Protein 2CWD (pdb70)

Structure (mmCIF, N/CA/C/O backbone):
data_2CWD
#
_entry.id   2CWD
#
_cell.length_a   98.108
_cell.length_b   31.293
_cell.length_c   102.605
_cell.angle_alpha   90.00
_cell.angle_beta   98.70
_cell.angle_gamma   90.00
#
_symmetry.space_group_name_H-M   'P 1 21 1'
#
loop_
_entity.id
_entity.type
_entity.pdbx_description
1 polymer 'low molecular weight phosphotyrosine protein phosphatase'
2 non-polymer 'MAGNESIUM ION'
3 water water
#
loop_
_atom_site.group_PDB
_atom_site.id
_atom_site.type_symbol
_atom_site.label_atom_id
_atom_site.label_alt_id
_atom_site.label_comp_id
_atom_site.label_asym_id
_atom_site.label_entity_id
_atom_site.label_seq_id
_atom_site.pdbx_PDB_ins_code
_atom_site.Cartn_x
_atom_site.Cartn_y
_atom_site.Cartn_z
_atom_site.occupancy
_atom_site.B_iso_or_equiv
_atom_site.auth_seq_id
_atom_site.auth_comp_id
_atom_site.auth_asym_id
_atom_site.auth_atom_id
_atom_site.pdbx_PDB_model_num
ATOM 1 N N . ASP A 1 2 ? 92.873 10.319 -15.046 1.00 44.17 2 ASP A N 1
ATOM 2 C CA . ASP A 1 2 ? 93.109 9.981 -13.610 1.00 43.74 2 ASP A CA 1
ATOM 3 C C . ASP A 1 2 ? 91.874 9.332 -12.993 1.00 42.79 2 ASP A C 1
ATOM 4 O O . ASP A 1 2 ? 90.747 9.773 -13.225 1.00 43.91 2 ASP A O 1
ATOM 9 N N . ARG A 1 3 ? 92.095 8.279 -12.211 1.00 41.15 3 ARG A N 1
ATOM 10 C CA . ARG A 1 3 ? 91.008 7.545 -11.566 1.00 39.79 3 ARG A CA 1
ATOM 11 C C . ARG A 1 3 ? 90.289 8.376 -10.509 1.00 37.80 3 ARG A C 1
ATOM 12 O O . ARG A 1 3 ? 90.763 9.441 -10.117 1.00 37.64 3 ARG A O 1
ATOM 20 N N . PRO A 1 4 ? 89.130 7.890 -10.030 1.00 36.23 4 PRO A N 1
ATOM 21 C CA . PRO A 1 4 ? 88.363 8.606 -9.008 1.00 34.65 4 PRO A CA 1
ATOM 22 C C . PRO A 1 4 ? 89.155 8.714 -7.705 1.00 33.45 4 PRO A C 1
ATOM 23 O O . PRO A 1 4 ? 89.902 7.800 -7.336 1.00 33.24 4 PRO A O 1
ATOM 27 N N . VAL A 1 5 ? 88.985 9.840 -7.025 1.00 31.79 5 VAL A N 1
ATOM 28 C CA . VAL A 1 5 ? 89.651 10.115 -5.758 1.00 30.25 5 VAL A CA 1
ATOM 29 C C . VAL A 1 5 ? 89.046 9.253 -4.655 1.00 30.26 5 VAL A C 1
ATOM 30 O O . VAL A 1 5 ? 87.820 9.169 -4.524 1.00 28.73 5 VAL A O 1
ATOM 34 N N . ARG A 1 6 ? 89.910 8.628 -3.857 1.00 27.29 6 ARG A N 1
ATOM 35 C CA . ARG A 1 6 ? 89.464 7.746 -2.783 1.00 28.10 6 ARG A CA 1
ATOM 36 C C . ARG A 1 6 ? 89.589 8.389 -1.412 1.00 26.29 6 ARG A C 1
ATOM 37 O O . ARG A 1 6 ? 90.661 8.856 -1.018 1.00 25.37 6 ARG A O 1
ATOM 45 N N . VAL A 1 7 ? 88.479 8.388 -0.683 1.00 22.72 7 VAL A N 1
ATOM 46 C CA . VAL A 1 7 ? 88.426 8.995 0.636 1.00 21.95 7 VAL A CA 1
ATOM 47 C C . VAL A 1 7 ? 88.077 7.979 1.713 1.00 20.71 7 VAL A C 1
ATOM 48 O O . VAL A 1 7 ? 87.109 7.223 1.581 1.00 21.15 7 VAL A O 1
ATOM 52 N N . LEU A 1 8 ? 88.861 7.971 2.784 1.00 20.80 8 LEU A N 1
ATOM 53 C CA . LEU A 1 8 ? 88.628 7.051 3.892 1.00 21.93 8 LEU A CA 1
ATOM 54 C C . LEU A 1 8 ? 88.539 7.798 5.214 1.00 21.23 8 LEU A C 1
ATOM 55 O O . LEU A 1 8 ? 89.486 8.463 5.618 1.00 22.81 8 LEU A O 1
ATOM 60 N N . PHE A 1 9 ? 87.396 7.687 5.886 1.00 21.32 9 PHE A N 1
ATOM 61 C CA . PHE A 1 9 ? 87.207 8.329 7.181 1.00 20.65 9 PHE A CA 1
ATOM 62 C C . PHE A 1 9 ? 87.630 7.346 8.266 1.00 19.89 9 PHE A C 1
ATOM 63 O O . PHE A 1 9 ? 87.313 6.153 8.203 1.00 20.85 9 PHE A O 1
ATOM 71 N N . VAL A 1 10 ? 88.344 7.847 9.265 1.00 21.00 10 VAL A N 1
ATOM 72 C CA . VAL A 1 10 ? 88.853 6.987 10.319 1.00 20.50 10 VAL A CA 1
ATOM 73 C C . VAL A 1 10 ? 88.654 7.470 11.747 1.00 21.10 10 VAL A C 1
ATOM 74 O O . VAL A 1 10 ? 88.951 8.615 12.068 1.00 22.22 10 VAL A O 1
ATOM 78 N N . CYS A 1 11 ? 88.134 6.593 12.600 1.00 20.44 11 CYS A N 1
ATOM 79 C CA . CYS A 1 11 ? 87.997 6.920 14.015 1.00 21.54 11 CYS A CA 1
ATOM 80 C C . CYS A 1 11 ? 88.499 5.675 14.745 1.00 22.05 11 CYS A C 1
ATOM 81 O O . CYS A 1 11 ? 89.090 4.794 14.118 1.00 23.88 11 CYS A O 1
ATOM 84 N N . LEU A 1 12 ? 88.295 5.598 16.051 1.00 22.04 12 LEU A N 1
ATOM 85 C CA . LEU A 1 12 ? 88.776 4.452 16.802 1.00 23.04 12 LEU A CA 1
ATOM 86 C C . LEU A 1 12 ? 88.004 3.159 16.553 1.00 23.17 12 LEU A C 1
ATOM 87 O O . LEU A 1 12 ? 88.586 2.166 16.099 1.00 23.18 12 LEU A O 1
ATOM 92 N N . GLY A 1 13 ? 86.701 3.168 16.823 1.00 20.51 13 GLY A N 1
ATOM 93 C CA . GLY A 1 13 ? 85.913 1.957 16.666 1.00 21.34 13 GLY A CA 1
ATOM 94 C C . GLY A 1 13 ? 85.179 1.728 15.358 1.00 22.54 13 GLY A C 1
ATOM 95 O O . GLY A 1 13 ? 84.751 0.606 15.079 1.00 22.40 13 GLY A O 1
ATOM 96 N N . ASN A 1 14 ? 85.023 2.783 14.566 1.00 22.01 14 ASN A N 1
ATOM 97 C CA . ASN A 1 14 ? 84.338 2.707 13.273 1.00 21.03 14 ASN A CA 1
ATOM 98 C C . ASN A 1 14 ? 82.844 2.406 13.403 1.00 22.57 14 ASN A C 1
ATOM 99 O O . ASN A 1 14 ? 82.259 1.771 12.520 1.00 19.19 14 ASN A O 1
ATOM 104 N N . ILE A 1 15 ? 82.231 2.841 14.506 1.00 22.25 15 ILE A N 1
ATOM 105 C CA . ILE A 1 15 ? 80.797 2.639 14.685 1.00 23.90 15 ILE A CA 1
ATOM 106 C C . ILE A 1 15 ? 80.037 3.943 14.947 1.00 24.15 15 ILE A C 1
ATOM 107 O O . ILE A 1 15 ? 78.810 3.942 14.950 1.00 25.46 15 ILE A O 1
ATOM 112 N N . CYS A 1 16 ? 80.750 5.052 15.148 1.00 24.05 16 CYS A N 1
ATOM 113 C CA . CYS A 1 16 ? 80.088 6.334 15.397 1.00 24.59 16 CYS A CA 1
ATOM 114 C C . CYS A 1 16 ? 80.479 7.454 14.427 1.00 25.14 16 CYS A C 1
ATOM 115 O O . CYS A 1 16 ? 79.813 7.666 13.411 1.00 24.86 16 CYS A O 1
ATOM 118 N N . ARG A 1 17 ? 81.561 8.161 14.742 1.00 23.41 17 ARG A N 1
ATOM 119 C CA . ARG A 1 17 ? 82.016 9.276 13.914 1.00 22.89 17 ARG A CA 1
ATOM 120 C C . ARG A 1 17 ? 82.403 8.956 12.467 1.00 23.03 17 ARG A C 1
ATOM 121 O O . ARG A 1 17 ? 81.907 9.603 11.547 1.00 24.22 17 ARG A O 1
ATOM 129 N N . SER A 1 18 ? 83.274 7.972 12.245 1.00 21.45 18 SER A N 1
ATOM 130 C CA . SER A 1 18 ? 83.683 7.679 10.870 1.00 20.95 18 SER A CA 1
ATOM 131 C C . SER A 1 18 ? 82.553 7.157 9.983 1.00 20.13 18 SER A C 1
ATOM 132 O O . SER A 1 18 ? 82.445 7.555 8.827 1.00 21.88 18 SER A O 1
ATOM 135 N N . PRO A 1 19 ? 81.692 6.259 10.496 1.00 20.76 19 PRO A N 1
ATOM 136 C CA . PRO A 1 19 ? 80.628 5.817 9.590 1.00 21.35 19 PRO A CA 1
ATOM 137 C C . PRO A 1 19 ? 79.633 6.954 9.294 1.00 20.51 19 PRO A C 1
ATOM 138 O O . PRO A 1 19 ? 79.040 6.997 8.217 1.00 19.24 19 PRO A O 1
ATOM 142 N N . MET A 1 20 ? 79.460 7.882 10.235 1.00 20.66 20 MET A N 1
ATOM 143 C CA . MET A 1 20 ? 78.562 9.015 10.001 1.00 21.24 20 MET A CA 1
ATOM 144 C C . MET A 1 20 ? 79.206 9.924 8.952 1.00 21.61 20 MET A C 1
ATOM 145 O O . MET A 1 20 ? 78.528 10.480 8.090 1.00 17.51 20 MET A O 1
ATOM 150 N N . ALA A 1 21 ? 80.522 10.073 9.027 1.00 20.81 21 ALA A N 1
ATOM 151 C CA . ALA A 1 21 ? 81.207 10.898 8.046 1.00 20.42 21 ALA A CA 1
ATOM 152 C C . ALA A 1 21 ? 81.010 10.279 6.655 1.00 20.12 21 ALA A C 1
ATOM 153 O O . ALA A 1 21 ? 80.808 11.000 5.680 1.00 21.94 21 ALA A O 1
ATOM 155 N N . GLU A 1 22 ? 81.050 8.948 6.566 1.00 19.10 22 GLU A N 1
ATOM 156 C CA . GLU A 1 22 ? 80.871 8.26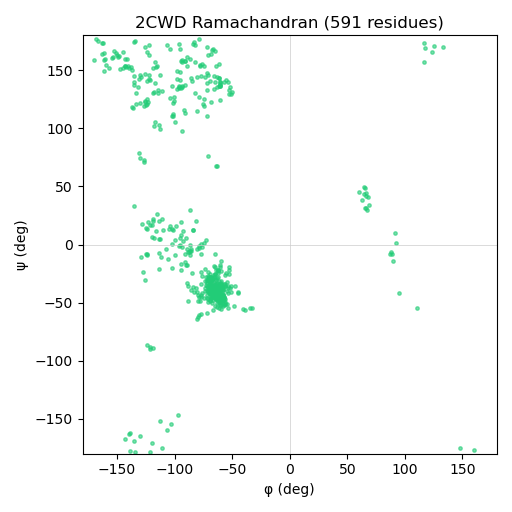9 5.281 1.00 19.87 22 GLU A CA 1
ATOM 157 C C . GLU A 1 22 ? 79.456 8.429 4.725 1.00 20.23 22 GLU A C 1
ATOM 158 O O . GLU A 1 22 ? 79.278 8.625 3.522 1.00 19.29 22 GLU A O 1
ATOM 164 N N . GLY A 1 23 ? 78.456 8.326 5.600 1.00 19.48 23 GLY A N 1
ATOM 165 C CA . GLY A 1 23 ? 77.073 8.471 5.173 1.00 18.67 23 GLY A CA 1
ATOM 166 C C . GLY A 1 23 ? 76.800 9.863 4.631 1.00 18.55 23 GLY A C 1
ATOM 167 O O . GLY A 1 23 ? 76.125 10.023 3.609 1.00 17.01 23 GLY A O 1
ATOM 168 N N . ILE A 1 24 ? 77.322 10.873 5.324 1.00 19.33 24 ILE A N 1
ATOM 169 C CA . ILE A 1 24 ? 77.157 12.268 4.914 1.00 19.33 24 ILE A CA 1
ATOM 170 C C . ILE A 1 24 ? 77.829 12.508 3.565 1.00 20.97 24 ILE A C 1
ATOM 171 O O . ILE A 1 24 ? 77.264 13.156 2.675 1.00 20.00 24 ILE A O 1
ATOM 176 N N . PHE A 1 25 ? 79.044 11.986 3.425 1.00 19.91 25 PHE A N 1
ATOM 177 C CA . PHE A 1 25 ? 79.807 12.133 2.187 1.00 21.55 25 PHE A CA 1
ATOM 178 C C . PHE A 1 25 ? 79.058 11.496 1.012 1.00 20.11 25 PHE A C 1
ATOM 179 O O . PHE A 1 25 ? 78.980 12.073 -0.076 1.00 22.89 25 PHE A O 1
ATOM 187 N N . ARG A 1 26 ? 78.505 10.307 1.232 1.00 21.19 26 ARG A N 1
ATOM 188 C CA . ARG A 1 26 ? 77.764 9.608 0.189 1.00 22.36 26 ARG A CA 1
ATOM 189 C C . ARG A 1 26 ? 76.542 10.421 -0.227 1.00 23.93 26 ARG A C 1
ATOM 190 O O . ARG A 1 26 ? 76.189 10.473 -1.410 1.00 23.59 26 ARG A O 1
ATOM 198 N N . LYS A 1 27 ? 75.909 11.069 0.745 1.00 23.00 27 LYS A N 1
ATOM 199 C CA . LYS A 1 27 ? 74.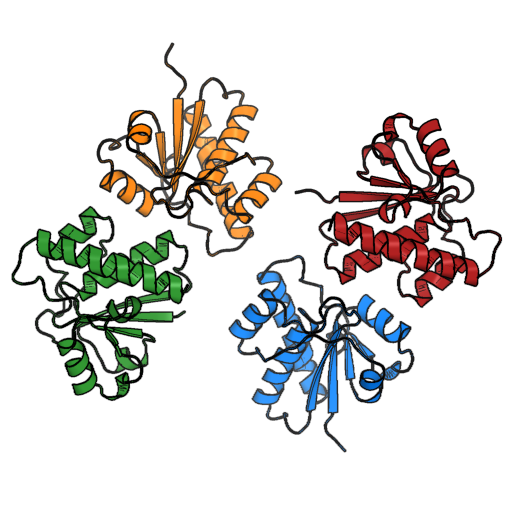732 11.887 0.468 1.00 22.84 27 LYS A CA 1
ATOM 200 C C . LYS A 1 27 ? 75.115 13.105 -0.378 1.00 23.78 27 LYS A C 1
ATOM 201 O O . LYS A 1 27 ? 74.428 13.447 -1.347 1.00 23.25 27 LYS A O 1
ATOM 207 N N . LEU A 1 28 ? 76.213 13.755 -0.010 1.00 21.40 28 LEU A N 1
ATOM 208 C CA . LEU A 1 28 ? 76.672 14.930 -0.737 1.00 22.94 28 LEU A CA 1
ATOM 209 C C . LEU A 1 28 ? 77.108 14.581 -2.159 1.00 23.99 28 LEU A C 1
ATOM 210 O O . LEU A 1 28 ? 76.859 15.351 -3.090 1.00 25.20 28 LEU A O 1
ATOM 215 N N . LEU A 1 29 ? 77.738 13.421 -2.337 1.00 24.05 29 LEU A N 1
ATOM 216 C CA . LEU A 1 29 ? 78.172 13.005 -3.664 1.00 23.67 29 LEU A CA 1
ATOM 217 C C . LEU A 1 29 ? 76.969 12.899 -4.592 1.00 24.42 29 LEU A C 1
ATOM 218 O O . LEU A 1 29 ? 77.054 13.252 -5.761 1.00 21.48 29 LEU A O 1
ATOM 223 N N . LYS A 1 30 ? 75.854 12.403 -4.061 1.00 26.97 30 LYS A N 1
ATOM 224 C CA . LYS A 1 30 ? 74.632 12.252 -4.838 1.00 29.53 30 LYS A CA 1
ATOM 225 C C . LYS A 1 30 ? 74.024 13.596 -5.196 1.00 30.82 30 LYS A C 1
ATOM 226 O O . LYS A 1 30 ? 73.664 13.832 -6.351 1.00 31.92 30 LYS A O 1
ATOM 232 N N . GLU A 1 31 ? 73.901 14.476 -4.207 1.00 29.86 31 GLU A N 1
ATOM 233 C CA . GLU A 1 31 ? 73.312 15.786 -4.446 1.00 31.39 31 GLU A CA 1
ATOM 234 C C . GLU A 1 31 ? 74.123 16.614 -5.441 1.00 31.72 31 GLU A C 1
ATOM 235 O O . GLU A 1 31 ? 73.562 17.342 -6.258 1.00 30.64 31 GLU A O 1
ATOM 241 N N . ARG A 1 32 ? 75.444 16.499 -5.376 1.00 31.60 32 ARG A N 1
ATOM 242 C CA . ARG A 1 32 ? 76.304 17.261 -6.270 1.00 30.59 32 ARG A CA 1
ATOM 243 C C . ARG A 1 32 ? 76.627 16.585 -7.594 1.00 30.45 32 ARG A C 1
ATOM 244 O O . ARG A 1 32 ? 77.293 17.178 -8.441 1.00 31.24 32 ARG A O 1
ATOM 252 N N . GLY A 1 33 ? 76.161 15.353 -7.775 1.00 30.33 33 GLY A N 1
ATOM 253 C CA . GLY A 1 33 ? 76.433 14.639 -9.011 1.00 29.01 33 GLY A CA 1
ATOM 254 C C . GLY A 1 33 ? 77.908 14.319 -9.184 1.00 30.85 33 GLY A C 1
ATOM 255 O O . GLY A 1 33 ? 78.458 14.484 -10.277 1.00 29.16 33 GLY A O 1
ATOM 256 N N . LEU A 1 34 ? 78.546 13.841 -8.115 1.00 29.95 34 LEU A N 1
ATOM 257 C CA . LEU A 1 34 ? 79.972 13.517 -8.150 1.00 31.18 34 LEU A CA 1
ATOM 258 C C . LEU A 1 34 ? 80.301 12.061 -7.851 1.00 31.72 34 LEU A C 1
ATOM 259 O O . LEU A 1 34 ? 81.455 11.724 -7.571 1.00 30.30 34 LEU A O 1
ATOM 264 N N . GLU A 1 35 ? 79.303 11.190 -7.930 1.00 32.06 35 GLU A N 1
ATOM 265 C CA . GLU A 1 35 ? 79.532 9.784 -7.635 1.00 34.41 35 GLU A CA 1
ATOM 266 C C . GLU A 1 35 ? 80.533 9.099 -8.570 1.00 34.68 35 GLU A C 1
ATOM 267 O O . GLU A 1 35 ? 81.128 8.087 -8.207 1.00 34.27 35 GLU A O 1
ATOM 273 N N . ASP A 1 36 ? 80.732 9.664 -9.758 1.00 35.82 36 ASP A N 1
ATOM 274 C CA . ASP A 1 36 ? 81.663 9.092 -10.732 1.00 36.57 36 ASP A CA 1
ATOM 275 C C . ASP A 1 36 ? 83.094 9.588 -10.520 1.00 36.26 36 ASP A C 1
ATOM 276 O O . ASP A 1 36 ? 84.024 9.130 -11.186 1.00 36.86 36 ASP A O 1
ATOM 281 N N . ARG A 1 37 ? 83.272 10.520 -9.590 1.00 35.57 37 ARG A N 1
ATOM 282 C CA . ARG A 1 37 ? 84.593 11.079 -9.331 1.00 35.36 37 ARG A CA 1
ATOM 283 C C . ARG A 1 37 ? 85.188 10.761 -7.959 1.00 32.72 37 ARG A C 1
ATOM 284 O O . ARG A 1 37 ? 86.352 11.071 -7.697 1.00 29.61 37 ARG A O 1
ATOM 292 N N . PHE A 1 38 ? 84.398 10.144 -7.087 1.00 30.19 38 PHE A N 1
ATOM 293 C CA . PHE A 1 38 ? 84.870 9.820 -5.744 1.00 30.08 38 PHE A CA 1
ATOM 294 C C . PHE A 1 38 ? 84.448 8.436 -5.270 1.00 29.79 38 PHE A C 1
ATOM 295 O O . PHE A 1 38 ? 83.424 7.906 -5.692 1.00 28.59 38 PHE A O 1
ATOM 303 N N . GLU A 1 39 ? 85.257 7.866 -4.382 1.00 28.90 39 GLU A N 1
ATOM 304 C CA . GLU A 1 39 ? 84.987 6.571 -3.775 1.00 30.25 39 GLU A CA 1
ATOM 305 C C . GLU A 1 39 ? 85.185 6.815 -2.284 1.00 28.68 39 GLU A C 1
ATOM 306 O O . GLU A 1 39 ? 86.067 7.576 -1.890 1.00 27.19 39 GLU A O 1
ATOM 312 N N . VAL A 1 40 ? 84.363 6.189 -1.451 1.00 26.85 40 VAL A N 1
ATOM 313 C CA . VAL A 1 40 ? 84.476 6.414 -0.020 1.00 24.66 40 VAL A CA 1
ATOM 314 C C . VAL A 1 40 ? 84.220 5.170 0.818 1.00 22.74 40 VAL A C 1
ATOM 315 O O . VAL A 1 40 ? 83.503 4.259 0.407 1.00 23.86 40 VAL A O 1
ATOM 319 N N . ASP A 1 41 ? 84.823 5.153 2.002 1.00 22.98 41 ASP A N 1
ATOM 320 C CA . ASP A 1 41 ? 84.681 4.058 2.952 1.00 22.60 41 ASP A CA 1
ATOM 321 C C . ASP A 1 41 ? 85.150 4.626 4.291 1.00 22.92 41 ASP A C 1
ATOM 322 O O . ASP A 1 41 ? 85.629 5.760 4.357 1.00 20.23 41 ASP A O 1
ATOM 327 N N . SER A 1 42 ? 84.996 3.856 5.359 1.00 20.85 42 SER A N 1
ATOM 328 C CA . SER A 1 42 ? 85.440 4.304 6.669 1.00 22.88 42 SER A CA 1
ATOM 329 C C . SER A 1 42 ? 85.982 3.082 7.381 1.00 22.36 42 SER A C 1
ATOM 330 O O . SER A 1 42 ? 85.582 1.952 7.081 1.00 23.53 42 SER A O 1
ATOM 333 N N . ALA A 1 43 ? 86.902 3.308 8.309 1.00 20.68 43 ALA A N 1
ATOM 334 C CA . ALA A 1 43 ? 87.502 2.215 9.057 1.00 21.97 43 ALA A CA 1
ATOM 335 C C . ALA A 1 43 ? 87.951 2.719 10.417 1.00 22.03 43 ALA A C 1
ATOM 336 O O . ALA A 1 43 ? 88.010 3.929 10.655 1.00 20.05 43 ALA A O 1
ATOM 338 N N . GLY A 1 44 ? 88.262 1.782 11.307 1.00 20.89 44 GLY A N 1
ATOM 339 C CA . GLY A 1 44 ? 88.713 2.149 12.633 1.00 21.06 44 GLY A CA 1
ATOM 340 C C . GLY A 1 44 ? 90.133 1.687 12.890 1.00 21.75 44 GLY A C 1
ATOM 341 O O . GLY A 1 44 ? 90.624 0.767 12.232 1.00 21.86 44 GLY A O 1
ATOM 342 N N . THR A 1 45 ? 90.806 2.340 13.833 1.00 23.90 45 THR A N 1
ATOM 343 C CA . THR A 1 45 ? 92.172 1.956 14.187 1.00 24.38 45 THR A CA 1
ATOM 344 C C . THR A 1 45 ? 92.142 0.706 15.067 1.00 25.16 45 THR A C 1
ATOM 345 O O . THR A 1 45 ? 93.109 -0.057 15.116 1.00 23.77 45 THR A O 1
ATOM 349 N N . GLY A 1 46 ? 91.015 0.486 15.738 1.00 25.78 46 GLY A N 1
ATOM 350 C CA . GLY A 1 46 ? 90.877 -0.672 16.610 1.00 25.71 46 GLY A CA 1
ATOM 351 C C . GLY A 1 46 ? 90.034 -1.775 16.005 1.00 25.47 46 GLY A C 1
ATOM 352 O O . GLY A 1 46 ? 89.359 -1.564 14.998 1.00 25.99 46 GLY A O 1
ATOM 353 N N . ALA A 1 47 ? 90.051 -2.954 16.624 1.00 26.63 47 ALA A N 1
ATOM 354 C CA . ALA A 1 47 ? 89.283 -4.081 16.105 1.00 27.06 47 ALA A CA 1
ATOM 355 C C . ALA A 1 47 ? 88.123 -4.533 16.990 1.00 26.70 47 ALA A C 1
ATOM 356 O O . ALA A 1 47 ? 87.461 -5.526 16.681 1.00 26.85 47 ALA A O 1
ATOM 358 N N . TRP A 1 48 ? 87.863 -3.810 18.072 1.00 27.39 48 TRP A N 1
ATOM 359 C CA . TRP A 1 48 ? 86.790 -4.187 18.998 1.00 28.25 48 TRP A CA 1
ATOM 360 C C . TRP A 1 48 ? 85.406 -4.376 18.368 1.00 27.32 48 TRP A C 1
ATOM 361 O O . TRP A 1 48 ? 84.627 -5.213 18.821 1.00 27.94 48 TRP A O 1
ATOM 372 N N . HIS A 1 49 ? 85.101 -3.627 17.316 1.00 26.13 49 HIS A N 1
ATOM 373 C CA . HIS A 1 49 ? 83.780 -3.730 16.693 1.00 26.45 49 HIS A CA 1
ATOM 374 C C . HIS A 1 49 ? 83.722 -4.357 15.315 1.00 25.48 49 HIS A C 1
ATOM 375 O O . HIS A 1 49 ? 82.694 -4.280 14.649 1.00 25.24 49 HIS A O 1
ATOM 382 N N . VAL A 1 50 ? 84.802 -4.994 14.882 1.00 26.52 50 VAL A N 1
ATOM 383 C CA . VAL A 1 50 ? 84.806 -5.572 13.549 1.00 26.18 50 VAL A CA 1
ATOM 384 C C . VAL A 1 50 ? 83.590 -6.436 13.242 1.00 25.86 50 VAL A C 1
ATOM 385 O O . VAL A 1 50 ? 83.199 -7.295 14.037 1.00 26.77 50 VAL A O 1
ATOM 389 N N . GLY A 1 51 ? 82.989 -6.181 12.082 1.00 25.52 51 GLY A N 1
ATOM 390 C CA . GLY A 1 51 ? 81.827 -6.933 11.646 1.00 27.36 51 GLY A CA 1
ATOM 391 C C . GLY A 1 51 ? 80.486 -6.372 12.087 1.00 27.63 51 GLY A C 1
ATOM 392 O O . GLY A 1 51 ? 79.441 -6.767 11.572 1.00 29.25 51 GLY A O 1
ATOM 393 N N . GLU A 1 52 ? 80.516 -5.446 13.036 1.00 28.21 52 GLU A N 1
ATOM 394 C CA . GLU A 1 52 ? 79.301 -4.834 13.569 1.00 27.41 52 GLU A CA 1
ATOM 395 C C . GLU A 1 52 ? 78.731 -3.687 12.741 1.00 27.73 52 GLU A C 1
ATOM 396 O O . GLU A 1 52 ? 79.434 -3.047 11.962 1.00 25.46 52 GLU A O 1
ATOM 402 N N . PRO A 1 53 ? 77.425 -3.424 12.894 1.00 27.31 53 PRO A N 1
ATOM 403 C CA . PRO A 1 53 ? 76.819 -2.322 12.150 1.00 27.69 53 PRO A CA 1
ATOM 404 C C . PRO A 1 53 ? 77.153 -1.075 12.966 1.00 26.64 53 PRO A C 1
ATOM 405 O O . PRO A 1 53 ? 77.687 -1.187 14.070 1.00 26.30 53 PRO A O 1
ATOM 409 N N . MET A 1 54 ? 76.864 0.107 12.439 1.00 25.95 54 MET A N 1
ATOM 410 C CA . MET A 1 54 ? 77.166 1.323 13.180 1.00 24.48 54 MET A CA 1
ATOM 411 C C . MET A 1 54 ? 76.316 1.376 14.439 1.00 25.73 54 MET A C 1
ATOM 412 O O . MET A 1 54 ? 75.351 0.613 14.585 1.00 25.78 54 MET A O 1
ATOM 417 N N . ASP A 1 55 ? 76.686 2.278 15.339 1.00 24.43 55 ASP A N 1
ATOM 418 C CA . ASP A 1 55 ? 75.982 2.476 16.602 1.00 26.36 55 ASP A CA 1
ATOM 419 C C . ASP A 1 55 ? 74.539 2.895 16.319 1.00 26.69 55 ASP A C 1
ATOM 420 O O . ASP A 1 55 ? 74.281 3.680 15.403 1.00 24.96 55 ASP A O 1
ATOM 425 N N . PRO A 1 56 ? 73.579 2.372 17.102 1.00 26.51 56 PRO A N 1
ATOM 426 C CA . PRO A 1 56 ? 72.158 2.699 16.924 1.00 27.46 56 PRO A CA 1
ATOM 427 C C . PRO A 1 56 ? 71.880 4.200 16.893 1.00 23.80 56 PRO A C 1
ATOM 428 O O . PRO A 1 56 ? 71.015 4.659 16.150 1.00 24.66 56 PRO A O 1
ATOM 432 N N . ARG A 1 57 ? 72.605 4.958 17.706 1.00 24.25 57 ARG A N 1
ATOM 433 C CA . ARG A 1 57 ? 72.427 6.404 17.751 1.00 24.20 57 ARG A CA 1
ATOM 434 C C . ARG A 1 57 ? 72.922 7.023 16.455 1.00 24.28 57 ARG A C 1
ATOM 435 O O . ARG A 1 57 ? 72.370 8.020 15.988 1.00 23.40 57 ARG A O 1
ATOM 443 N N . ALA A 1 58 ? 73.969 6.431 15.882 1.00 23.00 58 ALA A N 1
ATOM 444 C CA . ALA A 1 58 ? 74.514 6.927 14.623 1.00 22.68 58 ALA A CA 1
ATOM 445 C C . ALA A 1 58 ? 73.504 6.634 13.514 1.00 22.52 58 ALA A C 1
ATOM 446 O O . ALA A 1 58 ? 73.174 7.507 12.713 1.00 21.60 58 ALA A O 1
ATOM 448 N N . ARG A 1 59 ? 73.003 5.404 13.478 1.00 23.61 59 ARG A N 1
ATOM 449 C CA . ARG A 1 59 ? 72.022 5.028 12.472 1.00 24.41 59 ARG A CA 1
ATOM 450 C C . ARG A 1 59 ? 70.790 5.923 12.561 1.00 24.86 59 ARG A C 1
ATOM 451 O O . ARG A 1 59 ? 70.255 6.356 11.545 1.00 25.94 59 ARG A O 1
ATOM 459 N N . ARG A 1 60 ? 70.341 6.198 13.781 1.00 26.33 60 ARG A N 1
ATOM 460 C CA . ARG A 1 60 ? 69.156 7.027 13.972 1.00 28.06 60 ARG A CA 1
ATOM 461 C C . ARG A 1 60 ? 69.334 8.420 13.386 1.00 27.44 60 ARG A C 1
ATOM 462 O O . ARG A 1 60 ? 68.479 8.902 12.641 1.00 27.51 60 ARG A O 1
ATOM 470 N N . VAL A 1 61 ? 70.448 9.062 13.716 1.00 25.42 61 VAL A N 1
ATOM 471 C CA . VAL A 1 61 ? 70.711 10.405 13.216 1.00 23.58 61 VAL A CA 1
ATOM 472 C C . VAL A 1 61 ? 70.874 10.425 11.696 1.00 22.78 61 VAL A C 1
ATOM 473 O O . VAL A 1 61 ? 70.401 11.350 11.026 1.00 22.31 61 VAL A O 1
ATOM 477 N N . LEU A 1 62 ? 71.530 9.413 11.138 1.00 22.95 62 LEU A N 1
ATOM 478 C CA . LEU A 1 62 ? 71.706 9.376 9.687 1.00 22.59 62 LEU A CA 1
ATOM 479 C C . LEU A 1 62 ? 70.347 9.203 9.016 1.00 24.04 62 LEU A C 1
ATOM 480 O O . LEU A 1 62 ? 70.085 9.801 7.972 1.00 23.62 62 LEU A O 1
ATOM 485 N N . GLU A 1 63 ? 69.485 8.381 9.606 1.00 23.94 63 GLU A N 1
ATOM 486 C CA . GLU A 1 63 ? 68.160 8.179 9.038 1.00 27.57 63 GLU A CA 1
ATOM 487 C C . GLU A 1 63 ? 67.375 9.487 9.085 1.00 25.86 63 GLU A C 1
ATOM 488 O O . GLU A 1 63 ? 66.660 9.819 8.140 1.00 25.92 63 GLU A O 1
ATOM 494 N N . GLU A 1 64 ? 67.515 10.228 10.179 1.00 27.21 64 GLU A N 1
ATOM 495 C CA . GLU A 1 64 ? 66.811 11.502 10.321 1.00 28.40 64 GLU A CA 1
ATOM 496 C C . GLU A 1 64 ? 67.206 12.470 9.214 1.00 28.91 64 GLU A C 1
ATOM 497 O O . GLU A 1 64 ? 66.383 13.264 8.749 1.00 27.63 64 GLU A O 1
ATOM 503 N N . GLU A 1 65 ? 68.467 12.408 8.794 1.00 27.18 65 GLU A N 1
ATOM 504 C CA . GLU A 1 65 ? 68.959 13.313 7.756 1.00 28.46 65 GLU A CA 1
ATOM 505 C C . GLU A 1 65 ? 69.029 12.711 6.352 1.00 27.45 65 GLU A C 1
ATOM 506 O O . GLU A 1 65 ? 69.493 13.367 5.420 1.00 28.59 65 GLU A O 1
ATOM 512 N N . GLY A 1 66 ? 68.574 11.474 6.191 1.00 25.82 66 GLY A N 1
ATOM 513 C CA . GLY A 1 66 ? 68.627 10.853 4.880 1.00 25.74 66 GLY A CA 1
ATOM 514 C C . GLY A 1 66 ? 70.059 10.585 4.434 1.00 27.99 66 GLY A C 1
ATOM 515 O O . GLY A 1 66 ? 70.408 10.781 3.266 1.00 27.14 66 GLY A O 1
ATOM 516 N N . ALA A 1 67 ? 70.896 10.131 5.364 1.00 28.03 67 ALA A N 1
ATOM 517 C CA . ALA A 1 67 ? 72.291 9.844 5.053 1.00 28.34 67 ALA A CA 1
ATOM 518 C C . ALA A 1 67 ? 72.706 8.447 5.502 1.00 29.54 67 ALA A C 1
ATOM 519 O O . ALA A 1 67 ? 73.892 8.157 5.622 1.00 29.23 67 ALA A O 1
ATOM 521 N N . TYR A 1 68 ? 71.728 7.581 5.755 1.00 28.95 68 TYR A N 1
ATOM 522 C CA . TYR A 1 68 ? 72.028 6.225 6.190 1.00 29.90 68 TYR A CA 1
ATOM 523 C C . TYR A 1 68 ? 72.467 5.354 5.015 1.00 29.43 68 TYR A C 1
ATOM 524 O O . TYR A 1 68 ? 72.121 5.614 3.860 1.00 29.30 68 TYR A O 1
ATOM 533 N N . PHE A 1 69 ? 73.241 4.322 5.324 1.00 28.30 69 PHE A N 1
ATOM 534 C CA . PHE A 1 69 ? 73.738 3.401 4.314 1.00 28.66 69 PHE A CA 1
ATOM 535 C C . PHE A 1 69 ? 74.160 2.118 5.026 1.00 28.54 69 PHE A C 1
ATOM 536 O O . PHE A 1 69 ? 74.385 2.114 6.237 1.00 28.42 69 PHE A O 1
ATOM 544 N N . PRO A 1 70 ? 74.258 1.004 4.289 1.00 29.25 70 PRO A N 1
ATOM 545 C CA . PRO A 1 70 ? 74.665 -0.229 4.963 1.00 30.82 70 PRO A CA 1
ATOM 546 C C . PRO A 1 70 ? 76.152 -0.170 5.330 1.00 31.39 70 PRO A C 1
ATOM 547 O O . PRO A 1 70 ? 77.027 -0.171 4.460 1.00 34.87 70 PRO A O 1
ATOM 551 N N . HIS A 1 71 ? 76.431 -0.076 6.623 1.00 31.35 71 HIS A N 1
ATOM 552 C CA . HIS A 1 71 ? 77.807 -0.012 7.084 1.00 29.68 71 HIS A CA 1
ATOM 553 C C . HIS A 1 71 ? 78.199 -1.251 7.858 1.00 29.09 71 HIS A C 1
ATOM 554 O O . HIS A 1 71 ? 77.387 -1.842 8.567 1.00 28.70 71 HIS A O 1
ATOM 561 N N . VAL A 1 72 ? 79.462 -1.630 7.717 1.00 28.26 72 VAL A N 1
ATOM 562 C CA . VAL A 1 72 ? 80.016 -2.771 8.424 1.00 27.52 72 VAL A CA 1
ATOM 563 C C . VAL A 1 72 ? 81.339 -2.241 8.953 1.00 26.93 72 VAL A C 1
ATOM 564 O O . VAL A 1 72 ? 82.175 -1.786 8.174 1.00 25.91 72 VAL A O 1
ATOM 568 N N . ALA A 1 73 ? 81.517 -2.266 10.269 1.00 25.69 73 ALA A N 1
ATOM 569 C CA . ALA A 1 73 ? 82.748 -1.758 10.860 1.00 25.75 73 ALA A CA 1
ATOM 570 C C . ALA A 1 73 ? 83.904 -2.703 10.575 1.00 25.50 73 ALA A C 1
ATOM 571 O O . ALA A 1 73 ? 83.759 -3.935 10.625 1.00 24.58 73 ALA A O 1
ATOM 573 N N . ARG A 1 74 ? 85.053 -2.118 10.260 1.00 25.05 74 ARG A N 1
ATOM 574 C CA . ARG A 1 74 ? 86.244 -2.902 9.955 1.00 24.50 74 ARG A CA 1
ATOM 575 C C . ARG A 1 74 ? 87.454 -2.155 10.483 1.00 24.73 74 ARG A C 1
ATOM 576 O O . ARG A 1 74 ? 87.355 -0.977 10.821 1.00 24.09 74 ARG A O 1
ATOM 584 N N . ARG A 1 75 ? 88.592 -2.838 10.564 1.00 23.16 75 ARG A N 1
ATOM 585 C CA . ARG A 1 75 ? 89.800 -2.202 11.064 1.00 21.84 75 ARG A CA 1
ATOM 586 C C . ARG A 1 75 ? 90.738 -1.822 9.926 1.00 21.09 75 ARG A C 1
ATOM 587 O O . ARG A 1 75 ? 90.955 -2.596 8.997 1.00 20.11 75 ARG A O 1
ATOM 595 N N . LEU A 1 76 ? 91.286 -0.617 10.014 1.00 20.59 76 LEU A N 1
ATOM 596 C CA . LEU A 1 76 ? 92.208 -0.090 9.023 1.00 21.92 76 LEU A CA 1
ATOM 597 C C . LEU A 1 76 ? 93.373 -1.052 8.781 1.00 23.55 76 LEU A C 1
ATOM 598 O O . LEU A 1 76 ? 93.913 -1.635 9.723 1.00 21.98 76 LEU A O 1
ATOM 603 N N . THR A 1 77 ? 93.768 -1.194 7.520 1.00 24.18 77 THR A N 1
ATOM 604 C CA . THR A 1 77 ? 94.877 -2.077 7.160 1.00 25.97 77 THR A CA 1
ATOM 605 C C . THR A 1 77 ? 95.943 -1.343 6.350 1.00 27.07 77 THR A C 1
ATOM 606 O O . THR A 1 77 ? 95.733 -0.216 5.903 1.00 25.70 77 THR A O 1
ATOM 610 N N . ARG A 1 78 ? 97.087 -1.992 6.156 1.00 27.54 78 ARG A N 1
ATOM 611 C CA . ARG A 1 78 ? 98.166 -1.386 5.391 1.00 27.74 78 ARG A CA 1
ATOM 612 C C . ARG A 1 78 ? 97.696 -1.167 3.958 1.00 28.40 78 ARG A C 1
ATOM 613 O O . ARG A 1 78 ? 98.099 -0.203 3.315 1.00 27.74 78 ARG A O 1
ATOM 621 N N . GLU A 1 79 ? 96.835 -2.054 3.461 1.00 27.89 79 GLU A N 1
ATOM 622 C CA . GLU A 1 79 ? 96.328 -1.914 2.102 1.00 29.81 79 GLU A CA 1
ATOM 623 C C . GLU A 1 79 ? 95.542 -0.616 1.969 1.00 29.77 79 GLU A C 1
ATOM 624 O O . GLU A 1 79 ? 95.655 0.086 0.961 1.00 30.00 79 GLU A O 1
ATOM 630 N N . ASP A 1 80 ? 94.739 -0.303 2.983 1.00 29.08 80 ASP A N 1
ATOM 631 C CA . ASP A 1 80 ? 93.949 0.930 2.974 1.00 28.88 80 ASP A CA 1
ATOM 632 C C . ASP A 1 80 ? 94.849 2.151 2.810 1.00 28.52 80 ASP A C 1
ATOM 633 O O . ASP A 1 80 ? 94.570 3.036 2.004 1.00 28.07 80 ASP A O 1
ATOM 638 N N . VAL A 1 81 ? 95.925 2.201 3.590 1.00 29.53 81 VAL A N 1
ATOM 639 C CA . VAL A 1 81 ? 96.844 3.333 3.537 1.00 31.03 81 VAL A CA 1
ATOM 640 C C . VAL A 1 81 ? 97.456 3.517 2.152 1.00 32.28 81 VAL A C 1
ATOM 641 O O . VAL A 1 81 ? 97.718 4.643 1.731 1.00 32.47 81 VAL A O 1
ATOM 645 N N . LEU A 1 82 ? 97.684 2.410 1.451 1.00 33.70 82 LEU A N 1
ATOM 646 C CA . LEU A 1 82 ? 98.254 2.457 0.107 1.00 35.38 82 LEU A CA 1
ATOM 647 C C . LEU A 1 82 ? 97.213 2.869 -0.933 1.00 34.40 82 LEU A C 1
ATOM 648 O O . LEU A 1 82 ? 97.485 3.688 -1.812 1.00 34.02 82 LEU A O 1
ATOM 653 N N . ALA A 1 83 ? 96.019 2.296 -0.824 1.00 33.09 83 ALA A N 1
ATOM 654 C CA . ALA A 1 83 ? 94.941 2.557 -1.773 1.00 31.98 83 ALA A CA 1
ATOM 655 C C . ALA A 1 83 ? 94.242 3.919 -1.698 1.00 31.78 83 ALA A C 1
ATOM 656 O O . ALA A 1 83 ? 93.932 4.511 -2.735 1.00 31.06 83 ALA A O 1
ATOM 658 N N . TYR A 1 84 ? 93.987 4.422 -0.495 1.00 30.28 84 TYR A N 1
ATOM 659 C CA . TYR A 1 84 ? 93.289 5.703 -0.363 1.00 29.34 84 TYR A CA 1
ATOM 660 C C . TYR A 1 84 ? 94.131 6.956 -0.549 1.00 29.45 84 TYR A C 1
ATOM 661 O O . TYR A 1 84 ? 95.294 7.005 -0.159 1.00 30.92 84 TYR A O 1
ATOM 670 N N . ASP A 1 85 ? 93.518 7.973 -1.150 1.00 28.31 85 ASP A N 1
ATOM 671 C CA . ASP A 1 85 ? 94.182 9.244 -1.406 1.00 29.19 85 ASP A CA 1
ATOM 672 C C . ASP A 1 85 ? 94.036 10.193 -0.223 1.00 28.96 85 ASP A C 1
ATOM 673 O O . ASP A 1 85 ? 94.947 10.960 0.081 1.00 27.30 85 ASP A O 1
ATOM 678 N N . HIS A 1 86 ? 92.883 10.141 0.442 1.00 27.05 86 HIS A N 1
ATOM 679 C CA . HIS A 1 86 ? 92.638 10.995 1.600 1.00 26.72 86 HIS A CA 1
ATOM 680 C C . HIS A 1 86 ? 92.246 10.155 2.804 1.00 25.25 86 HIS A C 1
ATOM 681 O O . HIS A 1 86 ? 91.255 9.430 2.765 1.00 25.82 86 HIS A O 1
ATOM 688 N N . ILE A 1 87 ? 93.034 10.246 3.866 1.00 23.64 87 ILE A N 1
ATOM 689 C CA . ILE A 1 87 ? 92.737 9.511 5.085 1.00 24.03 87 ILE A CA 1
ATOM 690 C C . ILE A 1 87 ? 92.393 10.577 6.102 1.00 22.39 87 ILE A C 1
ATOM 691 O O . ILE A 1 87 ? 93.270 11.200 6.697 1.00 23.36 87 ILE A O 1
ATOM 696 N N . LEU A 1 88 ? 91.096 10.773 6.291 1.00 20.15 88 LEU A N 1
ATOM 697 C CA . LEU A 1 88 ? 90.590 11.796 7.189 1.00 18.24 88 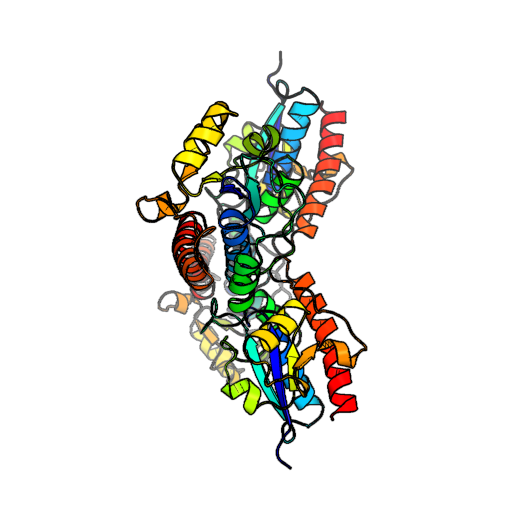LEU A CA 1
ATOM 698 C C . LEU A 1 88 ? 90.158 11.269 8.564 1.00 19.32 88 LEU A C 1
ATOM 699 O O . LEU A 1 88 ? 89.106 10.635 8.707 1.00 20.04 88 LEU A O 1
ATOM 704 N N . VAL A 1 89 ? 90.978 11.543 9.574 1.00 20.32 89 VAL A N 1
ATOM 705 C CA . VAL A 1 89 ? 90.699 11.102 10.939 1.00 20.44 89 VAL A CA 1
ATOM 706 C C . VAL A 1 89 ? 89.907 12.146 11.736 1.00 20.49 89 VAL A C 1
ATOM 707 O O . VAL A 1 89 ? 89.933 13.333 11.431 1.00 21.88 89 VAL A O 1
ATOM 711 N N . MET A 1 90 ? 89.229 11.693 12.780 1.00 21.09 90 MET A N 1
ATOM 712 C CA . MET A 1 90 ? 88.409 12.580 13.599 1.00 21.25 90 MET A CA 1
ATOM 713 C C . MET A 1 90 ? 89.159 13.463 14.594 1.00 23.25 90 MET A C 1
ATOM 714 O O . MET A 1 90 ? 88.855 14.647 14.712 1.00 22.13 90 MET A O 1
ATOM 719 N N . ASP A 1 91 ? 90.122 12.896 15.321 1.00 23.96 91 ASP A N 1
ATOM 720 C CA . ASP A 1 91 ? 90.880 13.682 16.290 1.00 24.93 91 ASP A CA 1
ATOM 721 C C . ASP A 1 91 ? 92.376 13.360 16.295 1.00 25.06 91 ASP A C 1
ATOM 722 O O . ASP A 1 91 ? 92.850 12.534 15.520 1.00 25.08 91 ASP A O 1
ATOM 727 N N . ARG A 1 92 ? 93.116 14.012 17.184 1.00 26.37 92 ARG A N 1
ATOM 728 C CA . ARG A 1 92 ? 94.558 13.808 17.252 1.00 29.33 92 ARG A CA 1
ATOM 729 C C . ARG A 1 92 ? 94.990 12.435 17.737 1.00 27.30 92 ARG A C 1
ATOM 730 O O . ARG A 1 92 ? 96.062 11.962 17.377 1.00 27.36 92 ARG A O 1
ATOM 738 N N . GLU A 1 93 ? 94.173 11.782 18.550 1.00 26.86 93 GLU A N 1
ATOM 739 C CA . GLU A 1 93 ? 94.544 10.452 18.996 1.00 28.30 93 GLU A CA 1
ATOM 740 C C . GLU A 1 93 ? 94.476 9.491 17.803 1.00 26.39 93 GLU A C 1
ATOM 741 O O . GLU A 1 93 ? 95.339 8.619 17.652 1.00 24.46 93 GLU A O 1
ATOM 747 N N . ASN A 1 94 ? 93.468 9.674 16.946 1.00 24.16 94 ASN A N 1
ATOM 748 C CA . ASN A 1 94 ? 93.309 8.841 15.744 1.00 24.65 94 ASN A CA 1
ATOM 749 C C . ASN A 1 94 ? 94.510 9.073 14.828 1.00 24.44 94 ASN A C 1
ATOM 750 O O . ASN A 1 94 ? 95.089 8.138 14.260 1.00 22.53 94 ASN A O 1
ATOM 755 N N . LEU A 1 95 ? 94.850 10.345 14.674 1.00 23.24 95 LEU A N 1
ATOM 756 C CA . LEU A 1 95 ? 95.952 10.758 13.823 1.00 25.82 95 LEU A CA 1
ATOM 757 C C . LEU A 1 95 ? 97.267 10.118 14.250 1.00 26.18 95 LEU A C 1
ATOM 758 O O . LEU A 1 95 ? 98.008 9.582 13.425 1.00 27.39 95 LEU A O 1
ATOM 763 N N . GLU A 1 96 ? 97.555 10.179 15.541 1.00 27.87 96 GLU A N 1
ATOM 764 C CA . GLU A 1 96 ? 98.783 9.602 16.066 1.00 30.61 96 GLU A CA 1
ATOM 765 C C . GLU A 1 96 ? 98.811 8.087 15.933 1.00 29.55 96 GLU A C 1
ATOM 766 O O . GLU A 1 96 ? 99.872 7.501 15.712 1.00 28.62 96 GLU A O 1
ATOM 772 N N . GLU A 1 97 ? 97.644 7.459 16.062 1.00 28.24 97 GLU A N 1
ATOM 773 C CA . GLU A 1 97 ? 97.532 6.006 15.963 1.00 28.37 97 GLU A CA 1
ATOM 774 C C . GLU A 1 97 ? 97.761 5.523 14.528 1.00 27.94 97 GLU A C 1
ATOM 775 O O . GLU A 1 97 ? 98.423 4.503 14.310 1.00 28.94 97 GLU A O 1
ATOM 781 N N . VAL A 1 98 ? 97.217 6.246 13.551 1.00 27.04 98 VAL A N 1
ATOM 782 C CA . VAL A 1 98 ? 97.407 5.876 12.150 1.00 25.42 98 VAL A CA 1
ATOM 783 C C . VAL A 1 98 ? 98.891 5.955 11.813 1.00 25.54 98 VAL A C 1
ATOM 784 O O . VAL A 1 98 ? 99.459 5.024 11.235 1.00 25.56 98 VAL A O 1
ATOM 788 N N . LEU A 1 99 ? 99.512 7.069 12.184 1.00 26.18 99 LEU A N 1
ATOM 789 C CA . LEU A 1 99 ? 100.935 7.288 11.926 1.00 30.47 99 LEU A CA 1
ATOM 790 C C . LEU A 1 99 ? 101.868 6.324 12.663 1.00 31.25 99 LEU A C 1
ATOM 791 O O . LEU A 1 99 ? 102.992 6.080 12.222 1.00 32.28 99 LEU A O 1
ATOM 796 N N . ARG A 1 100 ? 101.408 5.784 13.786 1.00 31.97 100 ARG A N 1
ATOM 797 C CA . ARG A 1 100 ? 102.218 4.846 14.555 1.00 33.05 100 ARG A CA 1
ATOM 798 C C . ARG A 1 100 ? 102.332 3.533 13.797 1.00 34.34 100 ARG A C 1
ATOM 799 O O . ARG A 1 100 ? 103.433 2.999 13.621 1.00 34.37 100 ARG A O 1
ATOM 807 N N . ARG A 1 101 ? 101.191 3.016 13.345 1.00 32.75 101 ARG A N 1
ATOM 808 C CA . ARG A 1 101 ? 101.159 1.759 12.611 1.00 33.66 101 ARG A CA 1
ATOM 809 C C . ARG A 1 101 ? 101.622 1.896 11.173 1.00 33.15 101 ARG A C 1
ATOM 810 O O . ARG A 1 101 ? 102.348 1.042 10.661 1.00 32.92 101 ARG A O 1
ATOM 818 N N . PHE A 1 102 ? 101.197 2.976 10.527 1.00 31.58 102 PHE A N 1
ATOM 819 C CA . PHE A 1 102 ? 101.519 3.196 9.130 1.00 30.58 102 PHE A CA 1
ATOM 820 C C . PHE A 1 102 ? 102.154 4.553 8.870 1.00 30.34 102 PHE A C 1
ATOM 821 O O . PHE A 1 102 ? 101.529 5.437 8.287 1.00 30.33 102 PHE A O 1
ATOM 829 N N . PRO A 1 103 ? 103.411 4.738 9.301 1.00 30.76 103 PRO A N 1
ATOM 830 C CA . PRO A 1 103 ? 104.108 5.997 9.058 1.00 31.09 103 PRO A CA 1
ATOM 831 C C . PRO A 1 103 ? 104.066 6.353 7.575 1.00 30.87 103 PRO A C 1
ATOM 832 O O . PRO A 1 103 ? 104.247 7.491 7.165 1.00 30.67 103 PRO A O 1
ATOM 836 N N . GLU A 1 104 ? 103.850 5.309 6.756 1.00 31.60 104 GLU A N 1
ATOM 837 C CA . GLU A 1 104 ? 103.874 5.488 5.308 1.00 34.44 104 GLU A CA 1
ATOM 838 C C . GLU A 1 104 ? 102.747 6.405 4.812 1.00 34.66 104 GLU A C 1
ATOM 839 O O . GLU A 1 104 ? 102.670 6.765 3.645 1.00 34.80 104 GLU A O 1
ATOM 845 N N . ALA A 1 105 ? 101.830 6.755 5.738 1.00 33.96 105 ALA A N 1
ATOM 846 C CA . ALA A 1 105 ? 100.693 7.591 5.352 1.00 35.91 105 ALA A CA 1
ATOM 847 C C . ALA A 1 105 ? 100.960 9.081 5.610 1.00 36.64 105 ALA A C 1
ATOM 848 O O . ALA A 1 105 ? 100.060 9.902 5.713 1.00 38.48 105 ALA A O 1
ATOM 850 N N . ARG A 1 106 ? 102.263 9.398 5.732 1.00 38.87 106 ARG A N 1
ATOM 851 C CA . ARG A 1 106 ? 102.678 10.732 6.159 1.00 41.69 106 ARG A CA 1
ATOM 852 C C . ARG A 1 106 ? 101.853 11.867 5.538 1.00 40.52 106 ARG A C 1
ATOM 853 O O . ARG A 1 106 ? 101.311 12.727 6.228 1.00 41.36 106 ARG A O 1
ATOM 861 N N . GLY A 1 107 ? 101.803 11.876 4.199 1.00 39.68 107 GLY A N 1
ATOM 862 C CA . GLY A 1 107 ? 101.266 13.048 3.515 1.00 38.76 107 GLY A CA 1
ATOM 863 C C . GLY A 1 107 ? 99.739 13.037 3.380 1.00 38.81 107 GLY A C 1
ATOM 864 O O . GLY A 1 107 ? 99.104 14.069 3.204 1.00 39.12 107 GLY A O 1
ATOM 865 N N . LYS A 1 108 ? 99.141 11.824 3.414 1.00 36.77 108 LYS A N 1
ATOM 866 C CA . LYS A 1 108 ? 97.708 11.756 3.114 1.00 34.43 108 LYS A CA 1
ATOM 867 C C . LYS A 1 108 ? 96.769 11.677 4.331 1.00 32.14 108 LYS A C 1
ATOM 868 O O . LYS A 1 108 ? 95.551 11.740 4.204 1.00 29.82 108 LYS A O 1
ATOM 874 N N . VAL A 1 109 ? 97.334 11.484 5.535 1.00 29.80 109 VAL A N 1
ATOM 875 C CA . VAL A 1 109 ? 96.450 11.481 6.703 1.00 28.57 109 VAL A CA 1
ATOM 876 C C . VAL A 1 109 ? 96.390 12.849 7.393 1.00 27.37 109 VAL A C 1
ATOM 877 O O . VAL A 1 109 ? 97.397 13.510 7.616 1.00 26.06 109 VAL A O 1
ATOM 881 N N . ARG A 1 110 ? 95.182 13.284 7.727 1.00 26.35 110 ARG A N 1
ATOM 882 C CA . ARG A 1 110 ? 95.001 14.567 8.395 1.00 26.52 110 ARG A CA 1
ATOM 883 C C . ARG A 1 110 ? 93.616 14.625 9.024 1.00 23.27 110 ARG A C 1
ATOM 884 O O . ARG A 1 110 ? 92.745 13.810 8.706 1.00 22.24 110 ARG A O 1
ATOM 892 N N . LEU A 1 111 ? 93.434 15.577 9.931 1.00 22.25 111 LEU A N 1
ATOM 893 C CA . LEU A 1 111 ? 92.164 15.770 10.620 1.00 23.93 111 LEU A CA 1
ATOM 894 C C . LEU A 1 111 ? 91.105 16.211 9.628 1.00 23.95 111 LEU A C 1
ATOM 895 O O . LEU A 1 111 ? 91.345 17.107 8.817 1.00 22.51 111 LEU A O 1
ATOM 900 N N . VAL A 1 112 ? 89.931 15.589 9.700 1.00 23.33 112 VAL A N 1
ATOM 901 C CA . VAL A 1 112 ? 88.848 15.937 8.795 1.00 23.76 112 VAL A CA 1
ATOM 902 C C . VAL A 1 112 ? 88.527 17.431 8.883 1.00 24.99 112 VAL A C 1
ATOM 903 O O . VAL A 1 112 ? 88.207 18.060 7.876 1.00 27.29 112 VAL A O 1
ATOM 907 N N . LEU A 1 113 ? 88.636 18.008 10.076 1.00 24.46 113 LEU A N 1
ATOM 908 C CA . LEU A 1 113 ? 88.340 19.431 10.238 1.00 23.54 113 LEU A CA 1
ATOM 909 C C . LEU A 1 113 ? 89.404 20.379 9.682 1.00 25.35 113 LEU A C 1
ATOM 910 O O . LEU A 1 113 ? 89.264 21.599 9.786 1.00 21.61 113 LEU A O 1
ATOM 915 N N . GLU A 1 114 ? 90.463 19.836 9.083 1.00 25.84 114 GLU A N 1
ATOM 916 C CA . GLU A 1 114 ? 91.482 20.699 8.489 1.00 25.74 114 GLU A CA 1
ATOM 917 C C . GLU A 1 114 ? 90.838 21.467 7.334 1.00 25.99 114 GLU A C 1
ATOM 918 O O . GLU A 1 114 ? 91.287 22.557 6.974 1.00 24.29 114 GLU A O 1
ATOM 924 N N . GLU A 1 115 ? 89.780 20.894 6.756 1.00 26.14 115 GLU A N 1
ATOM 925 C CA . GLU A 1 115 ? 89.070 21.534 5.648 1.00 26.84 115 GLU A CA 1
ATOM 926 C C . GLU A 1 115 ? 88.521 22.883 6.103 1.00 25.47 115 GLU A C 1
ATOM 927 O O . GLU A 1 115 ? 88.252 23.765 5.287 1.00 25.51 115 GLU A O 1
ATOM 933 N N . LEU A 1 116 ? 88.348 23.028 7.411 1.00 24.07 116 LEU A N 1
ATOM 934 C CA . LEU A 1 116 ? 87.840 24.266 7.988 1.00 23.39 116 LEU A CA 1
ATOM 935 C C . LEU A 1 116 ? 88.906 24.956 8.832 1.00 24.66 116 LEU A C 1
ATOM 936 O O . LEU A 1 116 ? 88.601 25.780 9.703 1.00 24.13 116 LEU A O 1
ATOM 941 N N . GLY A 1 117 ? 90.163 24.604 8.583 1.00 25.97 117 GLY A N 1
ATOM 942 C CA . GLY A 1 117 ? 91.254 25.229 9.312 1.00 27.02 117 GLY A CA 1
ATOM 943 C C . GLY A 1 117 ? 91.742 24.586 10.598 1.00 27.85 117 GLY A C 1
ATOM 944 O O . GLY A 1 117 ? 92.520 25.197 11.324 1.00 29.21 117 GLY A O 1
ATOM 945 N N . GLY A 1 118 ? 91.298 23.372 10.900 1.00 29.87 118 GLY A N 1
ATOM 946 C CA . GLY A 1 118 ? 91.767 22.715 12.112 1.00 28.84 118 GLY A CA 1
ATOM 947 C C . GLY A 1 118 ? 90.711 22.415 13.156 1.00 29.00 118 GLY A C 1
ATOM 948 O O . GLY A 1 118 ? 89.651 23.041 13.182 1.00 30.33 118 GLY A O 1
ATOM 949 N N . GLY A 1 119 ? 91.007 21.441 14.012 1.00 29.23 119 GLY A N 1
ATOM 950 C CA . GLY A 1 119 ? 90.084 21.053 15.063 1.00 27.63 119 GLY A CA 1
ATOM 951 C C . GLY A 1 119 ? 89.891 19.552 15.157 1.00 28.14 119 GLY A C 1
ATOM 952 O O . GLY A 1 119 ? 90.336 18.794 14.295 1.00 27.33 119 GLY A O 1
ATOM 953 N N . GLU A 1 120 ? 89.223 19.119 16.219 1.00 27.69 120 GLU A N 1
ATOM 954 C CA . GLU A 1 120 ? 88.951 17.708 16.428 1.00 27.03 120 GLU A CA 1
ATOM 955 C C . GLU A 1 120 ? 87.449 17.475 16.537 1.00 27.86 120 GLU A C 1
ATOM 956 O O . GLU A 1 120 ? 86.727 18.301 17.095 1.00 26.88 120 GLU A O 1
ATOM 962 N N . VAL A 1 121 ? 86.975 16.361 15.991 1.00 25.91 121 VAL A N 1
ATOM 963 C CA . VAL A 1 121 ? 85.562 16.038 16.109 1.00 26.54 121 VAL A CA 1
ATOM 964 C C . VAL A 1 121 ? 85.465 15.202 17.377 1.00 26.95 121 VAL A C 1
ATOM 965 O O . VAL A 1 121 ? 85.987 14.090 17.449 1.00 26.99 121 VAL A O 1
ATOM 969 N N . GLN A 1 122 ? 84.805 15.759 18.383 1.00 29.87 122 GLN A N 1
ATOM 970 C CA . GLN A 1 122 ? 84.644 15.099 19.672 1.00 31.11 122 GLN A CA 1
ATOM 971 C C . GLN A 1 122 ? 83.887 13.775 19.582 1.00 30.63 122 GLN A C 1
ATOM 972 O O . GLN A 1 122 ? 82.947 13.632 18.800 1.00 28.74 122 GLN A O 1
ATOM 978 N N . ASP A 1 123 ? 84.307 12.816 20.402 1.00 29.20 123 ASP A N 1
ATOM 979 C CA . ASP A 1 123 ? 83.706 11.483 20.460 1.00 30.27 123 ASP A CA 1
ATOM 980 C C . ASP A 1 123 ? 82.363 11.554 21.189 1.00 28.46 123 ASP A C 1
ATOM 981 O O . ASP A 1 123 ? 82.304 11.952 22.351 1.00 28.93 123 ASP A O 1
ATOM 986 N N . PRO A 1 124 ? 81.269 11.155 20.522 1.00 27.70 124 PRO A N 1
ATOM 987 C CA . PRO A 1 124 ? 79.947 11.200 21.153 1.00 27.08 124 PRO A CA 1
ATOM 988 C C . PRO A 1 124 ? 79.508 9.900 21.823 1.00 27.73 124 PRO A C 1
ATOM 989 O O . PRO A 1 124 ? 78.430 9.844 22.414 1.00 26.65 124 PRO A O 1
ATOM 993 N N . TYR A 1 125 ? 80.333 8.860 21.723 1.00 27.42 125 TYR A N 1
ATOM 994 C CA . TYR A 1 125 ? 79.987 7.554 22.272 1.00 28.69 125 TYR A CA 1
ATOM 995 C C . TYR A 1 125 ? 79.387 7.560 23.675 1.00 29.05 125 TYR A C 1
ATOM 996 O O . TYR A 1 125 ? 78.436 6.828 23.945 1.00 30.59 125 TYR A O 1
ATOM 1005 N N . TYR A 1 126 ? 79.929 8.387 24.561 1.00 29.40 126 TYR A N 1
ATOM 1006 C CA . TYR A 1 126 ? 79.435 8.446 25.935 1.00 30.34 126 TYR A CA 1
ATOM 1007 C C . TYR A 1 126 ? 78.312 9.461 26.135 1.00 31.63 126 TYR A C 1
ATOM 1008 O O . TYR A 1 126 ? 77.865 9.684 27.259 1.00 32.46 126 TYR A O 1
ATOM 1017 N N . GLY A 1 127 ? 77.852 10.067 25.044 1.00 32.16 127 GLY A N 1
ATOM 1018 C CA . GLY A 1 127 ? 76.786 11.048 25.142 1.00 32.02 127 GLY A CA 1
ATOM 1019 C C . GLY A 1 127 ? 75.444 10.501 24.701 1.00 33.48 127 GLY A C 1
ATOM 1020 O O . GLY A 1 127 ? 75.196 9.295 24.756 1.00 31.44 127 GLY A O 1
ATOM 1021 N N . ASP A 1 128 ? 74.563 11.391 24.261 1.00 35.27 128 ASP A N 1
ATOM 1022 C CA . ASP A 1 128 ? 73.248 10.973 23.806 1.00 36.56 128 ASP A CA 1
ATOM 1023 C C . ASP A 1 128 ? 73.019 11.357 22.356 1.00 36.56 128 ASP A C 1
ATOM 1024 O O . ASP A 1 128 ? 73.931 11.816 21.665 1.00 34.88 128 ASP A O 1
ATOM 1029 N N . LEU A 1 129 ? 71.778 11.183 21.916 1.00 35.61 129 LEU A N 1
ATOM 1030 C CA . LEU A 1 129 ? 71.383 11.482 20.551 1.00 34.84 129 LEU A CA 1
ATOM 1031 C C . LEU A 1 129 ? 71.750 12.901 20.114 1.00 34.54 129 LEU A C 1
ATOM 1032 O O . LEU A 1 129 ? 72.213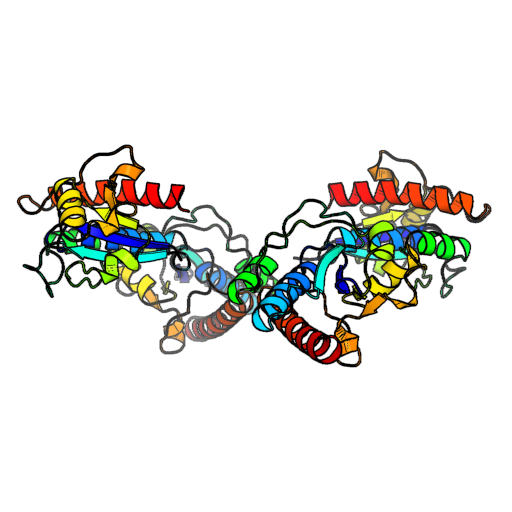 13.109 18.993 1.00 33.29 129 LEU A O 1
ATOM 1037 N N . GLU A 1 130 ? 71.559 13.879 20.995 1.00 34.60 130 GLU A N 1
ATOM 1038 C CA . GLU A 1 130 ? 71.870 15.261 20.643 1.00 34.65 130 GLU A CA 1
ATOM 1039 C C . GLU A 1 130 ? 73.366 15.482 20.386 1.00 34.06 130 GLU A C 1
ATOM 1040 O O . GLU A 1 130 ? 73.746 16.360 19.605 1.00 31.50 130 GLU A O 1
ATOM 1046 N N . ASP A 1 131 ? 74.212 14.697 21.049 1.00 30.30 131 ASP A N 1
ATOM 1047 C CA . ASP A 1 131 ? 75.653 14.813 20.844 1.00 29.53 131 ASP A CA 1
ATOM 1048 C C . ASP A 1 131 ? 75.964 14.234 19.463 1.00 26.35 131 ASP A C 1
ATOM 1049 O O . ASP A 1 131 ? 76.859 14.709 18.762 1.00 25.55 131 ASP A O 1
ATOM 1054 N N . PHE A 1 132 ? 75.218 13.201 19.084 1.00 25.21 132 PHE A N 1
ATOM 1055 C CA . PHE A 1 132 ? 75.392 12.577 17.776 1.00 23.75 132 PHE A CA 1
ATOM 1056 C C . PHE A 1 132 ? 74.927 13.539 16.684 1.00 23.99 132 PHE A C 1
ATOM 1057 O O . PHE A 1 132 ? 75.487 13.551 15.580 1.00 21.65 132 PHE A O 1
ATOM 1065 N N . ARG A 1 133 ? 73.909 14.349 16.987 1.00 23.14 133 ARG A N 1
ATOM 1066 C CA . ARG A 1 133 ? 73.409 15.325 16.014 1.00 24.72 133 ARG A CA 1
ATOM 1067 C C . ARG A 1 133 ? 74.414 16.465 15.845 1.00 24.22 133 ARG A C 1
ATOM 1068 O O . ARG A 1 133 ? 74.586 17.002 14.752 1.00 25.38 133 ARG A O 1
ATOM 1076 N N . GLU A 1 134 ? 75.082 16.837 16.928 1.00 25.19 134 GLU A N 1
ATOM 1077 C CA . GLU A 1 134 ? 76.080 17.873 16.873 1.00 26.08 134 GLU A CA 1
ATOM 1078 C C . GLU A 1 134 ? 77.274 17.426 16.028 1.00 25.27 134 GLU A C 1
ATOM 1079 O O . GLU A 1 134 ? 77.850 18.203 15.278 1.00 25.84 134 GLU A O 1
ATOM 1085 N N . VAL A 1 135 ? 77.630 16.155 16.188 1.00 25.09 135 VAL A N 1
ATOM 1086 C CA . VAL A 1 135 ? 78.731 15.581 15.427 1.00 24.15 135 VAL A CA 1
ATOM 1087 C C . VAL A 1 135 ? 78.337 15.583 13.950 1.00 23.91 135 VAL A C 1
ATOM 1088 O O . VAL A 1 135 ? 79.140 15.940 13.080 1.00 22.93 135 VAL A O 1
ATOM 1092 N N . TYR A 1 136 ? 77.091 15.203 13.671 1.00 22.46 136 TYR A N 1
ATOM 1093 C CA . TYR A 1 136 ? 76.600 15.173 12.300 1.00 22.51 136 TYR A CA 1
ATOM 1094 C C . TYR A 1 136 ? 76.783 16.508 11.593 1.00 22.69 136 TYR A C 1
ATOM 1095 O O . TYR A 1 136 ? 77.331 16.556 10.497 1.00 22.21 136 TYR A O 1
ATOM 1104 N N . TRP A 1 137 ? 76.326 17.596 12.212 1.00 22.60 137 TRP A N 1
ATOM 1105 C CA . TRP A 1 137 ? 76.431 18.898 11.565 1.00 23.06 137 TRP A CA 1
ATOM 1106 C C . TRP A 1 137 ? 77.853 19.423 11.461 1.00 22.36 137 TRP A C 1
ATOM 1107 O O . TRP A 1 137 ? 78.180 20.129 10.520 1.00 21.20 137 TRP A O 1
ATOM 1118 N N . THR A 1 138 ? 78.696 19.075 12.424 1.00 21.55 138 THR A N 1
ATOM 1119 C CA . THR A 1 138 ? 80.090 19.477 12.378 1.00 21.21 138 THR A CA 1
ATOM 1120 C C . THR A 1 138 ? 80.733 18.763 11.174 1.00 20.24 138 THR A C 1
ATOM 1121 O O . THR A 1 138 ? 81.500 19.357 10.420 1.00 19.55 138 THR A O 1
ATOM 1125 N N . LEU A 1 139 ? 80.418 17.483 11.002 1.00 20.70 139 LEU A N 1
ATOM 1126 C CA . LEU A 1 139 ? 80.958 16.718 9.882 1.00 20.07 139 LEU A CA 1
ATOM 1127 C C . LEU A 1 139 ? 80.380 17.214 8.556 1.00 22.05 139 LEU A C 1
ATOM 1128 O O . LEU A 1 139 ? 81.093 17.316 7.551 1.00 20.25 139 LEU A O 1
ATOM 1133 N N . GLU A 1 140 ? 79.087 17.539 8.567 1.00 21.18 140 GLU A N 1
ATOM 1134 C CA . GLU A 1 140 ? 78.400 18.031 7.376 1.00 23.86 140 GLU A CA 1
ATOM 1135 C C . GLU A 1 140 ? 79.111 19.285 6.864 1.00 23.46 140 GLU A C 1
ATOM 1136 O O . GLU A 1 140 ? 79.392 19.407 5.674 1.00 23.93 140 GLU A O 1
ATOM 1142 N N . ALA A 1 141 ? 79.420 20.202 7.776 1.00 24.26 141 ALA A N 1
ATOM 1143 C CA . ALA A 1 141 ? 80.102 21.444 7.416 1.00 23.55 141 ALA A CA 1
ATOM 1144 C C . ALA A 1 141 ? 81.505 21.187 6.847 1.00 23.52 141 ALA A C 1
ATOM 1145 O O . ALA A 1 141 ? 81.915 21.806 5.864 1.00 23.39 141 ALA A O 1
ATOM 1147 N N . ALA A 1 142 ? 82.241 20.272 7.462 1.00 22.76 142 ALA A N 1
ATOM 1148 C CA . ALA A 1 142 ? 83.590 19.963 6.995 1.00 23.74 142 ALA A CA 1
ATOM 1149 C C . ALA A 1 142 ? 83.601 19.323 5.612 1.00 21.95 142 ALA A C 1
ATOM 1150 O O . ALA A 1 142 ? 84.464 19.631 4.793 1.00 20.59 142 ALA A O 1
ATOM 1152 N N . LEU A 1 143 ? 82.640 18.439 5.358 1.00 21.98 143 LEU A N 1
ATOM 1153 C CA . LEU A 1 143 ? 82.555 17.742 4.082 1.00 22.15 143 LEU A CA 1
ATOM 1154 C C . LEU A 1 143 ? 82.061 18.615 2.929 1.00 23.99 143 LEU A C 1
ATOM 1155 O O . LEU A 1 143 ? 82.451 18.399 1.778 1.00 22.81 143 LEU A O 1
ATOM 1160 N N . GLN A 1 144 ? 81.205 19.591 3.226 1.00 22.07 144 GLN A N 1
ATOM 1161 C CA . GLN A 1 144 ? 80.731 20.498 2.179 1.00 24.96 144 GLN A CA 1
ATOM 1162 C C . GLN A 1 144 ? 81.961 21.294 1.717 1.00 24.21 144 GLN A C 1
ATOM 1163 O O . GLN A 1 144 ? 82.131 21.568 0.531 1.00 26.53 144 GLN A O 1
ATOM 1169 N N . ALA A 1 145 ? 82.819 21.650 2.666 1.00 23.93 145 ALA A N 1
ATOM 1170 C CA . ALA A 1 145 ? 84.035 22.397 2.361 1.00 22.82 145 ALA A CA 1
ATOM 1171 C C . ALA A 1 145 ? 85.018 21.509 1.605 1.00 24.38 145 ALA A C 1
ATOM 1172 O O . ALA A 1 145 ? 85.710 21.977 0.698 1.00 24.67 145 ALA A O 1
ATOM 1174 N N . PHE A 1 146 ? 85.088 20.231 1.981 1.00 23.92 146 PHE A N 1
ATOM 1175 C CA . PHE A 1 146 ? 85.986 19.299 1.300 1.00 23.62 146 PHE A CA 1
ATOM 1176 C C . PHE A 1 146 ? 85.599 19.194 -0.172 1.00 24.39 146 PHE A C 1
ATOM 1177 O O . PHE A 1 146 ? 86.457 19.200 -1.056 1.00 24.09 146 PHE A O 1
ATOM 1185 N N . LEU A 1 147 ? 84.306 19.082 -0.440 1.00 24.12 147 LEU A N 1
ATOM 1186 C CA . LEU A 1 147 ? 83.852 18.967 -1.817 1.00 25.29 147 LEU A CA 1
ATOM 1187 C C . LEU A 1 147 ? 83.981 20.271 -2.609 1.00 26.61 147 LEU A C 1
ATOM 1188 O O . LEU A 1 147 ? 84.191 20.236 -3.823 1.00 27.69 147 LEU A O 1
ATOM 1193 N N . ASP A 1 148 ? 83.861 21.418 -1.941 1.00 27.43 148 ASP A N 1
ATOM 1194 C CA . ASP A 1 148 ? 84.029 22.682 -2.649 1.00 29.31 148 ASP A CA 1
ATOM 1195 C C . ASP A 1 148 ? 85.457 22.807 -3.181 1.00 31.33 148 ASP A C 1
ATOM 1196 O O . ASP A 1 148 ? 85.731 23.379 -4.237 1.00 30.16 148 ASP A O 1
ATOM 1201 N N . ARG A 1 149 ? 86.394 22.278 -2.371 1.00 32.57 149 ARG A N 1
ATOM 1202 C CA . ARG A 1 149 ? 87.806 22.419 -2.709 1.00 36.43 149 ARG A CA 1
ATOM 1203 C C . ARG A 1 149 ? 88.309 21.264 -3.583 1.00 36.63 149 ARG A C 1
ATOM 1204 O O . ARG A 1 149 ? 89.195 21.419 -4.408 1.00 36.86 149 ARG A O 1
ATOM 1212 N N . HIS A 1 150 ? 87.736 20.067 -3.351 1.00 37.69 150 HIS A N 1
ATOM 1213 C CA . HIS A 1 150 ? 88.180 18.910 -4.119 1.00 39.87 150 HIS A CA 1
ATOM 1214 C C . HIS A 1 150 ? 87.194 18.563 -5.234 1.00 42.34 150 HIS A C 1
ATOM 1215 O O . HIS A 1 150 ? 87.522 17.867 -6.186 1.00 42.32 150 HIS A O 1
ATOM 1222 N N . GLY A 1 151 ? 85.947 19.044 -5.071 1.00 45.66 151 GLY A N 1
ATOM 1223 C CA . GLY A 1 151 ? 84.937 18.790 -6.093 1.00 49.45 151 GLY A CA 1
ATOM 1224 C C . GLY A 1 151 ? 84.893 19.916 -7.128 1.00 52.24 151 GLY A C 1
ATOM 1225 O O . GLY A 1 151 ? 85.268 21.052 -6.865 1.00 54.62 151 GLY A O 1
ATOM 1226 N N . MET B 1 1 ? 47.378 10.320 68.946 1.00 52.13 1 MET B N 1
ATOM 1227 C CA . MET B 1 1 ? 47.306 11.289 67.859 1.00 51.50 1 MET B CA 1
ATOM 1228 C C . MET B 1 1 ? 46.873 10.632 66.544 1.00 49.44 1 MET B C 1
ATOM 1229 O O . MET B 1 1 ? 46.798 9.417 66.421 1.00 49.24 1 MET B O 1
ATOM 1234 N N . ASP B 1 2 ? 46.576 11.501 65.548 1.00 46.59 2 ASP B N 1
ATOM 1235 C CA . ASP B 1 2 ? 46.250 10.957 64.236 1.00 43.91 2 ASP B CA 1
ATOM 1236 C C . ASP B 1 2 ? 47.463 10.230 63.655 1.00 40.84 2 ASP B C 1
ATOM 1237 O O . ASP B 1 2 ? 48.607 10.522 63.976 1.00 38.97 2 ASP B O 1
ATOM 1242 N N . ARG B 1 3 ? 47.229 9.261 62.775 1.00 39.08 3 ARG B N 1
ATOM 1243 C CA . ARG B 1 3 ? 48.310 8.508 62.146 1.00 38.26 3 ARG B CA 1
ATOM 1244 C C . ARG B 1 3 ? 49.027 9.407 61.142 1.00 35.52 3 ARG B C 1
ATOM 1245 O O . ARG B 1 3 ? 48.555 10.505 60.838 1.00 35.72 3 ARG B O 1
ATOM 1253 N N . PRO B 1 4 ? 50.179 8.954 60.613 1.00 34.05 4 PRO B N 1
ATOM 1254 C CA . PRO B 1 4 ? 50.934 9.749 59.636 1.00 33.38 4 PRO B CA 1
ATOM 1255 C C . PRO B 1 4 ? 50.112 9.999 58.369 1.00 30.25 4 PRO B C 1
ATOM 1256 O O . PRO B 1 4 ? 49.204 9.235 58.053 1.00 29.35 4 PRO B O 1
ATOM 1260 N N . VAL B 1 5 ? 50.426 11.066 57.646 1.00 30.03 5 VAL B N 1
ATOM 1261 C CA . VAL B 1 5 ? 49.705 11.369 56.412 1.00 27.66 5 VAL B CA 1
ATOM 1262 C C . VAL B 1 5 ? 50.313 10.527 55.286 1.00 27.84 5 VAL B C 1
ATOM 1263 O O . VAL B 1 5 ? 51.533 10.508 55.112 1.00 27.89 5 VAL B O 1
ATOM 1267 N N . ARG B 1 6 ? 49.457 9.840 54.529 1.00 26.49 6 ARG B N 1
ATOM 1268 C CA . ARG B 1 6 ? 49.888 8.962 53.439 1.00 25.42 6 ARG B CA 1
ATOM 1269 C C . ARG B 1 6 ? 49.731 9.589 52.062 1.00 23.97 6 ARG B C 1
ATOM 1270 O O . ARG B 1 6 ? 48.630 9.957 51.651 1.00 21.45 6 ARG B O 1
ATOM 1278 N N . VAL B 1 7 ? 50.844 9.677 51.342 1.00 22.07 7 VAL B N 1
ATOM 1279 C CA . VAL B 1 7 ? 50.861 10.273 50.018 1.00 18.59 7 VAL B CA 1
ATOM 1280 C C . VAL B 1 7 ? 51.194 9.230 48.949 1.00 20.39 7 VAL B C 1
ATOM 1281 O O . VAL B 1 7 ? 52.148 8.471 49.091 1.00 18.88 7 VAL B O 1
ATOM 1285 N N . LEU B 1 8 ? 50.415 9.217 47.874 1.00 19.95 8 LEU B N 1
ATOM 1286 C CA . LEU B 1 8 ? 50.636 8.289 46.772 1.00 21.14 8 LEU B CA 1
ATOM 1287 C C . LEU B 1 8 ? 50.754 9.045 45.440 1.00 20.71 8 LEU B C 1
ATOM 1288 O O . LEU B 1 8 ? 49.846 9.772 45.045 1.00 20.52 8 LEU B O 1
ATOM 1293 N N . PHE B 1 9 ? 51.876 8.866 44.752 1.00 21.65 9 PHE B N 1
ATOM 1294 C CA . PHE B 1 9 ? 52.099 9.507 43.460 1.00 18.23 9 PHE B CA 1
ATOM 1295 C C . PHE B 1 9 ? 51.691 8.531 42.362 1.00 18.88 9 PHE B C 1
ATOM 1296 O O . PHE B 1 9 ? 52.041 7.351 42.408 1.00 20.35 9 PHE B O 1
ATOM 1304 N N . VAL B 1 10 ? 50.961 9.030 41.373 1.00 18.20 10 VAL B N 1
ATOM 1305 C CA . VAL B 1 10 ? 50.457 8.187 40.298 1.00 20.17 10 VAL B CA 1
ATOM 1306 C C . VAL B 1 10 ? 50.661 8.689 38.872 1.00 20.70 10 VAL B C 1
ATOM 1307 O O . VAL B 1 10 ? 50.456 9.863 38.581 1.00 19.55 10 VAL B O 1
ATOM 1311 N N . CYS B 1 11 ? 51.087 7.786 37.992 1.00 20.58 11 CYS B N 1
ATOM 1312 C CA . CYS B 1 11 ? 51.220 8.102 36.578 1.00 19.73 11 CYS B CA 1
ATOM 1313 C C . CYS B 1 11 ? 50.709 6.855 35.850 1.00 21.60 11 CYS B C 1
ATOM 1314 O O . CYS B 1 11 ? 50.017 6.036 36.459 1.00 19.26 11 CYS B O 1
ATOM 1317 N N . LEU B 1 12 ? 51.009 6.698 34.570 1.00 20.49 12 LEU B N 1
ATOM 1318 C CA . LEU B 1 12 ? 50.516 5.524 33.851 1.00 22.67 12 LEU B CA 1
ATOM 1319 C C . LEU B 1 12 ? 51.303 4.240 34.119 1.00 20.71 12 LEU B C 1
ATOM 1320 O O . LEU B 1 12 ? 50.750 3.261 34.623 1.00 19.73 12 LEU B O 1
ATOM 1325 N N . GLY B 1 13 ? 52.593 4.249 33.791 1.00 21.79 13 GLY B N 1
ATOM 1326 C CA . GLY B 1 13 ? 53.418 3.066 33.969 1.00 19.73 13 GLY B CA 1
ATOM 1327 C C . GLY B 1 13 ? 54.134 2.864 35.293 1.00 21.34 13 GLY B C 1
ATOM 1328 O O . GLY B 1 13 ? 54.552 1.746 35.601 1.00 19.76 13 GLY B O 1
ATOM 1329 N N . ASN B 1 14 ? 54.263 3.929 36.080 1.00 19.12 14 ASN B N 1
ATOM 1330 C CA . ASN B 1 14 ? 54.944 3.887 37.369 1.00 18.47 14 ASN B CA 1
ATOM 1331 C C . ASN B 1 14 ? 56.445 3.601 37.236 1.00 19.61 14 ASN B C 1
ATOM 1332 O O . ASN B 1 14 ? 57.035 2.971 38.123 1.00 16.44 14 ASN B O 1
ATOM 1337 N N . ILE B 1 15 ? 57.057 4.053 36.137 1.00 18.90 15 ILE B N 1
ATOM 1338 C CA . ILE B 1 15 ? 58.500 3.882 35.958 1.00 19.96 15 ILE B CA 1
ATOM 1339 C C . ILE B 1 15 ? 59.222 5.206 35.689 1.00 20.66 15 ILE B C 1
ATOM 1340 O O . ILE B 1 15 ? 60.447 5.239 35.676 1.00 20.35 15 ILE B O 1
ATOM 1345 N N . CYS B 1 16 ? 58.477 6.295 35.484 1.00 20.81 16 CYS B N 1
ATOM 1346 C CA . CYS B 1 16 ? 59.108 7.597 35.248 1.00 21.83 16 CYS B CA 1
ATOM 1347 C C . CYS B 1 16 ? 58.737 8.712 36.233 1.00 21.27 16 CYS B C 1
ATOM 1348 O O . CYS B 1 16 ? 59.398 8.879 37.251 1.00 22.02 16 CYS B O 1
ATOM 1351 N N . ARG B 1 17 ? 57.685 9.469 35.932 1.00 20.32 17 ARG B N 1
ATOM 1352 C CA . ARG B 1 17 ? 57.294 10.598 36.763 1.00 20.34 17 ARG B CA 1
ATOM 1353 C C . ARG B 1 17 ? 56.941 10.179 38.199 1.00 20.45 17 ARG B C 1
ATOM 1354 O O . ARG B 1 17 ? 57.369 10.785 39.168 1.00 18.88 17 ARG B O 1
ATOM 1362 N N . SER B 1 18 ? 56.107 9.125 38.331 1.00 19.80 18 SER B N 1
ATOM 1363 C CA . SER B 1 18 ? 55.601 8.813 39.663 1.00 19.83 18 SER B CA 1
ATOM 1364 C C . SER B 1 18 ? 56.690 8.402 40.671 1.00 18.94 18 SER B C 1
ATOM 1365 O O . SER B 1 18 ? 56.690 8.851 41.806 1.00 16.43 18 SER B O 1
ATOM 1368 N N . PRO B 1 19 ? 57.615 7.491 40.264 1.00 19.80 19 PRO B N 1
ATOM 1369 C CA . PRO B 1 19 ? 58.747 7.106 41.121 1.00 17.58 19 PRO B CA 1
ATOM 1370 C C . PRO B 1 19 ? 59.679 8.297 41.386 1.00 17.02 19 PRO B C 1
ATOM 1371 O O . PRO B 1 19 ? 60.266 8.444 42.453 1.00 14.89 19 PRO B O 1
ATOM 1375 N N . MET B 1 20 ? 59.866 9.170 40.402 1.00 14.93 20 MET B N 1
ATOM 1376 C CA . MET B 1 20 ? 60.753 10.296 40.635 1.00 17.47 20 MET B CA 1
ATOM 1377 C C . MET B 1 20 ? 60.145 11.180 41.717 1.00 16.47 20 MET B C 1
ATOM 1378 O O . MET B 1 20 ? 60.852 11.654 42.595 1.00 16.76 20 MET B O 1
ATOM 1383 N N . ALA B 1 21 ? 58.831 11.391 41.659 1.00 17.45 21 ALA B N 1
ATOM 1384 C CA . ALA B 1 21 ? 58.176 12.221 42.663 1.00 17.77 21 ALA B CA 1
ATOM 1385 C C . ALA B 1 21 ? 58.359 11.578 44.032 1.00 18.16 21 ALA B C 1
ATOM 1386 O O . ALA B 1 21 ? 58.620 12.268 45.008 1.00 17.46 21 ALA B O 1
ATOM 1388 N N . GLU B 1 22 ? 58.228 10.254 44.106 1.00 18.76 22 GLU B N 1
ATOM 1389 C CA . GLU B 1 22 ? 58.401 9.576 45.383 1.00 18.94 22 GLU B CA 1
ATOM 1390 C C . GLU B 1 22 ? 59.826 9.756 45.899 1.00 17.65 22 GLU B C 1
ATOM 1391 O O . GLU B 1 22 ? 60.039 10.022 47.076 1.00 17.80 22 GLU B O 1
ATOM 1397 N N . GLY B 1 23 ? 60.802 9.593 45.010 1.00 18.89 23 GLY B N 1
ATOM 1398 C CA . GLY B 1 23 ? 62.190 9.723 45.419 1.00 16.95 23 GLY B CA 1
ATOM 1399 C C . GLY B 1 23 ? 62.481 11.089 45.996 1.00 17.97 23 GLY B C 1
ATOM 1400 O O . GLY B 1 23 ? 63.166 11.224 47.011 1.00 18.71 23 GLY B O 1
ATOM 1401 N N . ILE B 1 24 ? 61.959 12.111 45.337 1.00 17.38 24 ILE B N 1
ATOM 1402 C CA . ILE B 1 24 ? 62.149 13.479 45.783 1.00 18.85 24 ILE B CA 1
ATOM 1403 C C . ILE B 1 24 ? 61.480 13.646 47.141 1.00 18.34 24 ILE B C 1
ATOM 1404 O O . ILE B 1 24 ? 62.070 14.180 48.071 1.00 18.39 24 ILE B O 1
ATOM 1409 N N . PHE B 1 25 ? 60.249 13.162 47.253 1.00 17.67 25 PHE B N 1
ATOM 1410 C CA . PHE B 1 25 ? 59.503 13.297 48.498 1.00 17.71 25 PHE B CA 1
ATOM 1411 C C . PHE B 1 25 ? 60.262 12.667 49.673 1.00 18.60 25 PHE B C 1
ATOM 1412 O O . PHE B 1 25 ? 60.355 13.264 50.747 1.00 17.47 25 PHE B O 1
ATOM 1420 N N . ARG B 1 26 ? 60.807 11.470 49.465 1.00 18.54 26 ARG B N 1
ATOM 1421 C CA . ARG B 1 26 ? 61.559 10.784 50.512 1.00 19.09 26 ARG B CA 1
ATOM 1422 C C . ARG B 1 26 ? 62.776 11.603 50.930 1.00 18.65 26 ARG B C 1
ATOM 1423 O O . ARG B 1 26 ? 63.055 11.747 52.120 1.00 17.59 26 ARG B O 1
ATOM 1431 N N . LYS B 1 27 ? 63.494 12.136 49.948 1.00 18.59 27 LYS B N 1
ATOM 1432 C CA . LYS B 1 27 ? 64.676 12.945 50.223 1.00 19.22 27 LYS B CA 1
ATOM 1433 C C . LYS B 1 27 ? 64.275 14.163 51.063 1.00 18.90 27 LYS B C 1
ATOM 1434 O O . LYS B 1 27 ? 64.934 14.494 52.052 1.00 19.77 27 LYS B O 1
ATOM 1440 N N . LEU B 1 28 ? 63.185 14.815 50.674 1.00 19.88 28 LEU B N 1
ATOM 1441 C CA . LEU B 1 28 ? 62.699 15.998 51.390 1.00 20.18 28 LEU B CA 1
ATOM 1442 C C . LEU B 1 28 ? 62.216 15.698 52.806 1.00 22.43 28 LEU B C 1
ATOM 1443 O O . LEU B 1 28 ? 62.417 16.510 53.708 1.00 21.90 28 LEU B O 1
ATOM 1448 N N . LEU B 1 29 ? 61.582 14.541 53.011 1.00 23.18 29 LEU B N 1
ATOM 1449 C CA . LEU B 1 29 ? 61.134 14.154 54.345 1.00 24.30 29 LEU B CA 1
ATOM 1450 C C . LEU B 1 29 ? 62.313 14.048 55.315 1.00 24.61 29 LEU B C 1
ATOM 1451 O O . LEU B 1 29 ? 62.289 14.537 56.436 1.00 23.43 29 LEU B O 1
ATOM 1456 N N . LYS B 1 30 ? 63.356 13.337 54.849 1.00 25.92 30 LYS B N 1
ATOM 1457 C CA . LYS B 1 30 ? 64.553 13.178 55.666 1.00 27.37 30 LYS B CA 1
ATOM 1458 C C . LYS B 1 30 ? 65.138 14.528 56.078 1.00 28.80 30 LYS B C 1
ATOM 1459 O O . LYS B 1 30 ? 65.522 14.756 57.218 1.00 28.90 30 LYS B O 1
ATOM 1465 N N . GLU B 1 31 ? 65.243 15.428 55.080 1.00 29.36 31 GLU B N 1
ATOM 1466 C CA . GLU B 1 31 ? 65.928 16.695 55.306 1.00 30.49 31 GLU B CA 1
ATOM 1467 C C . GLU B 1 31 ? 65.139 17.623 56.232 1.00 30.07 31 GLU B C 1
ATOM 1468 O O . GLU B 1 31 ? 65.684 18.316 57.081 1.00 28.25 31 GLU B O 1
ATOM 1474 N N . ARG B 1 32 ? 63.812 17.658 56.016 1.00 29.56 32 ARG B N 1
ATOM 1475 C CA . ARG B 1 32 ? 62.981 18.514 56.852 1.00 29.85 32 ARG B CA 1
ATOM 1476 C C . ARG B 1 32 ? 62.680 17.857 58.197 1.00 28.99 32 ARG B C 1
ATOM 1477 O O . ARG B 1 32 ? 62.034 18.420 59.072 1.00 30.19 32 ARG B O 1
ATOM 1485 N N . GLY B 1 33 ? 63.146 16.601 58.331 1.00 27.94 33 GLY B N 1
ATOM 1486 C CA . GLY B 1 33 ? 62.896 15.869 59.564 1.00 28.58 33 GLY B CA 1
ATOM 1487 C C . GLY B 1 33 ? 61.402 15.618 59.766 1.00 29.02 33 GLY B C 1
ATOM 1488 O O . GLY B 1 33 ? 60.848 15.843 60.834 1.00 28.36 33 GLY B O 1
ATOM 1489 N N . LEU B 1 34 ? 60.760 15.114 58.715 1.00 27.67 34 LEU B N 1
ATOM 1490 C CA . LEU B 1 34 ? 59.326 14.831 58.747 1.00 28.00 34 LEU B CA 1
ATOM 1491 C C . LEU B 1 34 ? 58.989 13.367 58.463 1.00 27.73 34 LEU B C 1
ATOM 1492 O O . LEU B 1 34 ? 57.837 13.037 58.168 1.00 27.16 34 LEU B O 1
ATOM 1497 N N . GLU B 1 35 ? 59.977 12.487 58.572 1.00 27.57 35 GLU B N 1
ATOM 1498 C CA . GLU B 1 35 ? 59.784 11.094 58.182 1.00 30.25 35 GLU B CA 1
ATOM 1499 C C . GLU B 1 35 ? 58.749 10.371 59.055 1.00 30.79 35 GLU B C 1
ATOM 1500 O O . GLU B 1 35 ? 58.194 9.340 58.695 1.00 30.07 35 GLU B O 1
ATOM 1506 N N . ASP B 1 36 ? 58.525 10.916 60.270 1.00 31.52 36 ASP B N 1
ATOM 1507 C CA . ASP B 1 36 ? 57.573 10.269 61.167 1.00 33.14 36 ASP B CA 1
ATOM 1508 C C . ASP B 1 36 ? 56.157 10.841 61.037 1.00 32.78 36 ASP B C 1
ATOM 1509 O O . ASP B 1 36 ? 55.238 10.475 61.758 1.00 32.83 36 ASP B O 1
ATOM 1514 N N . ARG B 1 37 ? 56.003 11.790 60.095 1.00 32.15 37 ARG B N 1
ATOM 1515 C CA . ARG B 1 37 ? 54.696 12.415 59.932 1.00 31.37 37 ARG B CA 1
ATOM 1516 C C . ARG B 1 37 ? 54.049 12.041 58.600 1.00 29.99 37 ARG B C 1
ATOM 1517 O O . ARG B 1 37 ? 52.889 12.330 58.336 1.00 26.47 37 ARG B O 1
ATOM 1525 N N . PHE B 1 38 ? 54.857 11.415 57.728 1.00 28.14 38 PHE B N 1
ATOM 1526 C CA . PHE B 1 38 ? 54.410 11.164 56.363 1.00 28.47 38 PHE B CA 1
ATOM 1527 C C . PHE B 1 38 ? 54.745 9.740 55.915 1.00 28.78 38 PHE B C 1
ATOM 1528 O O . PHE B 1 38 ? 55.765 9.171 56.279 1.00 29.54 38 PHE B O 1
ATOM 1536 N N . GLU B 1 39 ? 53.845 9.175 55.104 1.00 27.42 39 GLU B N 1
ATOM 1537 C CA . GLU B 1 39 ? 54.161 7.908 54.475 1.00 28.34 39 GLU B CA 1
ATOM 1538 C C . GLU B 1 39 ? 54.041 8.022 52.959 1.00 26.49 39 GLU B C 1
ATOM 1539 O O . GLU B 1 39 ? 53.176 8.710 52.432 1.00 25.98 39 GLU B O 1
ATOM 1545 N N . VAL B 1 40 ? 54.897 7.438 52.134 1.00 23.91 40 VAL B N 1
ATOM 1546 C CA . VAL B 1 40 ? 54.773 7.677 50.708 1.00 21.04 40 VAL B CA 1
ATOM 1547 C C . VAL B 1 40 ? 55.022 6.437 49.857 1.00 21.53 40 VAL B C 1
ATOM 1548 O O . VAL B 1 40 ? 55.718 5.509 50.275 1.00 21.32 40 VAL B O 1
ATOM 1552 N N . ASP B 1 41 ? 54.424 6.427 48.670 1.00 19.53 41 ASP B N 1
ATOM 1553 C CA . ASP B 1 41 ? 54.585 5.329 47.719 1.00 19.81 41 ASP B CA 1
ATOM 1554 C C . ASP B 1 41 ? 54.155 5.840 46.339 1.00 18.53 41 ASP B C 1
ATOM 1555 O O . ASP B 1 41 ? 53.665 6.961 46.217 1.00 20.24 41 ASP B O 1
ATOM 1560 N N . SER B 1 42 ? 54.356 5.028 45.304 1.00 18.76 42 SER B N 1
ATOM 1561 C CA . SER B 1 42 ? 53.986 5.370 43.937 1.00 18.17 42 SER B CA 1
ATOM 1562 C C . SER B 1 42 ? 53.344 4.181 43.253 1.00 19.67 42 SER B C 1
ATOM 1563 O O . SER B 1 42 ? 53.645 3.029 43.551 1.00 20.88 42 SER B O 1
ATOM 1566 N N . ALA B 1 43 ? 52.445 4.440 42.311 1.00 18.30 43 ALA B N 1
ATOM 1567 C CA . ALA B 1 43 ? 51.760 3.372 41.595 1.00 19.60 43 ALA B CA 1
ATOM 1568 C C . ALA B 1 43 ? 51.323 3.873 40.228 1.00 20.15 43 ALA B C 1
ATOM 1569 O O . ALA B 1 43 ? 51.240 5.078 40.002 1.00 20.69 43 ALA B O 1
ATOM 1571 N N . GLY B 1 44 ? 51.054 2.955 39.306 1.00 19.75 44 GLY B N 1
ATOM 1572 C CA . GLY B 1 44 ? 50.622 3.367 37.985 1.00 19.77 44 GLY B CA 1
ATOM 1573 C C . GLY B 1 44 ? 49.203 2.918 37.696 1.00 21.88 44 GLY B C 1
ATOM 1574 O O . GLY B 1 44 ? 48.733 1.923 38.258 1.00 21.25 44 GLY B O 1
ATOM 1575 N N . THR B 1 45 ? 48.506 3.637 36.823 1.00 21.22 45 THR B N 1
ATOM 1576 C CA . THR B 1 45 ? 47.137 3.241 36.494 1.00 21.75 45 THR B CA 1
ATOM 1577 C C . THR B 1 45 ? 47.136 1.962 35.647 1.00 23.13 45 THR B C 1
ATOM 1578 O O . THR B 1 45 ? 46.150 1.228 35.626 1.00 21.60 45 THR B O 1
ATOM 1582 N N . GLY B 1 46 ? 48.246 1.696 34.962 1.00 23.20 46 GLY B N 1
ATOM 1583 C CA . GLY B 1 46 ? 48.338 0.507 34.128 1.00 25.80 46 GLY B CA 1
ATOM 1584 C C . GLY B 1 46 ? 49.222 -0.578 34.720 1.00 25.09 46 GLY B C 1
ATOM 1585 O O . GLY B 1 46 ? 49.904 -0.349 35.712 1.00 27.09 46 GLY B O 1
ATOM 1586 N N . ALA B 1 47 ? 49.230 -1.759 34.103 1.00 25.59 47 ALA B N 1
ATOM 1587 C CA . ALA B 1 47 ? 50.029 -2.872 34.615 1.00 26.20 47 ALA B CA 1
ATOM 1588 C C . ALA B 1 47 ? 51.148 -3.352 33.692 1.00 25.90 47 ALA B C 1
ATOM 1589 O O . ALA B 1 47 ? 51.742 -4.402 33.933 1.00 24.90 47 ALA B O 1
ATOM 1591 N N . TRP B 1 48 ? 51.455 -2.589 32.652 1.00 24.98 48 TRP B N 1
ATOM 1592 C CA . TRP B 1 48 ? 52.494 -3.012 31.720 1.00 27.26 48 TRP B CA 1
ATOM 1593 C C . TRP B 1 48 ? 53.871 -3.211 32.354 1.00 27.27 48 TRP B C 1
ATOM 1594 O O . TRP B 1 48 ? 54.593 -4.128 31.977 1.00 25.72 48 TRP B O 1
ATOM 1605 N N . HIS B 1 49 ? 54.226 -2.377 33.329 1.00 27.43 49 HIS B N 1
ATOM 1606 C CA . HIS B 1 49 ? 55.544 -2.461 33.961 1.00 26.28 49 HIS B CA 1
ATOM 1607 C C . HIS B 1 49 ? 55.601 -3.077 35.349 1.00 25.11 49 HIS B C 1
ATOM 1608 O O . HIS B 1 49 ? 56.600 -2.924 36.050 1.00 23.34 49 HIS B O 1
ATOM 1615 N N . VAL B 1 50 ? 54.549 -3.781 35.747 1.00 24.06 50 VAL B N 1
ATOM 1616 C CA . VAL B 1 50 ? 54.513 -4.379 37.076 1.00 24.50 50 VAL B CA 1
ATOM 1617 C C . VAL B 1 50 ? 55.729 -5.250 37.403 1.00 23.90 50 VAL B C 1
ATOM 1618 O O . VAL B 1 50 ? 56.110 -6.124 36.627 1.00 24.36 50 VAL B O 1
ATOM 1622 N N . GLY B 1 51 ? 56.335 -4.987 38.558 1.00 23.93 51 GLY B N 1
ATOM 1623 C CA . GLY B 1 51 ? 57.483 -5.754 39.004 1.00 23.78 51 GLY B CA 1
ATOM 1624 C C . GLY B 1 51 ? 58.838 -5.245 38.554 1.00 25.50 51 GLY B C 1
ATOM 1625 O O . GLY B 1 51 ? 59.871 -5.725 39.014 1.00 25.97 51 GLY B O 1
ATOM 1626 N N . GLU B 1 52 ? 58.838 -4.262 37.662 1.00 27.13 52 GLU B N 1
ATOM 1627 C CA . GLU B 1 52 ? 60.078 -3.707 37.138 1.00 27.05 52 GLU B CA 1
ATOM 1628 C C . GLU B 1 52 ? 60.641 -2.551 37.952 1.00 26.39 52 GLU B C 1
ATOM 1629 O O . GLU B 1 52 ? 59.946 -1.939 38.757 1.00 26.07 52 GLU B O 1
ATOM 1635 N N . PRO B 1 53 ? 61.933 -2.250 37.761 1.00 25.92 53 PRO B N 1
ATOM 1636 C CA . PRO B 1 53 ? 62.542 -1.139 38.486 1.00 25.77 53 PRO B CA 1
ATOM 1637 C C . PRO B 1 53 ? 62.177 0.099 37.672 1.00 24.46 53 PRO B C 1
ATOM 1638 O O . PRO B 1 53 ? 61.597 -0.023 36.591 1.00 23.50 53 PRO B O 1
ATOM 1642 N N . MET B 1 54 ? 62.505 1.283 38.171 1.00 24.08 54 MET B N 1
ATOM 1643 C CA . MET B 1 54 ? 62.182 2.498 37.435 1.00 23.64 54 MET B CA 1
ATOM 1644 C C . MET B 1 54 ? 63.024 2.594 36.160 1.00 24.46 54 MET B C 1
ATOM 1645 O O . MET B 1 54 ? 64.026 1.889 36.012 1.00 24.83 54 MET B O 1
ATOM 1650 N N . ASP B 1 55 ? 62.603 3.463 35.245 1.00 23.56 55 ASP B N 1
ATOM 1651 C CA . ASP B 1 55 ? 63.296 3.679 33.975 1.00 24.02 55 ASP B CA 1
ATOM 1652 C C . ASP B 1 55 ? 64.753 4.048 34.278 1.00 23.82 55 ASP B C 1
ATOM 1653 O O . ASP B 1 55 ? 65.031 4.767 35.238 1.00 21.35 55 ASP B O 1
ATOM 1658 N N . PRO B 1 56 ? 65.702 3.560 33.464 1.00 24.72 56 PRO B N 1
ATOM 1659 C CA . PRO B 1 56 ? 67.117 3.872 33.699 1.00 25.36 56 PRO B CA 1
ATOM 1660 C C . PRO B 1 56 ? 67.413 5.370 33.750 1.00 25.03 56 PRO B C 1
ATOM 1661 O O . PRO B 1 56 ? 68.289 5.808 34.494 1.00 26.03 56 PRO B O 1
ATOM 1665 N N . ARG B 1 57 ? 66.690 6.160 32.961 1.00 23.73 57 ARG B N 1
ATOM 1666 C CA . ARG B 1 57 ? 66.922 7.606 32.949 1.00 24.12 57 ARG B CA 1
ATOM 1667 C C . ARG B 1 57 ? 66.431 8.255 34.240 1.00 23.29 57 ARG B C 1
ATOM 1668 O O . ARG B 1 57 ? 67.046 9.192 34.739 1.00 23.74 57 ARG B O 1
ATOM 1676 N N . ALA B 1 58 ? 65.322 7.752 34.777 1.00 23.64 58 ALA B N 1
ATOM 1677 C CA . ALA B 1 58 ? 64.779 8.276 36.026 1.00 21.77 58 ALA B CA 1
ATOM 1678 C C . ALA B 1 58 ? 65.778 7.944 37.131 1.00 21.90 58 ALA B C 1
ATOM 1679 O O . ALA B 1 58 ? 66.054 8.754 38.009 1.00 20.63 58 ALA B O 1
ATOM 1681 N N . ARG B 1 59 ? 66.325 6.738 37.079 1.00 22.08 59 ARG B N 1
ATOM 1682 C CA . ARG B 1 59 ? 67.292 6.329 38.082 1.00 23.81 59 ARG B CA 1
ATOM 1683 C C . ARG B 1 59 ? 68.512 7.240 38.036 1.00 21.30 59 ARG B C 1
ATOM 1684 O O . ARG B 1 59 ? 69.017 7.654 39.069 1.00 22.28 59 ARG B O 1
ATOM 1692 N N . ARG B 1 60 ? 68.977 7.554 36.835 1.00 22.21 60 ARG B N 1
ATOM 1693 C CA . ARG B 1 60 ? 70.159 8.402 36.688 1.00 24.36 60 ARG B CA 1
ATOM 1694 C C . ARG B 1 60 ? 69.961 9.793 37.274 1.00 23.93 60 ARG B C 1
ATOM 1695 O O . ARG B 1 60 ? 70.831 10.315 37.978 1.00 21.73 60 ARG B O 1
ATOM 1703 N N . VAL B 1 61 ? 68.820 10.402 36.979 1.00 23.52 61 VAL B N 1
ATOM 1704 C CA . VAL B 1 61 ? 68.566 11.741 37.486 1.00 22.89 61 VAL B CA 1
ATOM 1705 C C . VAL B 1 61 ? 68.421 11.707 38.995 1.00 22.73 61 VAL B C 1
ATOM 1706 O O . VAL B 1 61 ? 68.972 12.557 39.687 1.00 21.21 61 VAL B O 1
ATOM 1710 N N . LEU B 1 62 ? 67.703 10.720 39.524 1.00 22.48 62 LEU B N 1
ATOM 1711 C CA . LEU B 1 62 ? 67.555 10.642 40.974 1.00 22.41 62 LEU B CA 1
ATOM 1712 C C . LEU B 1 62 ? 68.924 10.456 41.633 1.00 23.05 62 LEU B C 1
ATOM 1713 O O . LEU B 1 62 ? 69.198 11.043 42.680 1.00 24.60 62 LEU B O 1
ATOM 1718 N N . GLU B 1 63 ? 69.792 9.649 41.029 1.00 22.82 63 GLU B N 1
ATOM 1719 C CA . GLU B 1 63 ? 71.123 9.456 41.606 1.00 24.83 63 GLU B CA 1
ATOM 1720 C C . GLU B 1 63 ? 71.932 10.756 41.535 1.00 25.29 63 GLU B C 1
ATOM 1721 O O . GLU B 1 63 ? 72.640 11.097 42.479 1.00 26.28 63 GLU B O 1
ATOM 1727 N N . GLU B 1 64 ? 71.818 11.491 40.432 1.00 25.27 64 GLU B N 1
ATOM 1728 C CA . GLU B 1 64 ? 72.556 12.749 40.300 1.00 26.91 64 GLU B CA 1
ATOM 1729 C C . GLU B 1 64 ? 72.172 13.705 41.423 1.00 27.48 64 GLU B C 1
ATOM 1730 O O . GLU B 1 64 ? 73.019 14.430 41.949 1.00 24.27 64 GLU B O 1
ATOM 1736 N N . GLU B 1 65 ? 70.890 13.690 41.786 1.00 25.83 65 GLU B N 1
ATOM 1737 C CA . GLU B 1 65 ? 70.363 14.560 42.832 1.00 27.33 65 GLU B CA 1
ATOM 1738 C C . GLU B 1 65 ? 70.298 13.930 44.227 1.00 26.92 65 GLU B C 1
ATOM 1739 O O . GLU B 1 65 ? 69.872 14.582 45.184 1.00 27.50 65 GLU B O 1
ATOM 1745 N N . GLY B 1 66 ? 70.717 12.675 44.346 1.00 24.58 66 GLY B N 1
ATOM 1746 C CA . GLY B 1 66 ? 70.682 12.000 45.635 1.00 25.85 66 GLY B CA 1
ATOM 1747 C C . GLY B 1 66 ? 69.274 11.702 46.136 1.00 25.11 66 GLY B C 1
ATOM 1748 O O . GLY B 1 66 ? 69.019 11.719 47.341 1.00 23.93 66 GLY B O 1
ATOM 1749 N N . ALA B 1 67 ? 68.355 11.418 45.218 1.00 23.99 67 ALA B N 1
ATOM 1750 C CA . ALA B 1 67 ? 66.972 11.131 45.594 1.00 25.42 67 ALA B CA 1
ATOM 1751 C C . ALA B 1 67 ? 66.552 9.728 45.177 1.00 25.13 67 ALA B C 1
ATOM 1752 O O . ALA B 1 67 ? 65.363 9.436 45.072 1.00 25.09 67 ALA B O 1
ATOM 1754 N N . TYR B 1 68 ? 67.529 8.864 44.941 1.00 25.14 68 TYR B N 1
ATOM 1755 C CA . TYR B 1 68 ? 67.242 7.507 44.509 1.00 26.24 68 TYR B CA 1
ATOM 1756 C C . TYR B 1 68 ? 66.788 6.580 45.640 1.00 25.19 68 TYR B C 1
ATOM 1757 O O . TYR B 1 68 ? 67.114 6.797 46.805 1.00 24.99 68 TYR B O 1
ATOM 1766 N N . PHE B 1 69 ? 66.024 5.554 45.276 1.00 25.16 69 PHE B N 1
ATOM 1767 C CA . PHE B 1 69 ? 65.519 4.559 46.227 1.00 25.87 69 PHE B CA 1
ATOM 1768 C C . PHE B 1 69 ? 65.147 3.306 45.425 1.00 27.33 69 PHE B C 1
ATOM 1769 O O . PHE B 1 69 ? 64.863 3.393 44.231 1.00 27.13 69 PHE B O 1
ATOM 1777 N N . PRO B 1 70 ? 65.160 2.122 46.065 1.00 28.92 70 PRO B N 1
ATOM 1778 C CA . PRO B 1 70 ? 64.831 0.851 45.405 1.00 30.44 70 PRO B CA 1
ATOM 1779 C C . PRO B 1 70 ? 63.350 0.656 45.030 1.00 30.19 70 PRO B C 1
ATOM 1780 O O . PRO B 1 70 ? 62.625 -0.097 45.674 1.00 31.32 70 PRO B O 1
ATOM 1784 N N . HIS B 1 71 ? 62.923 1.322 43.967 1.00 27.98 71 HIS B N 1
ATOM 1785 C CA . HIS B 1 71 ? 61.539 1.247 43.505 1.00 26.05 71 HIS B CA 1
ATOM 1786 C C . HIS B 1 71 ? 61.142 -0.024 42.748 1.00 25.82 71 HIS B C 1
ATOM 1787 O O . HIS B 1 71 ? 61.930 -0.594 41.994 1.00 24.18 71 HIS B O 1
ATOM 1794 N N . VAL B 1 72 ? 59.897 -0.444 42.949 1.00 24.28 72 VAL B N 1
ATOM 1795 C CA . VAL B 1 72 ? 59.331 -1.590 42.247 1.00 23.87 72 VAL B CA 1
ATOM 1796 C C . VAL B 1 72 ? 57.997 -1.079 41.700 1.00 23.21 72 VAL B C 1
ATOM 1797 O O . VAL B 1 72 ? 57.150 -0.613 42.461 1.00 22.33 72 VAL B O 1
ATOM 1801 N N . ALA B 1 73 ? 57.821 -1.141 40.385 1.00 21.78 73 ALA B N 1
ATOM 1802 C CA . ALA B 1 73 ? 56.593 -0.659 39.761 1.00 21.63 73 ALA B CA 1
ATOM 1803 C C . ALA B 1 73 ? 55.387 -1.539 40.083 1.00 22.44 73 ALA B C 1
ATOM 1804 O O . ALA B 1 73 ? 55.496 -2.767 40.123 1.00 19.59 73 ALA B O 1
ATOM 1806 N N . ARG B 1 74 ? 54.240 -0.902 40.307 1.00 20.96 74 ARG B N 1
ATOM 1807 C CA . ARG B 1 74 ? 53.010 -1.632 40.611 1.00 20.15 74 ARG B CA 1
ATOM 1808 C C . ARG B 1 74 ? 51.784 -0.862 40.122 1.00 22.23 74 ARG B C 1
ATOM 1809 O O . ARG B 1 74 ? 51.860 0.345 39.847 1.00 21.03 74 ARG B O 1
ATOM 1817 N N . ARG B 1 75 ? 50.654 -1.557 40.015 1.00 20.28 75 ARG B N 1
ATOM 1818 C CA . ARG B 1 75 ? 49.422 -0.936 39.556 1.00 21.20 75 ARG B CA 1
ATOM 1819 C C . ARG B 1 75 ? 48.501 -0.526 40.705 1.00 20.82 75 ARG B C 1
ATOM 1820 O O . ARG B 1 75 ? 48.263 -1.296 41.638 1.00 22.82 75 ARG B O 1
ATOM 1828 N N . LEU B 1 76 ? 47.986 0.694 40.614 1.00 20.10 76 LEU B N 1
ATOM 1829 C CA . LEU B 1 76 ? 47.068 1.250 41.602 1.00 20.43 76 LEU B CA 1
ATOM 1830 C C . LEU B 1 76 ? 45.921 0.266 41.828 1.00 19.27 76 LEU B C 1
ATOM 1831 O O . LEU B 1 76 ? 45.362 -0.260 40.863 1.00 19.51 76 LEU B O 1
ATOM 1836 N N . THR B 1 77 ? 45.560 0.039 43.090 1.00 21.59 77 THR B N 1
ATOM 1837 C CA . THR B 1 77 ? 44.467 -0.881 43.438 1.00 22.83 77 THR B CA 1
ATOM 1838 C C . THR B 1 77 ? 43.368 -0.193 44.253 1.00 24.04 77 THR B C 1
ATOM 1839 O O . THR B 1 77 ? 43.528 0.940 44.712 1.00 20.52 77 THR B O 1
ATOM 1843 N N . ARG B 1 78 ? 42.257 -0.895 44.461 1.00 24.30 78 ARG B N 1
ATOM 1844 C CA . ARG B 1 78 ? 41.155 -0.321 45.226 1.00 26.42 78 ARG B CA 1
ATOM 1845 C C . ARG B 1 78 ? 41.597 0.005 46.652 1.00 26.13 78 ARG B C 1
ATOM 1846 O O . ARG B 1 78 ? 41.161 1.001 47.226 1.00 27.41 78 ARG B O 1
ATOM 1854 N N . GLU B 1 79 ? 42.475 -0.823 47.211 1.00 24.13 79 GLU B N 1
ATOM 1855 C CA . GLU B 1 79 ? 42.973 -0.617 48.561 1.00 25.69 79 GLU B CA 1
ATOM 1856 C C . GLU B 1 79 ? 43.778 0.683 48.687 1.00 25.65 79 GLU B C 1
ATOM 1857 O O . GLU B 1 79 ? 43.716 1.358 49.718 1.00 23.34 79 GLU B O 1
ATOM 1863 N N . ASP B 1 80 ? 44.542 1.018 47.648 1.00 24.37 80 ASP B N 1
ATOM 1864 C CA . ASP B 1 80 ? 45.341 2.246 47.648 1.00 23.27 80 ASP B CA 1
ATOM 1865 C C . ASP B 1 80 ? 44.422 3.457 47.812 1.00 24.03 80 ASP B C 1
ATOM 1866 O O . ASP B 1 80 ? 44.652 4.324 48.657 1.00 24.27 80 ASP B O 1
ATOM 1871 N N . VAL B 1 81 ? 43.380 3.507 46.990 1.00 24.87 81 VAL B N 1
ATOM 1872 C CA . VAL B 1 81 ? 42.424 4.605 47.026 1.00 27.14 81 VAL B CA 1
ATOM 1873 C C . VAL B 1 81 ? 41.810 4.774 48.411 1.00 27.56 81 VAL B C 1
ATOM 1874 O O . VAL B 1 81 ? 41.554 5.891 48.851 1.00 27.84 81 VAL B O 1
ATOM 1878 N N . LEU B 1 82 ? 41.589 3.661 49.100 1.00 29.20 82 LEU B N 1
ATOM 1879 C CA . LEU B 1 82 ? 41.006 3.681 50.439 1.00 30.89 82 LEU B CA 1
ATOM 1880 C C . LEU B 1 82 ? 41.978 4.148 51.522 1.00 30.53 82 LEU B C 1
ATOM 1881 O O . LEU B 1 82 ? 41.632 4.976 52.366 1.00 32.53 82 LEU B O 1
ATOM 1886 N N . ALA B 1 83 ? 43.193 3.616 51.478 1.00 28.04 83 ALA B N 1
ATOM 1887 C CA . ALA B 1 83 ? 44.218 3.902 52.474 1.00 28.56 83 ALA B CA 1
ATOM 1888 C C . ALA B 1 83 ? 44.963 5.239 52.418 1.00 29.10 83 ALA B C 1
ATOM 1889 O O . ALA B 1 83 ? 45.321 5.780 53.461 1.00 28.80 83 ALA B O 1
ATOM 1891 N N . TYR B 1 84 ? 45.198 5.772 51.223 1.00 26.18 84 TYR B N 1
ATOM 1892 C CA . TYR B 1 84 ? 45.940 7.024 51.099 1.00 26.70 84 TYR B CA 1
ATOM 1893 C C . TYR B 1 84 ? 45.108 8.295 51.220 1.00 25.60 84 TYR B C 1
ATOM 1894 O O . TYR B 1 84 ? 43.972 8.356 50.755 1.00 26.13 84 TYR B O 1
ATOM 1903 N N . ASP B 1 85 ? 45.699 9.314 51.840 1.00 26.22 85 ASP B N 1
ATOM 1904 C CA . ASP B 1 85 ? 45.041 10.606 52.033 1.00 26.87 85 ASP B CA 1
ATOM 1905 C C . ASP B 1 85 ? 45.184 11.495 50.801 1.00 27.30 85 ASP B C 1
ATOM 1906 O O . ASP B 1 85 ? 44.273 12.247 50.449 1.00 27.52 85 ASP B O 1
ATOM 1911 N N . HIS B 1 86 ? 46.342 11.420 50.156 1.00 26.19 86 HIS B N 1
ATOM 1912 C CA . HIS B 1 86 ? 46.602 12.230 48.974 1.00 25.46 86 HIS B CA 1
ATOM 1913 C C . HIS B 1 86 ? 46.998 11.353 47.793 1.00 23.71 86 HIS B C 1
ATOM 1914 O O . HIS B 1 86 ? 47.927 10.553 47.888 1.00 23.95 86 HIS B O 1
ATOM 1921 N N . ILE B 1 87 ? 46.282 11.495 46.688 1.00 20.65 87 ILE B N 1
ATOM 1922 C CA . ILE B 1 87 ? 46.608 10.748 45.483 1.00 21.15 87 ILE B CA 1
ATOM 1923 C C . ILE B 1 87 ? 46.949 11.848 44.482 1.00 20.34 87 ILE B C 1
ATOM 1924 O O . ILE B 1 87 ? 46.069 12.531 43.957 1.00 20.37 87 ILE B O 1
ATOM 1929 N N . LEU B 1 88 ? 48.245 12.040 44.259 1.00 17.53 88 LEU B N 1
ATOM 1930 C CA . LEU B 1 88 ? 48.716 13.091 43.373 1.00 18.02 88 LEU B CA 1
ATOM 1931 C C . LEU B 1 88 ? 49.126 12.539 42.018 1.00 18.65 88 LEU B C 1
ATOM 1932 O O . LEU B 1 88 ? 50.125 11.816 41.902 1.00 19.04 88 LEU B O 1
ATOM 1937 N N . VAL B 1 89 ? 48.336 12.873 41.002 1.00 17.41 89 VAL B N 1
ATOM 1938 C CA . VAL B 1 89 ? 48.590 12.405 39.648 1.00 19.01 89 VAL B CA 1
ATOM 1939 C C . VAL B 1 89 ? 49.417 13.413 38.863 1.00 19.92 89 VAL B C 1
ATOM 1940 O O . VAL B 1 89 ? 49.463 14.599 39.202 1.00 18.70 89 VAL B O 1
ATOM 1944 N N . MET B 1 90 ? 50.070 12.939 37.811 1.00 17.72 90 MET B N 1
ATOM 1945 C CA . MET B 1 90 ? 50.914 13.814 37.006 1.00 21.35 90 MET B CA 1
ATOM 1946 C C . MET B 1 90 ? 50.151 14.685 36.015 1.00 22.29 90 MET B C 1
ATOM 1947 O O . MET B 1 90 ? 50.386 15.898 35.937 1.00 20.47 90 MET B O 1
ATOM 1952 N N . ASP B 1 91 ? 49.241 14.076 35.259 1.00 23.48 91 ASP B N 1
ATOM 1953 C CA . ASP B 1 91 ? 48.469 14.821 34.267 1.00 25.74 91 ASP B CA 1
ATOM 1954 C C . ASP B 1 91 ? 46.974 14.486 34.278 1.00 25.71 91 ASP B C 1
ATOM 1955 O O . ASP B 1 91 ? 46.530 13.586 34.994 1.00 24.26 91 ASP B O 1
ATOM 1960 N N . ARG B 1 92 ? 46.202 15.214 33.478 1.00 26.09 92 ARG B N 1
ATOM 1961 C CA . ARG B 1 92 ? 44.757 15.003 33.422 1.00 28.64 92 ARG B CA 1
ATOM 1962 C C . ARG B 1 92 ? 44.325 13.622 32.930 1.00 26.27 92 ARG B C 1
ATOM 1963 O O . ARG B 1 92 ? 43.252 13.144 33.292 1.00 26.08 92 ARG B O 1
ATOM 1971 N N . GLU B 1 93 ? 45.140 12.975 32.103 1.00 25.80 93 GLU B N 1
ATOM 1972 C CA . GLU B 1 93 ? 44.780 11.637 31.656 1.00 25.74 93 GLU B CA 1
ATOM 1973 C C . GLU B 1 93 ? 44.807 10.713 32.872 1.00 25.17 93 GLU B C 1
ATOM 1974 O O . GLU B 1 93 ? 43.919 9.875 33.039 1.00 23.63 93 GLU B O 1
ATOM 1980 N N . ASN B 1 94 ? 45.826 10.871 33.718 1.00 22.83 94 ASN B N 1
ATOM 1981 C CA . ASN B 1 94 ? 45.945 10.058 34.932 1.00 22.35 94 ASN B CA 1
ATOM 1982 C C . ASN B 1 94 ? 44.747 10.326 35.840 1.00 22.03 94 ASN B C 1
ATOM 1983 O O . ASN B 1 94 ? 44.183 9.409 36.430 1.00 19.96 94 ASN B O 1
ATOM 1988 N N . LEU B 1 95 ? 44.374 11.596 35.967 1.00 21.22 95 LEU B N 1
ATOM 1989 C CA . LEU B 1 95 ? 43.255 11.969 36.832 1.00 21.56 95 LEU B CA 1
ATOM 1990 C C . LEU B 1 95 ? 41.963 11.280 36.389 1.00 22.91 95 LEU B C 1
ATOM 1991 O O . LEU B 1 95 ? 41.250 10.674 37.197 1.00 22.67 95 LEU B O 1
ATOM 1996 N N . GLU B 1 96 ? 41.680 11.363 35.099 1.00 23.80 96 GLU B N 1
ATOM 1997 C CA . GLU B 1 96 ? 40.479 10.762 34.529 1.00 26.46 96 GLU B CA 1
ATOM 1998 C C . GLU B 1 96 ? 40.459 9.242 34.691 1.00 25.96 96 GLU B C 1
ATOM 1999 O O . GLU B 1 96 ? 39.409 8.651 34.962 1.00 23.01 96 GLU B O 1
ATOM 2005 N N . GLU B 1 97 ? 41.620 8.612 34.528 1.00 25.26 97 GLU B N 1
ATOM 2006 C CA . GLU B 1 97 ? 41.720 7.163 34.649 1.00 25.76 97 GLU B CA 1
ATOM 2007 C C . GLU B 1 97 ? 41.489 6.715 36.087 1.00 25.52 97 GLU B C 1
ATOM 2008 O O . GLU B 1 97 ? 40.801 5.721 36.326 1.00 23.65 97 GLU B O 1
ATOM 2014 N N . VAL B 1 98 ? 42.048 7.449 37.049 1.00 23.10 98 VAL B N 1
ATOM 2015 C CA . VAL B 1 98 ? 41.850 7.097 38.449 1.00 23.76 98 VAL B CA 1
ATOM 2016 C C . VAL B 1 98 ? 40.366 7.236 38.792 1.00 23.85 98 VAL B C 1
ATOM 2017 O O . VAL B 1 98 ? 39.777 6.345 39.404 1.00 24.24 98 VAL B O 1
ATOM 2021 N N . LEU B 1 99 ? 39.759 8.346 38.381 1.00 25.67 99 LEU B N 1
ATOM 2022 C CA . LEU B 1 99 ? 38.342 8.579 38.662 1.00 26.85 99 LEU B CA 1
ATOM 2023 C C . LEU B 1 99 ? 37.403 7.630 37.910 1.00 28.27 99 LEU B C 1
ATOM 2024 O O . LEU B 1 99 ? 36.297 7.342 38.378 1.00 25.88 99 LEU B O 1
ATOM 2029 N N . ARG B 1 100 ? 37.832 7.157 36.742 1.00 28.09 100 ARG B N 1
ATOM 2030 C CA . ARG B 1 100 ? 37.009 6.239 35.959 1.00 30.87 100 ARG B CA 1
ATOM 2031 C C . ARG B 1 100 ? 36.876 4.921 36.708 1.00 31.27 100 ARG B C 1
ATOM 2032 O O . ARG B 1 100 ? 35.782 4.384 36.879 1.00 30.94 100 ARG B O 1
ATOM 2040 N N . ARG B 1 101 ? 38.011 4.417 37.170 1.00 31.15 101 ARG B N 1
ATOM 2041 C CA . ARG B 1 101 ? 38.056 3.147 37.869 1.00 31.06 101 ARG B CA 1
ATOM 2042 C C . ARG B 1 101 ? 37.683 3.217 39.348 1.00 31.03 101 ARG B C 1
ATOM 2043 O O . ARG B 1 101 ? 37.023 2.316 39.871 1.00 29.14 101 ARG B O 1
ATOM 2051 N N . PHE B 1 102 ? 38.099 4.290 40.013 1.00 28.26 102 PHE B N 1
ATOM 2052 C CA . PHE B 1 102 ? 37.836 4.463 41.435 1.00 28.46 102 PHE B CA 1
ATOM 2053 C C . PHE B 1 102 ? 37.153 5.799 41.738 1.00 29.17 102 PHE B C 1
ATOM 2054 O O . PHE B 1 102 ? 37.770 6.719 42.279 1.00 28.47 102 PHE B O 1
ATOM 2062 N N . PRO B 1 103 ? 35.866 5.925 41.387 1.00 30.34 103 PRO B N 1
ATOM 2063 C CA . PRO B 1 103 ? 35.116 7.130 41.740 1.00 30.32 103 PRO B CA 1
ATOM 2064 C C . PRO B 1 103 ? 35.217 7.446 43.242 1.00 29.55 103 PRO B C 1
ATOM 2065 O O . PRO B 1 103 ? 35.052 8.579 43.676 1.00 31.03 103 PRO B O 1
ATOM 2069 N N . GLU B 1 104 ? 35.459 6.394 44.050 1.00 28.59 104 GLU B N 1
ATOM 2070 C CA . GLU B 1 104 ? 35.534 6.598 45.500 1.00 30.74 104 GLU B CA 1
ATOM 2071 C C . GLU B 1 104 ? 36.666 7.529 45.951 1.00 31.67 104 GLU B C 1
ATOM 2072 O O . GLU B 1 104 ? 36.687 8.082 47.040 1.00 32.06 104 GLU B O 1
ATOM 2078 N N . ALA B 1 105 ? 37.664 7.659 45.081 1.00 31.91 105 ALA B N 1
ATOM 2079 C CA . ALA B 1 105 ? 38.765 8.579 45.390 1.00 34.26 105 ALA B CA 1
ATOM 2080 C C . ALA B 1 105 ? 38.400 10.030 45.048 1.00 35.82 105 ALA B C 1
ATOM 2081 O O . ALA B 1 105 ? 39.250 10.905 44.868 1.00 36.90 105 ALA B O 1
ATOM 2083 N N . ARG B 1 106 ? 37.071 10.248 44.950 1.00 38.50 106 ARG B N 1
ATOM 2084 C CA . ARG B 1 106 ? 36.528 11.500 44.404 1.00 41.64 106 ARG B CA 1
ATOM 2085 C C . ARG B 1 106 ? 37.307 12.752 44.825 1.00 39.63 106 ARG B C 1
ATOM 2086 O O . ARG B 1 106 ? 37.759 13.539 44.004 1.00 41.94 106 ARG B O 1
ATOM 2094 N N . GLY B 1 107 ? 37.463 12.977 46.148 1.00 38.08 107 GLY B N 1
ATOM 2095 C CA . GLY B 1 107 ? 38.043 14.248 46.596 1.00 36.61 107 GLY B CA 1
ATOM 2096 C C . GLY B 1 107 ? 39.446 14.097 47.201 1.00 35.32 107 GLY B C 1
ATOM 2097 O O . GLY B 1 107 ? 39.916 14.920 47.990 1.00 37.50 107 GLY B O 1
ATOM 2098 N N . LYS B 1 108 ? 40.111 12.986 46.832 1.00 32.09 108 LYS B N 1
ATOM 2099 C CA . LYS B 1 108 ? 41.459 12.753 47.339 1.00 30.51 108 LYS B CA 1
ATOM 2100 C C . LYS B 1 108 ? 42.502 12.818 46.221 1.00 28.18 108 LYS B C 1
ATOM 2101 O O . LYS B 1 108 ? 43.693 12.989 46.445 1.00 25.53 108 LYS B O 1
ATOM 2107 N N . VAL B 1 109 ? 42.018 12.633 44.979 1.00 26.33 109 VAL B N 1
ATOM 2108 C CA . VAL B 1 109 ? 42.927 12.671 43.840 1.00 25.29 109 VAL B CA 1
ATOM 2109 C C . VAL B 1 109 ? 42.940 14.049 43.174 1.00 25.53 109 VAL B C 1
ATOM 2110 O O . VAL B 1 109 ? 41.909 14.667 42.947 1.00 23.50 109 VAL B O 1
ATOM 2114 N N . ARG B 1 110 ? 44.154 14.500 42.870 1.00 24.10 110 ARG B N 1
ATOM 2115 C CA . ARG B 1 110 ? 44.328 15.775 42.191 1.00 23.25 110 ARG B CA 1
ATOM 2116 C C . ARG B 1 110 ? 45.701 15.867 41.546 1.00 21.07 110 ARG B C 1
ATOM 2117 O O . ARG B 1 110 ? 46.590 15.078 41.852 1.00 18.71 110 ARG B O 1
ATOM 2125 N N . LEU B 1 111 ? 45.864 16.830 40.644 1.00 20.79 111 LEU B N 1
ATOM 2126 C CA . LEU B 1 111 ? 47.142 17.035 39.971 1.00 20.99 111 LEU B CA 1
ATOM 2127 C C . LEU B 1 111 ? 48.170 17.453 41.004 1.00 20.23 111 LEU B C 1
ATOM 2128 O O . LEU B 1 111 ? 47.876 18.236 41.912 1.00 20.97 111 LEU B O 1
ATOM 2133 N N . VAL B 1 112 ? 49.381 16.932 40.872 1.00 19.46 112 VAL B N 1
ATOM 2134 C CA . VAL B 1 112 ? 50.433 17.264 41.812 1.00 19.32 112 VAL B CA 1
ATOM 2135 C C . VAL B 1 112 ? 50.763 18.758 41.734 1.00 18.52 112 VAL B C 1
ATOM 2136 O O . VAL B 1 112 ? 51.132 19.362 42.739 1.00 19.64 112 VAL B O 1
ATOM 2140 N N . LEU B 1 113 ? 50.595 19.357 40.560 1.00 16.97 113 LEU B N 1
ATOM 2141 C CA . LEU B 1 113 ? 50.904 20.777 40.403 1.00 20.29 113 LEU B CA 1
ATOM 2142 C C . LEU B 1 113 ? 49.867 21.721 41.002 1.00 22.03 113 LEU B C 1
ATOM 2143 O O . LEU B 1 113 ? 50.052 22.934 40.983 1.00 23.01 113 LEU B O 1
ATOM 2148 N N . GLU B 1 114 ? 48.785 21.174 41.548 1.00 22.48 114 GLU B N 1
ATOM 2149 C CA . GLU B 1 114 ? 47.782 22.022 42.179 1.00 23.08 114 GLU B CA 1
ATOM 2150 C C . GLU B 1 114 ? 48.459 22.721 43.348 1.00 23.98 114 GLU B C 1
ATOM 2151 O O . GLU B 1 114 ? 48.003 23.778 43.801 1.00 24.30 114 GLU B O 1
ATOM 2157 N N . GLU B 1 115 ? 49.549 22.131 43.836 1.00 24.06 115 GLU B N 1
ATOM 2158 C CA . GLU B 1 115 ? 50.301 22.724 44.938 1.00 23.95 115 GLU B CA 1
ATOM 2159 C C . GLU B 1 115 ? 50.857 24.080 44.500 1.00 23.56 115 GLU B C 1
ATOM 2160 O O . GLU B 1 115 ? 51.129 24.940 45.336 1.00 24.07 115 GLU B O 1
ATOM 2166 N N . LEU B 1 116 ? 51.032 24.255 43.191 1.00 21.57 116 LEU B N 1
ATOM 2167 C CA . LEU B 1 116 ? 51.532 25.513 42.642 1.00 21.81 116 LEU B CA 1
ATOM 2168 C C . LEU B 1 116 ? 50.470 26.194 41.773 1.00 21.97 116 LEU B C 1
ATOM 2169 O O . LEU B 1 116 ? 50.784 26.952 40.847 1.00 23.09 116 LEU B O 1
ATOM 2174 N N . GLY B 1 117 ? 49.204 25.909 42.067 1.00 20.80 117 GLY B N 1
ATOM 2175 C CA . GLY B 1 117 ? 48.125 26.547 41.336 1.00 21.31 117 GLY B CA 1
ATOM 2176 C C . GLY B 1 117 ? 47.565 25.862 40.108 1.00 23.87 117 GLY B C 1
ATOM 2177 O O . GLY B 1 117 ? 46.666 26.407 39.465 1.00 23.75 117 GLY B O 1
ATOM 2178 N N . GLY B 1 118 ? 48.082 24.683 39.770 1.00 24.64 118 GLY B N 1
ATOM 2179 C CA . GLY B 1 118 ? 47.564 23.969 38.615 1.00 24.88 118 GLY B CA 1
ATOM 2180 C C . GLY B 1 118 ? 48.601 23.615 37.568 1.00 24.93 118 GLY B C 1
ATOM 2181 O O . GLY B 1 118 ? 49.711 24.142 37.581 1.00 28.00 118 GLY B O 1
ATOM 2182 N N . GLY B 1 119 ? 48.236 22.721 36.659 1.00 24.23 119 GLY B N 1
ATOM 2183 C CA . GLY B 1 119 ? 49.152 22.320 35.604 1.00 23.44 119 GLY B CA 1
ATOM 2184 C C . GLY B 1 119 ? 49.367 20.818 35.531 1.00 23.06 119 GLY B C 1
ATOM 2185 O O . GLY B 1 119 ? 48.932 20.071 36.409 1.00 23.22 119 GLY B O 1
ATOM 2186 N N . GLU B 1 120 ? 50.033 20.372 34.471 1.00 23.04 120 GLU B N 1
ATOM 2187 C CA . GLU B 1 120 ? 50.313 18.952 34.287 1.00 23.55 120 GLU B CA 1
ATOM 2188 C C . GLU B 1 120 ? 51.816 18.741 34.171 1.00 24.32 120 GLU B C 1
ATOM 2189 O O . GLU B 1 120 ? 52.531 19.595 33.639 1.00 22.59 120 GLU B O 1
ATOM 2195 N N . VAL B 1 121 ? 52.297 17.614 34.682 1.00 22.13 121 VAL B N 1
ATOM 2196 C CA . VAL B 1 121 ? 53.712 17.287 34.568 1.00 23.61 121 VAL B CA 1
ATOM 2197 C C . VAL B 1 121 ? 53.812 16.465 33.293 1.00 24.69 121 VAL B C 1
ATOM 2198 O O . VAL B 1 121 ? 53.240 15.385 33.194 1.00 23.89 121 VAL B O 1
ATOM 2202 N N . GLN B 1 122 ? 54.525 17.005 32.313 1.00 26.72 122 GLN B N 1
ATOM 2203 C CA . GLN B 1 122 ? 54.698 16.359 31.022 1.00 28.40 122 GLN B CA 1
ATOM 2204 C C . GLN B 1 122 ? 55.444 15.025 31.090 1.00 26.54 122 GLN B C 1
ATOM 2205 O O . GLN B 1 122 ? 56.450 14.895 31.783 1.00 24.09 122 GLN B O 1
ATOM 2211 N N . ASP B 1 123 ? 54.922 14.037 30.368 1.00 26.06 123 ASP B N 1
ATOM 2212 C CA . ASP B 1 123 ? 55.512 12.703 30.301 1.00 25.71 123 ASP B CA 1
ATOM 2213 C C . ASP B 1 123 ? 56.851 12.793 29.556 1.00 24.54 123 ASP B C 1
ATOM 2214 O O . ASP B 1 123 ? 56.895 13.233 28.415 1.00 24.37 123 ASP B O 1
ATOM 2219 N N . PRO B 1 124 ? 57.954 12.362 30.190 1.00 23.11 124 PRO B N 1
ATOM 2220 C CA . PRO B 1 124 ? 59.271 12.428 29.547 1.00 23.58 124 PRO B CA 1
ATOM 2221 C C . PRO B 1 124 ? 59.747 11.145 28.865 1.00 25.02 124 PRO B C 1
ATOM 2222 O O . PRO B 1 124 ? 60.834 11.113 28.283 1.00 25.37 124 PRO B O 1
ATOM 2226 N N . TYR B 1 125 ? 58.941 10.094 28.949 1.00 24.67 125 TYR B N 1
ATOM 2227 C CA . TYR B 1 125 ? 59.293 8.797 28.385 1.00 27.52 125 TYR B CA 1
ATOM 2228 C C . TYR B 1 125 ? 59.891 8.773 26.975 1.00 27.71 125 TYR B C 1
ATOM 2229 O O . TYR B 1 125 ? 60.816 7.996 26.705 1.00 28.03 125 TYR B O 1
ATOM 2238 N N . TYR B 1 126 ? 59.362 9.590 26.072 1.00 26.99 126 TYR B N 1
ATOM 2239 C CA . TYR B 1 126 ? 59.880 9.606 24.708 1.00 28.60 126 TYR B CA 1
ATOM 2240 C C . TYR B 1 126 ? 60.966 10.655 24.510 1.00 29.27 126 TYR B C 1
ATOM 2241 O O . TYR B 1 126 ? 61.364 10.935 23.381 1.00 28.69 126 TYR B O 1
ATOM 2250 N N . GLY B 1 127 ? 61.452 11.220 25.610 1.00 28.94 127 GLY B N 1
ATOM 2251 C CA . GLY B 1 127 ? 62.485 12.236 25.519 1.00 30.98 127 GLY B CA 1
ATOM 2252 C C . GLY B 1 127 ? 63.861 11.770 25.951 1.00 31.13 127 GLY B C 1
ATOM 2253 O O . GLY B 1 127 ? 64.144 10.570 25.991 1.00 32.34 127 GLY B O 1
ATOM 2254 N N . ASP B 1 128 ? 64.723 12.727 26.280 1.00 31.98 128 ASP B N 1
ATOM 2255 C CA . ASP B 1 128 ? 66.085 12.418 26.700 1.00 32.05 128 ASP B CA 1
ATOM 2256 C C . ASP B 1 128 ? 66.323 12.716 28.176 1.00 31.24 128 ASP B C 1
ATOM 2257 O O . ASP B 1 128 ? 65.403 13.083 28.907 1.00 30.14 128 ASP B O 1
ATOM 2262 N N . LEU B 1 129 ? 67.572 12.557 28.603 1.00 29.98 129 LEU B N 1
ATOM 2263 C CA . LEU B 1 129 ? 67.948 12.782 29.988 1.00 29.98 129 LEU B CA 1
ATOM 2264 C C . LEU B 1 129 ? 67.551 14.171 30.479 1.00 30.58 129 LEU B C 1
ATOM 2265 O O . LEU B 1 129 ? 67.090 14.320 31.608 1.00 28.30 129 LEU B O 1
ATOM 2270 N N . GLU B 1 130 ? 67.721 15.187 29.633 1.00 31.75 130 GLU B N 1
ATOM 2271 C CA . GLU B 1 130 ? 67.359 16.554 30.012 1.00 32.12 130 GLU B CA 1
ATOM 2272 C C . GLU B 1 130 ? 65.879 16.693 30.338 1.00 30.69 130 GLU B C 1
ATOM 2273 O O . GLU B 1 130 ? 65.509 17.423 31.256 1.00 30.90 130 GLU B O 1
ATOM 2279 N N . ASP B 1 131 ? 65.029 16.005 29.580 1.00 28.69 131 ASP B N 1
ATOM 2280 C CA . ASP B 1 131 ? 63.593 16.066 29.830 1.00 28.33 131 ASP B CA 1
ATOM 2281 C C . ASP B 1 131 ? 63.309 15.520 31.226 1.00 27.07 131 ASP B C 1
ATOM 2282 O O . ASP B 1 131 ? 62.459 16.052 31.944 1.00 26.98 131 ASP B O 1
ATOM 2287 N N . PHE B 1 132 ? 64.021 14.463 31.608 1.00 25.03 132 PHE B N 1
ATOM 2288 C CA . PHE B 1 132 ? 63.852 13.881 32.937 1.00 25.33 132 PHE B CA 1
ATOM 2289 C C . PHE B 1 132 ? 64.314 14.857 34.019 1.00 23.99 132 PHE B C 1
ATOM 2290 O O . PHE B 1 132 ? 63.721 14.927 35.096 1.00 22.77 132 PHE B O 1
ATOM 2298 N N . ARG B 1 133 ? 65.367 15.618 33.738 1.00 23.89 133 ARG B N 1
ATOM 2299 C CA . ARG B 1 133 ? 65.851 16.583 34.716 1.00 23.61 133 ARG B CA 1
ATOM 2300 C C . ARG B 1 133 ? 64.857 17.738 34.888 1.00 24.31 133 ARG B C 1
ATOM 2301 O O . ARG B 1 133 ? 64.647 18.215 36.002 1.00 24.66 133 ARG B O 1
ATOM 2309 N N . GLU B 1 134 ? 64.233 18.115 33.891 1.00 24.31 134 GLU B N 1
ATOM 2310 C CA . GLU B 1 134 ? 63.235 19.165 33.916 1.00 25.80 134 GLU B CA 1
ATOM 2311 C C . GLU B 1 134 ? 62.003 18.699 34.677 1.00 24.37 134 GLU B C 1
ATOM 2312 O O . GLU B 1 134 ? 61.421 19.425 35.473 1.00 21.30 134 GLU B O 1
ATOM 2318 N N . VAL B 1 135 ? 61.710 17.518 34.520 1.00 22.76 135 VAL B N 1
ATOM 2319 C CA . VAL B 1 135 ? 60.604 16.926 35.259 1.00 21.05 135 VAL B CA 1
ATOM 2320 C C . VAL B 1 135 ? 60.972 16.869 36.741 1.00 21.01 135 VAL B C 1
ATOM 2321 O O . VAL B 1 135 ? 60.142 17.143 37.614 1.00 19.45 135 VAL B O 1
ATOM 2325 N N . TYR B 1 136 ? 62.224 16.514 37.018 1.00 18.65 136 TYR B N 1
ATOM 2326 C CA . TYR B 1 136 ? 62.708 16.428 38.383 1.00 19.10 136 TYR B CA 1
ATOM 2327 C C . TYR B 1 136 ? 62.517 17.760 39.098 1.00 20.78 136 TYR B C 1
ATOM 2328 O O . TYR B 1 136 ? 61.938 17.816 40.182 1.00 18.21 136 TYR B O 1
ATOM 2337 N N . TRP B 1 137 ? 62.993 18.837 38.478 1.00 20.21 137 TRP B N 1
ATOM 2338 C CA . TRP B 1 137 ? 62.898 20.149 39.100 1.00 20.38 137 TRP B CA 1
ATOM 2339 C C . TRP B 1 137 ? 61.490 20.725 39.197 1.00 20.17 137 TRP B C 1
ATOM 2340 O O . TRP B 1 137 ? 61.198 21.471 40.128 1.00 22.11 137 TRP B O 1
ATOM 2351 N N . THR B 1 138 ? 60.613 20.374 38.260 1.00 19.76 138 THR B N 1
ATOM 2352 C CA . THR B 1 138 ? 59.235 20.857 38.323 1.00 20.28 138 THR B CA 1
ATOM 2353 C C . THR B 1 138 ? 58.574 20.155 39.516 1.00 21.18 138 THR B C 1
ATOM 2354 O O . THR B 1 138 ? 57.847 20.777 40.300 1.00 18.96 138 THR B O 1
ATOM 2358 N N . LEU B 1 139 ? 58.837 18.856 39.653 1.00 17.73 139 LEU B N 1
ATOM 2359 C CA . LEU B 1 139 ? 58.289 18.069 40.761 1.00 20.22 139 LEU B CA 1
ATOM 2360 C C . LEU B 1 139 ? 58.871 18.508 42.107 1.00 19.78 139 LEU B C 1
ATOM 2361 O O . LEU B 1 139 ? 58.169 18.536 43.122 1.00 19.61 139 LEU B O 1
ATOM 2366 N N . GLU B 1 140 ? 60.156 18.847 42.115 1.00 19.38 140 GLU B N 1
ATOM 2367 C CA . GLU B 1 140 ? 60.806 19.289 43.344 1.00 20.17 140 GLU B CA 1
ATOM 2368 C C . GLU B 1 140 ? 60.152 20.583 43.827 1.00 20.72 140 GLU B C 1
ATOM 2369 O O . GLU B 1 140 ? 59.935 20.777 45.022 1.00 20.82 140 GLU B O 1
ATOM 2375 N N . ALA B 1 141 ? 59.828 21.465 42.891 1.00 19.33 141 ALA B N 1
ATOM 2376 C CA . ALA B 1 141 ? 59.199 22.733 43.248 1.00 21.36 141 ALA B CA 1
ATOM 2377 C C . ALA B 1 141 ? 57.820 22.486 43.867 1.00 20.28 141 ALA B C 1
ATOM 2378 O O . ALA B 1 141 ? 57.466 23.099 44.869 1.00 20.35 141 ALA B O 1
ATOM 2380 N N . ALA B 1 142 ? 57.059 21.571 43.276 1.00 20.47 142 ALA B N 1
ATOM 2381 C CA . ALA B 1 142 ? 55.718 21.256 43.766 1.00 21.65 142 ALA B CA 1
ATOM 2382 C C . ALA B 1 142 ? 55.731 20.539 45.107 1.00 21.92 142 ALA B C 1
ATOM 2383 O O . ALA B 1 142 ? 54.857 20.762 45.947 1.00 20.05 142 ALA B O 1
ATOM 2385 N N . LEU B 1 143 ? 56.715 19.670 45.312 1.00 21.63 143 LEU B N 1
ATOM 2386 C CA . LEU B 1 143 ? 56.792 18.937 46.566 1.00 21.80 143 LEU B CA 1
ATOM 2387 C C . LEU B 1 143 ? 57.324 19.790 47.715 1.00 20.20 143 LEU B C 1
ATOM 2388 O O . LEU B 1 143 ? 56.998 19.535 48.870 1.00 21.64 143 LEU B O 1
ATOM 2393 N N . GLN B 1 144 ? 58.127 20.805 47.406 1.00 21.49 144 GLN B N 1
ATOM 2394 C CA . GLN B 1 144 ? 58.621 21.704 48.456 1.00 20.67 144 GLN B CA 1
ATOM 2395 C C . GLN B 1 144 ? 57.398 22.497 48.937 1.00 21.43 144 GLN B C 1
ATOM 2396 O O . GLN B 1 144 ? 57.211 22.716 50.139 1.00 22.17 144 GLN B O 1
ATOM 2402 N N . ALA B 1 145 ? 56.561 22.915 47.991 1.00 19.70 145 ALA B N 1
ATOM 2403 C CA . ALA B 1 145 ? 55.357 23.676 48.337 1.00 21.46 145 ALA B CA 1
ATOM 2404 C C . ALA B 1 145 ? 54.401 22.802 49.136 1.00 21.81 145 ALA B C 1
ATOM 2405 O O . ALA B 1 145 ? 53.779 23.254 50.099 1.00 20.70 145 ALA B O 1
ATOM 2407 N N . PHE B 1 146 ? 54.280 21.542 48.731 1.00 22.04 146 PHE B N 1
ATOM 2408 C CA . PHE B 1 146 ? 53.401 20.615 49.434 1.00 22.89 146 PHE B CA 1
ATOM 2409 C C . PHE B 1 146 ? 53.792 20.536 50.906 1.00 23.93 146 PHE B C 1
ATOM 2410 O O . PHE B 1 146 ? 52.945 20.677 51.797 1.00 23.95 146 PHE B O 1
ATOM 2418 N N . LEU B 1 147 ? 55.075 20.305 51.169 1.00 23.17 147 LEU B N 1
ATOM 2419 C CA . LEU B 1 147 ? 55.536 20.201 52.544 1.00 23.34 147 LEU B CA 1
ATOM 2420 C C . LEU B 1 147 ? 55.452 21.525 53.308 1.00 24.52 147 LEU B C 1
ATOM 2421 O O . LEU B 1 147 ? 55.246 21.524 54.518 1.00 24.89 147 LEU B O 1
ATOM 2426 N N . ASP B 1 148 ? 55.606 22.652 52.617 1.00 26.06 148 ASP B N 1
ATOM 2427 C CA . ASP B 1 148 ? 55.494 23.945 53.291 1.00 27.96 148 ASP B CA 1
ATOM 2428 C C . ASP B 1 148 ? 54.065 24.042 53.833 1.00 30.11 148 ASP B C 1
ATOM 2429 O O . ASP B 1 148 ? 53.835 24.483 54.956 1.00 30.56 148 ASP B O 1
ATOM 2434 N N . ARG B 1 149 ? 53.108 23.614 53.018 1.00 31.08 149 ARG B N 1
ATOM 2435 C CA . ARG B 1 149 ? 51.701 23.675 53.394 1.00 34.58 149 ARG B CA 1
ATOM 2436 C C . ARG B 1 149 ? 51.230 22.550 54.321 1.00 34.95 149 ARG B C 1
ATOM 2437 O O . ARG B 1 149 ? 50.507 22.802 55.289 1.00 33.85 149 ARG B O 1
ATOM 2445 N N . HIS B 1 150 ? 51.642 21.317 54.027 1.00 35.44 150 HIS B N 1
ATOM 2446 C CA . HIS B 1 150 ? 51.231 20.152 54.815 1.00 36.61 150 HIS B CA 1
ATOM 2447 C C . HIS B 1 150 ? 52.199 19.752 55.921 1.00 37.85 150 HIS B C 1
ATOM 2448 O O . HIS B 1 150 ? 51.813 19.068 56.869 1.00 38.28 150 HIS B O 1
ATOM 2455 N N . GLY B 1 151 ? 53.455 20.165 55.788 1.00 39.64 151 GLY B N 1
ATOM 2456 C CA . GLY B 1 151 ? 54.455 19.839 56.785 1.00 42.71 151 GLY B CA 1
ATOM 2457 C C . GLY B 1 151 ? 54.463 20.823 57.939 1.00 45.46 151 GLY B C 1
ATOM 2458 O O . GLY B 1 151 ? 53.524 21.647 58.032 1.00 47.36 151 GLY B O 1
ATOM 2459 N N . PRO C 1 4 ? 57.338 5.808 11.442 1.00 38.43 4 PRO C N 1
ATOM 2460 C CA . PRO C 1 4 ? 56.240 5.211 12.242 1.00 37.22 4 PRO C CA 1
ATOM 2461 C C . PRO C 1 4 ? 55.271 4.417 11.373 1.00 35.28 4 PRO C C 1
ATOM 2462 O O . PRO C 1 4 ? 54.848 4.881 10.311 1.00 34.00 4 PRO C O 1
ATOM 2466 N N . VAL C 1 5 ? 54.925 3.220 11.836 1.00 33.74 5 VAL C N 1
ATOM 2467 C CA . VAL C 1 5 ? 54.003 2.344 11.124 1.00 31.50 5 VAL C CA 1
ATOM 2468 C C . VAL C 1 5 ? 52.577 2.875 11.282 1.00 31.67 5 VAL C C 1
ATOM 2469 O O . VAL C 1 5 ? 52.103 3.087 12.404 1.00 28.79 5 VAL C O 1
ATOM 2473 N N . ARG C 1 6 ? 51.899 3.091 10.158 1.00 29.79 6 ARG C N 1
ATOM 2474 C CA . ARG C 1 6 ? 50.539 3.615 10.186 1.00 28.69 6 ARG C CA 1
ATOM 2475 C C . ARG C 1 6 ? 49.519 2.502 9.981 1.00 27.35 6 ARG C C 1
ATOM 2476 O O . ARG C 1 6 ? 49.591 1.737 9.016 1.00 25.01 6 ARG C O 1
ATOM 2484 N N . VAL C 1 7 ? 48.565 2.427 10.906 1.00 25.72 7 VAL C N 1
ATOM 2485 C CA . VAL C 1 7 ? 47.530 1.406 10.891 1.00 22.95 7 VAL C CA 1
ATOM 2486 C C . VAL C 1 7 ? 46.128 1.992 10.743 1.00 22.47 7 VAL C C 1
ATOM 2487 O O . VAL C 1 7 ? 45.762 2.940 11.444 1.00 23.34 7 VAL C O 1
ATOM 2491 N N . LEU C 1 8 ? 45.350 1.433 9.821 1.00 20.50 8 LEU C N 1
ATOM 2492 C CA . LEU C 1 8 ? 43.984 1.891 9.588 1.00 21.07 8 LEU C CA 1
ATOM 2493 C C . LEU C 1 8 ? 43.006 0.727 9.734 1.00 20.08 8 LEU C C 1
ATOM 2494 O O . LEU C 1 8 ? 43.114 -0.275 9.026 1.00 23.19 8 LEU C O 1
ATOM 2499 N N . PHE C 1 9 ? 42.063 0.849 10.663 1.00 20.33 9 PHE C N 1
ATOM 2500 C CA . PHE C 1 9 ? 41.059 -0.187 10.873 1.00 19.94 9 PHE C CA 1
ATOM 2501 C C . PHE C 1 9 ? 39.843 0.188 10.036 1.00 20.36 9 PHE C C 1
ATOM 2502 O O . PHE C 1 9 ? 39.429 1.350 10.007 1.00 19.72 9 PHE C O 1
ATOM 2510 N N . VAL C 1 10 ? 39.277 -0.795 9.351 1.00 18.70 10 VAL C N 1
ATOM 2511 C CA . VAL C 1 10 ? 38.144 -0.538 8.473 1.00 20.15 10 VAL C CA 1
ATOM 2512 C C . VAL C 1 10 ? 36.991 -1.537 8.585 1.00 21.09 10 VAL C C 1
ATOM 2513 O O . VAL C 1 10 ? 37.196 -2.758 8.677 1.00 22.65 10 VAL C O 1
ATOM 2517 N N . CYS C 1 11 ? 35.777 -1.005 8.584 1.00 21.45 11 CYS C N 1
ATOM 2518 C CA . CYS C 1 11 ? 34.572 -1.825 8.592 1.00 23.55 11 CYS C CA 1
ATOM 2519 C C . CYS C 1 11 ? 33.623 -1.121 7.619 1.00 24.31 11 CYS C C 1
ATOM 2520 O O . CYS C 1 11 ? 34.071 -0.303 6.813 1.00 23.66 11 CYS C O 1
ATOM 2523 N N . LEU C 1 12 ? 32.330 -1.415 7.672 1.00 25.05 12 LEU C N 1
ATOM 2524 C CA . LEU C 1 12 ? 31.405 -0.773 6.744 1.00 25.33 12 LEU C CA 1
ATOM 2525 C C . LEU C 1 12 ? 31.006 0.652 7.137 1.00 25.08 12 LEU C C 1
ATOM 2526 O O . LEU C 1 12 ? 31.298 1.602 6.409 1.00 21.20 12 LEU C O 1
ATOM 2531 N N . GLY C 1 13 ? 30.354 0.804 8.288 1.00 23.83 13 GLY C N 1
ATOM 2532 C CA . GLY C 1 13 ? 29.899 2.125 8.701 1.00 24.79 13 GLY C CA 1
ATOM 2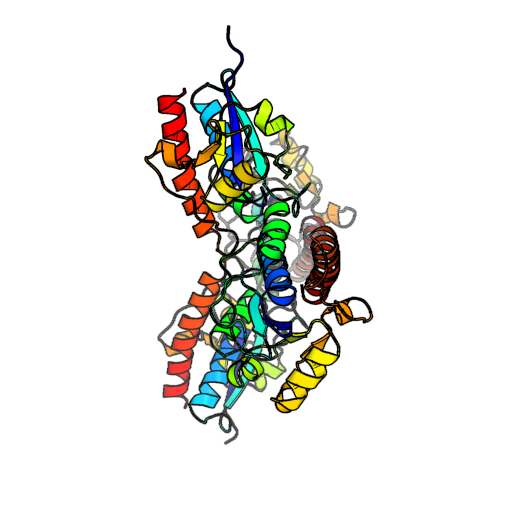533 C C . GLY C 1 13 ? 30.830 2.977 9.548 1.00 24.99 13 GLY C C 1
ATOM 2534 O O . GLY C 1 13 ? 30.602 4.178 9.699 1.00 25.70 13 GLY C O 1
ATOM 2535 N N . ASN C 1 14 ? 31.865 2.360 10.108 1.00 25.37 14 ASN C N 1
ATOM 2536 C CA . ASN C 1 14 ? 32.837 3.056 10.946 1.00 26.31 14 ASN C CA 1
ATOM 2537 C C . ASN C 1 14 ? 32.245 3.596 12.251 1.00 27.79 14 ASN C C 1
ATOM 2538 O O . ASN C 1 14 ? 32.677 4.643 12.741 1.00 28.39 14 ASN C O 1
ATOM 2543 N N . ILE C 1 15 ? 31.248 2.910 12.804 1.00 28.45 15 ILE C N 1
ATOM 2544 C CA . ILE C 1 15 ? 30.665 3.350 14.066 1.00 29.48 15 ILE C CA 1
ATOM 2545 C C . ILE C 1 15 ? 30.703 2.257 15.129 1.00 29.75 15 ILE C C 1
ATOM 2546 O O . ILE C 1 15 ? 30.408 2.515 16.297 1.00 29.93 15 ILE C O 1
ATOM 2551 N N . CYS C 1 16 ? 31.065 1.039 14.733 1.00 29.00 16 CYS C N 1
ATOM 2552 C CA . CYS C 1 16 ? 31.120 -0.065 15.689 1.00 28.96 16 CYS C CA 1
ATOM 2553 C C . CYS C 1 16 ? 32.479 -0.745 15.831 1.00 29.05 16 CYS C C 1
ATOM 2554 O O . CYS C 1 16 ? 33.283 -0.372 16.687 1.00 29.41 16 CYS C O 1
ATOM 2557 N N . ARG C 1 17 ? 32.730 -1.747 14.996 1.00 28.37 17 ARG C N 1
ATOM 2558 C CA . ARG C 1 17 ? 33.977 -2.501 15.060 1.00 26.64 17 ARG C CA 1
ATOM 2559 C C . ARG C 1 17 ? 35.280 -1.733 14.854 1.00 24.79 17 ARG C C 1
ATOM 2560 O O . ARG C 1 17 ? 36.173 -1.804 15.696 1.00 23.31 17 ARG C O 1
ATOM 2568 N N . SER C 1 18 ? 35.406 -1.018 13.741 1.00 22.98 18 SER C N 1
ATOM 2569 C CA . SER C 1 18 ? 36.653 -0.303 13.478 1.00 22.61 18 SER C CA 1
ATOM 2570 C C . SER C 1 18 ? 37.012 0.779 14.504 1.00 23.68 18 SER C C 1
ATOM 2571 O O . SER C 1 18 ? 38.177 0.890 14.907 1.00 20.88 18 SER C O 1
ATOM 2574 N N . PRO C 1 19 ? 36.030 1.581 14.950 1.00 22.76 19 PRO C N 1
ATOM 2575 C CA . PRO C 1 19 ? 36.388 2.606 15.938 1.00 25.98 19 PRO C CA 1
ATOM 2576 C C . PRO C 1 19 ? 36.779 1.966 17.267 1.00 26.36 19 PRO C C 1
ATOM 2577 O O . PRO C 1 19 ? 37.599 2.507 18.007 1.00 26.47 19 PRO C O 1
ATOM 2581 N N . MET C 1 20 ? 36.191 0.808 17.561 1.00 25.30 20 MET C N 1
ATOM 2582 C CA . MET C 1 20 ? 36.509 0.094 18.790 1.00 24.31 20 MET C CA 1
ATOM 2583 C C . MET C 1 20 ? 37.942 -0.413 18.695 1.00 22.62 20 MET C C 1
ATOM 2584 O O . MET C 1 20 ? 38.681 -0.395 19.677 1.00 21.35 20 MET C O 1
ATOM 2589 N N . ALA C 1 21 ? 38.334 -0.860 17.506 1.00 20.50 21 ALA C N 1
ATOM 2590 C CA . ALA C 1 21 ? 39.692 -1.345 17.299 1.00 20.25 21 ALA C CA 1
ATOM 2591 C C . ALA C 1 21 ? 40.675 -0.199 17.508 1.00 19.73 21 ALA C C 1
ATOM 2592 O O . ALA C 1 21 ? 41.699 -0.356 18.167 1.00 21.41 21 ALA C O 1
ATOM 2594 N N . GLU C 1 22 ? 40.367 0.957 16.939 1.00 21.14 22 GLU C N 1
ATOM 2595 C CA . GLU C 1 22 ? 41.254 2.101 17.096 1.00 21.94 22 GLU C CA 1
ATOM 2596 C C . GLU C 1 22 ? 41.403 2.454 18.577 1.00 22.36 22 GLU C C 1
ATOM 2597 O O . GLU C 1 22 ? 42.507 2.706 19.049 1.00 21.86 22 GLU C O 1
ATOM 2603 N N . GLY C 1 23 ? 40.285 2.466 19.299 1.00 22.21 23 GLY C N 1
ATOM 2604 C CA . GLY C 1 23 ? 40.318 2.783 20.719 1.00 21.34 23 GLY C CA 1
ATOM 2605 C C . GLY C 1 23 ? 41.244 1.873 21.503 1.00 23.05 23 GLY C C 1
ATOM 2606 O O . GLY C 1 23 ? 42.070 2.339 22.288 1.00 23.74 23 GLY C O 1
ATOM 2607 N N . ILE C 1 24 ? 41.103 0.567 21.295 1.00 22.30 24 ILE C N 1
ATOM 2608 C CA . ILE C 1 24 ? 41.939 -0.419 21.971 1.00 21.66 24 ILE C CA 1
ATOM 2609 C C . ILE C 1 24 ? 43.401 -0.196 21.589 1.00 22.36 24 ILE C C 1
ATOM 2610 O O . ILE C 1 24 ? 44.305 -0.248 22.434 1.00 21.84 24 ILE C O 1
ATOM 2615 N N . PHE C 1 25 ? 43.626 0.045 20.304 1.00 21.96 25 PHE C N 1
ATOM 2616 C CA . PHE C 1 25 ? 44.975 0.268 19.804 1.00 21.73 25 PHE C CA 1
ATOM 2617 C C . PHE C 1 25 ? 45.637 1.480 20.468 1.00 21.70 25 PHE C C 1
ATOM 2618 O O . PHE C 1 25 ? 46.778 1.394 20.916 1.00 23.87 25 PHE C O 1
ATOM 2626 N N . ARG C 1 26 ? 44.921 2.601 20.521 1.00 21.77 26 ARG C N 1
ATOM 2627 C CA . ARG C 1 26 ? 45.443 3.824 21.132 1.00 22.78 26 ARG C CA 1
ATOM 2628 C C . ARG C 1 26 ? 45.824 3.578 22.586 1.00 24.87 26 ARG C C 1
ATOM 2629 O O . ARG C 1 26 ? 46.878 4.016 23.055 1.00 23.44 26 ARG C O 1
ATOM 2637 N N . LYS C 1 27 ? 44.958 2.869 23.295 1.00 24.35 27 LYS C N 1
ATOM 2638 C CA . LYS C 1 27 ? 45.201 2.545 24.689 1.00 26.97 27 LYS C CA 1
ATOM 2639 C C . LYS C 1 27 ? 46.469 1.705 24.815 1.00 25.88 27 LYS C C 1
ATOM 2640 O O . LYS C 1 27 ? 47.331 1.985 25.654 1.00 23.15 27 LYS C O 1
ATOM 2646 N N . LEU C 1 28 ? 46.584 0.685 23.967 1.00 25.05 28 LEU C N 1
ATOM 2647 C CA . LEU C 1 28 ? 47.740 -0.205 24.005 1.00 23.78 28 LEU C CA 1
ATOM 2648 C C . LEU C 1 28 ? 49.051 0.492 23.681 1.00 24.97 28 LEU C C 1
ATOM 2649 O O . LEU C 1 28 ? 50.074 0.223 24.317 1.00 24.03 28 LEU C O 1
ATOM 2654 N N . LEU C 1 29 ? 49.030 1.380 22.692 1.00 23.86 29 LEU C N 1
ATOM 2655 C CA . LEU C 1 29 ? 50.244 2.101 22.320 1.00 26.38 29 LEU C CA 1
ATOM 2656 C C . LEU C 1 29 ? 50.742 2.906 23.520 1.00 27.11 29 LEU C C 1
ATOM 2657 O O . LEU C 1 29 ? 51.942 2.962 23.794 1.00 27.62 29 LEU C O 1
ATOM 2662 N N . LYS C 1 30 ? 49.811 3.534 24.229 1.00 26.41 30 LYS C N 1
ATOM 2663 C CA . LYS C 1 30 ? 50.152 4.327 25.403 1.00 27.48 30 LYS C CA 1
ATOM 2664 C C . LYS C 1 30 ? 50.774 3.465 26.498 1.00 27.20 30 LYS C C 1
ATOM 2665 O O . LYS C 1 30 ? 51.861 3.763 26.992 1.00 27.26 30 LYS C O 1
ATOM 2671 N N . GLU C 1 31 ? 50.083 2.398 26.877 1.00 26.84 31 GLU C N 1
ATOM 2672 C CA . GLU C 1 31 ? 50.585 1.511 27.919 1.00 28.48 31 GLU C CA 1
ATOM 2673 C C . GLU C 1 31 ? 51.907 0.835 27.583 1.00 27.75 31 GLU C C 1
ATOM 2674 O O . GLU C 1 31 ? 52.753 0.649 28.458 1.00 26.26 31 GLU C O 1
ATOM 2680 N N . ARG C 1 32 ? 52.086 0.463 26.320 1.00 27.38 32 ARG C N 1
ATOM 2681 C CA . ARG C 1 32 ? 53.312 -0.209 25.911 1.00 28.69 32 ARG C CA 1
ATOM 2682 C C . ARG C 1 32 ? 54.442 0.743 25.566 1.00 28.39 32 ARG C C 1
ATOM 2683 O O . ARG C 1 32 ? 55.550 0.302 25.281 1.00 29.62 32 ARG C O 1
ATOM 2691 N N . GLY C 1 33 ? 54.167 2.044 25.597 1.00 28.41 33 GLY C N 1
ATOM 2692 C CA . GLY C 1 33 ? 55.194 3.018 25.269 1.00 28.90 33 GLY C CA 1
ATOM 2693 C C . GLY C 1 33 ? 55.623 2.923 23.816 1.00 29.25 33 GLY C C 1
ATOM 2694 O O . GLY C 1 33 ? 56.818 2.889 23.514 1.00 28.58 33 GLY C O 1
ATOM 2695 N N . LEU C 1 34 ? 54.643 2.893 22.915 1.00 27.80 34 LEU C N 1
ATOM 2696 C CA . LEU C 1 34 ? 54.906 2.784 21.482 1.00 28.65 34 LEU C CA 1
ATOM 2697 C C . LEU C 1 34 ? 54.270 3.920 20.685 1.00 29.78 34 LEU C C 1
ATOM 2698 O O . LEU C 1 34 ? 54.186 3.859 19.455 1.00 30.16 34 LEU C O 1
ATOM 2703 N N . GLU C 1 35 ? 53.826 4.961 21.379 1.00 30.24 35 GLU C N 1
ATOM 2704 C CA . GLU C 1 35 ? 53.185 6.086 20.711 1.00 33.29 35 GLU C CA 1
ATOM 2705 C C . GLU C 1 35 ? 54.040 6.742 19.632 1.00 33.95 35 GLU C C 1
ATOM 2706 O O . GLU C 1 35 ? 53.512 7.336 18.695 1.00 34.65 35 GLU C O 1
ATOM 2712 N N . ASP C 1 36 ? 55.355 6.630 19.761 1.00 34.92 36 ASP C N 1
ATOM 2713 C CA . ASP C 1 36 ? 56.265 7.236 18.800 1.00 37.20 36 ASP C CA 1
ATOM 2714 C C . ASP C 1 36 ? 56.535 6.328 17.610 1.00 37.78 36 ASP C C 1
ATOM 2715 O O . ASP C 1 36 ? 57.133 6.754 16.622 1.00 39.09 36 ASP C O 1
ATOM 2720 N N . ARG C 1 37 ? 56.084 5.082 17.703 1.00 37.02 37 ARG C N 1
ATOM 2721 C CA . ARG C 1 37 ? 56.314 4.115 16.639 1.00 37.24 37 ARG C CA 1
ATOM 2722 C C . ARG C 1 37 ? 55.096 3.754 15.798 1.00 35.85 37 ARG C C 1
ATOM 2723 O O . ARG C 1 37 ? 55.216 3.002 14.828 1.00 33.92 37 ARG C O 1
ATOM 2731 N N . PHE C 1 38 ? 53.934 4.283 16.160 1.00 33.12 38 PHE C N 1
ATOM 2732 C CA . PHE C 1 38 ? 52.713 3.977 15.425 1.00 32.92 38 PHE C CA 1
ATOM 2733 C C . PHE C 1 38 ? 51.714 5.122 15.380 1.00 32.37 38 PHE C C 1
ATOM 2734 O O . PHE C 1 38 ? 51.648 5.951 16.288 1.00 31.83 38 PHE C O 1
ATOM 2742 N N . GLU C 1 39 ? 50.939 5.148 14.302 1.00 31.64 39 GLU C N 1
ATOM 2743 C CA . GLU C 1 39 ? 49.880 6.126 14.105 1.00 30.18 39 GLU C CA 1
ATOM 2744 C C . GLU C 1 39 ? 48.659 5.281 13.753 1.00 29.05 39 GLU C C 1
ATOM 2745 O O . GLU C 1 39 ? 48.789 4.251 13.089 1.00 27.31 39 GLU C O 1
ATOM 2751 N N . VAL C 1 40 ? 47.478 5.691 14.205 1.00 26.44 40 VAL C N 1
ATOM 2752 C CA . VAL C 1 40 ? 46.286 4.904 13.918 1.00 25.19 40 VAL C CA 1
ATOM 2753 C C . VAL C 1 40 ? 45.066 5.757 13.625 1.00 25.87 40 VAL C C 1
ATOM 2754 O O . VAL C 1 40 ? 45.019 6.946 13.964 1.00 23.99 40 VAL C O 1
ATOM 2758 N N . ASP C 1 41 ? 44.093 5.138 12.963 1.00 24.61 41 ASP C N 1
ATOM 2759 C CA . ASP C 1 41 ? 42.828 5.776 12.627 1.00 24.31 41 ASP C CA 1
ATOM 2760 C C . ASP C 1 41 ? 41.897 4.672 12.146 1.00 23.41 41 ASP C C 1
ATOM 2761 O O . ASP C 1 41 ? 42.291 3.502 12.068 1.00 23.43 41 ASP C O 1
ATOM 2766 N N . SER C 1 42 ? 40.656 5.033 11.853 1.00 22.62 42 SER C N 1
ATOM 2767 C CA . SER C 1 42 ? 39.687 4.074 11.350 1.00 22.19 42 SER C CA 1
ATOM 2768 C C . SER C 1 42 ? 38.788 4.794 10.357 1.00 23.63 42 SER C C 1
ATOM 2769 O O . SER C 1 42 ? 38.602 6.015 10.447 1.00 24.65 42 SER C O 1
ATOM 2772 N N . ALA C 1 43 ? 38.263 4.039 9.396 1.00 22.53 43 ALA C N 1
ATOM 2773 C CA . ALA C 1 43 ? 37.381 4.569 8.362 1.00 22.97 43 ALA C CA 1
ATOM 2774 C C . ALA C 1 43 ? 36.425 3.475 7.909 1.00 22.72 43 ALA C C 1
ATOM 2775 O O . ALA C 1 43 ? 36.645 2.294 8.185 1.00 22.37 43 ALA C O 1
ATOM 2777 N N . GLY C 1 44 ? 35.365 3.872 7.216 1.00 21.94 44 GLY C N 1
ATOM 2778 C CA . GLY C 1 44 ? 34.402 2.903 6.731 1.00 22.07 44 GLY C CA 1
ATOM 2779 C C . GLY C 1 44 ? 34.333 2.927 5.216 1.00 22.50 44 GLY C C 1
ATOM 2780 O O . GLY C 1 44 ? 34.604 3.955 4.596 1.00 22.05 44 GLY C O 1
ATOM 2781 N N . THR C 1 45 ? 33.988 1.793 4.613 1.00 22.91 45 THR C N 1
ATOM 2782 C CA . THR C 1 45 ? 33.876 1.719 3.159 1.00 23.60 45 THR C CA 1
ATOM 2783 C C . THR C 1 45 ? 32.642 2.488 2.692 1.00 23.15 45 THR C C 1
ATOM 2784 O O . THR C 1 45 ? 32.618 3.014 1.577 1.00 23.92 45 THR C O 1
ATOM 2788 N N . GLY C 1 46 ? 31.626 2.551 3.550 1.00 24.19 46 GLY C N 1
ATOM 2789 C CA . GLY C 1 46 ? 30.397 3.257 3.214 1.00 25.68 46 GLY C CA 1
ATOM 2790 C C . GLY C 1 46 ? 30.365 4.682 3.746 1.00 27.84 46 GLY C C 1
ATOM 2791 O O . GLY C 1 46 ? 31.241 5.080 4.515 1.00 29.43 46 GLY C O 1
ATOM 2792 N N . ALA C 1 47 ? 29.353 5.454 3.359 1.00 28.28 47 ALA C N 1
ATOM 2793 C CA . ALA C 1 47 ? 29.262 6.842 3.812 1.00 30.84 47 ALA C CA 1
ATOM 2794 C C . ALA C 1 47 ? 28.008 7.167 4.615 1.00 30.80 47 ALA C C 1
ATOM 2795 O O . ALA C 1 47 ? 27.780 8.320 4.963 1.00 30.59 47 ALA C O 1
ATOM 2797 N N . TRP C 1 48 ? 27.211 6.156 4.934 1.00 30.68 48 TRP C N 1
ATOM 2798 C CA . TRP C 1 48 ? 25.970 6.393 5.667 1.00 31.30 48 TRP C CA 1
ATOM 2799 C C . TRP C 1 48 ? 26.131 7.090 7.013 1.00 32.76 48 TRP C C 1
ATOM 2800 O O . TRP C 1 48 ? 25.322 7.945 7.368 1.00 33.53 48 TRP C O 1
ATOM 2811 N N . HIS C 1 49 ? 27.174 6.736 7.756 1.00 33.13 49 HIS C N 1
ATOM 2812 C CA . HIS C 1 49 ? 27.390 7.306 9.083 1.00 34.22 49 HIS C CA 1
ATOM 2813 C C . HIS C 1 49 ? 28.431 8.419 9.197 1.00 34.29 49 HIS C C 1
ATOM 2814 O O . HIS C 1 49 ? 28.809 8.792 10.310 1.00 33.90 49 HIS C O 1
ATOM 2821 N N . VAL C 1 50 ? 28.881 8.956 8.066 1.00 34.45 50 VAL C N 1
ATOM 2822 C CA . VAL C 1 50 ? 29.895 10.015 8.065 1.00 34.42 50 VAL C CA 1
ATOM 2823 C C . VAL C 1 50 ? 29.565 11.191 8.986 1.00 34.84 50 VAL C C 1
ATOM 2824 O O . VAL C 1 50 ? 28.467 11.742 8.938 1.00 34.84 50 VAL C O 1
ATOM 2828 N N . GLY C 1 51 ? 30.525 11.567 9.827 1.00 35.35 51 GLY C N 1
ATOM 2829 C CA . GLY C 1 51 ? 30.320 12.681 10.739 1.00 35.70 51 GLY C CA 1
ATOM 2830 C C . GLY C 1 51 ? 29.690 12.306 12.068 1.00 35.68 51 GLY C C 1
ATOM 2831 O O . GLY C 1 51 ? 29.587 13.138 12.970 1.00 35.16 51 GLY C O 1
ATOM 2832 N N . GLU C 1 52 ? 29.273 11.052 12.199 1.00 35.04 52 GLU C N 1
ATOM 2833 C CA . GLU C 1 52 ? 28.646 10.579 13.428 1.00 35.41 52 GLU C CA 1
ATOM 2834 C C . GLU C 1 52 ? 29.653 10.031 14.430 1.00 34.77 52 GLU C C 1
ATOM 2835 O O . GLU C 1 52 ? 30.739 9.582 14.056 1.00 33.96 52 GLU C O 1
ATOM 2841 N N . PRO C 1 53 ? 29.311 10.078 15.725 1.00 33.65 53 PRO C N 1
ATOM 2842 C CA . PRO C 1 53 ? 30.215 9.553 16.747 1.00 33.18 53 PRO C CA 1
ATOM 2843 C C . PRO C 1 53 ? 30.027 8.036 16.696 1.00 32.62 53 PRO C C 1
ATOM 2844 O O . PRO C 1 53 ? 29.198 7.551 15.925 1.00 32.22 53 PRO C O 1
ATOM 2848 N N . MET C 1 54 ? 30.777 7.281 17.489 1.00 31.58 54 MET C N 1
ATOM 2849 C CA . MET C 1 54 ? 30.620 5.830 17.457 1.00 31.73 54 MET C CA 1
ATOM 2850 C C . MET C 1 54 ? 29.292 5.435 18.084 1.00 33.00 54 MET C C 1
ATOM 2851 O O . MET C 1 54 ? 28.668 6.225 18.791 1.00 32.76 54 MET C O 1
ATOM 2856 N N . ASP C 1 55 ? 28.862 4.207 17.815 1.00 32.46 55 ASP C N 1
ATOM 2857 C CA . ASP C 1 55 ? 27.610 3.702 18.360 1.00 32.86 55 ASP C CA 1
ATOM 2858 C C . ASP C 1 55 ? 27.657 3.790 19.890 1.00 33.30 55 ASP C C 1
ATOM 2859 O O . ASP C 1 55 ? 28.691 3.525 20.507 1.00 32.00 55 ASP C O 1
ATOM 2864 N N . PRO C 1 56 ? 26.537 4.188 20.519 1.00 33.68 56 PRO C N 1
ATOM 2865 C CA . PRO C 1 56 ? 26.447 4.314 21.979 1.00 32.17 56 PRO C CA 1
ATOM 2866 C C . PRO C 1 56 ? 26.923 3.058 22.706 1.00 31.67 56 PRO C C 1
ATOM 2867 O O . PRO C 1 56 ? 27.519 3.138 23.781 1.00 31.33 56 PRO C O 1
ATOM 2871 N N . ARG C 1 57 ? 26.655 1.898 22.114 1.00 30.20 57 ARG C N 1
ATOM 2872 C CA . ARG C 1 57 ? 27.058 0.627 22.703 1.00 31.83 57 ARG C CA 1
ATOM 2873 C C . ARG C 1 57 ? 28.573 0.473 22.643 1.00 31.46 57 ARG C C 1
ATOM 2874 O O . ARG C 1 57 ? 29.186 -0.067 23.561 1.00 30.81 57 ARG C O 1
ATOM 2882 N N . ALA C 1 58 ? 29.168 0.945 21.553 1.00 30.95 58 ALA C N 1
ATOM 2883 C CA . ALA C 1 58 ? 30.615 0.872 21.391 1.00 31.20 58 ALA C CA 1
ATOM 2884 C C . ALA C 1 58 ? 31.261 1.821 22.395 1.00 31.07 58 ALA C C 1
ATOM 2885 O O . ALA C 1 58 ? 32.222 1.458 23.071 1.00 32.10 58 ALA C O 1
ATOM 2887 N N . ARG C 1 59 ? 30.730 3.034 22.492 1.00 32.86 59 ARG C N 1
ATOM 2888 C CA . ARG C 1 59 ? 31.262 4.011 23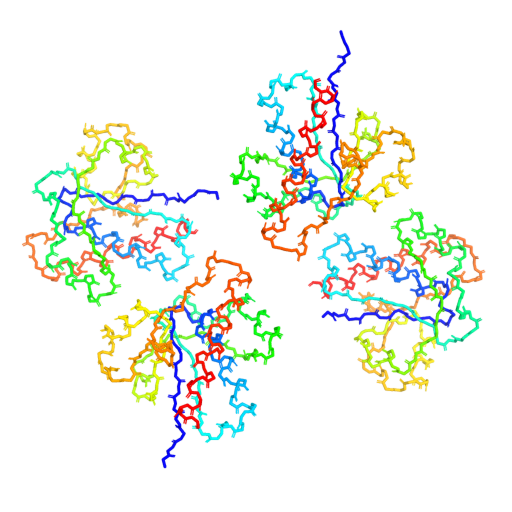.435 1.00 35.97 59 ARG C CA 1
ATOM 2889 C C . ARG C 1 59 ? 31.203 3.455 24.854 1.00 36.74 59 ARG C C 1
ATOM 2890 O O . ARG C 1 59 ? 32.152 3.591 25.632 1.00 35.70 59 ARG C O 1
ATOM 2898 N N . ARG C 1 60 ? 30.081 2.821 25.181 1.00 38.26 60 ARG C N 1
ATOM 2899 C CA . ARG C 1 60 ? 29.888 2.232 26.499 1.00 38.75 60 ARG C CA 1
ATOM 2900 C C . ARG C 1 60 ? 30.943 1.175 26.811 1.00 38.03 60 ARG C C 1
ATOM 2901 O O . ARG C 1 60 ? 31.590 1.224 27.857 1.00 37.51 60 ARG C O 1
ATOM 2909 N N . VAL C 1 61 ? 31.118 0.221 25.903 1.00 36.98 61 VAL C N 1
ATOM 2910 C CA . VAL C 1 61 ? 32.084 -0.852 26.106 1.00 35.87 61 VAL C CA 1
ATOM 2911 C C . VAL C 1 61 ? 33.528 -0.351 26.198 1.00 36.42 61 VAL C C 1
ATOM 2912 O O . VAL C 1 61 ? 34.325 -0.885 26.974 1.00 34.24 61 VAL C O 1
ATOM 2916 N N . LEU C 1 62 ? 33.867 0.669 25.414 1.00 34.93 62 LEU C N 1
ATOM 2917 C CA . LEU C 1 62 ? 35.219 1.217 25.457 1.00 35.55 62 LEU C CA 1
ATOM 2918 C C . LEU C 1 62 ? 35.474 1.881 26.806 1.00 36.04 62 LEU C C 1
ATOM 2919 O O . LEU C 1 62 ? 36.547 1.722 27.394 1.00 34.02 62 LEU C O 1
ATOM 2924 N N . GLU C 1 63 ? 34.485 2.622 27.294 1.00 37.33 63 GLU C N 1
ATOM 2925 C CA . GLU C 1 63 ? 34.620 3.304 28.574 1.00 39.62 63 GLU C CA 1
ATOM 2926 C C . GLU C 1 63 ? 34.777 2.307 29.716 1.00 40.13 63 GLU C C 1
ATOM 2927 O O . GLU C 1 63 ? 35.538 2.547 30.655 1.00 40.51 63 GLU C O 1
ATOM 2933 N N . GLU C 1 64 ? 34.073 1.182 29.635 1.00 39.89 64 GLU C N 1
ATOM 2934 C CA . GLU C 1 64 ? 34.176 0.174 30.683 1.00 40.32 64 GLU C CA 1
ATOM 2935 C C . GLU C 1 64 ? 35.621 -0.312 30.782 1.00 40.41 64 GLU C C 1
ATOM 2936 O O . GLU C 1 64 ? 36.026 -0.903 31.786 1.00 40.61 64 GLU C O 1
ATOM 2942 N N . GLU C 1 65 ? 36.397 -0.052 29.734 1.00 39.78 65 GLU C N 1
ATOM 2943 C CA . GLU C 1 65 ? 37.794 -0.466 29.699 1.00 39.04 65 GLU C CA 1
ATOM 2944 C C . GLU C 1 65 ? 38.748 0.715 29.596 1.00 36.35 65 GLU C C 1
ATOM 2945 O O . GLU C 1 65 ? 39.951 0.531 29.456 1.00 36.83 65 GLU C O 1
ATOM 2951 N N . GLY C 1 66 ? 38.206 1.925 29.666 1.00 34.95 66 GLY C N 1
ATOM 2952 C CA . GLY C 1 66 ? 39.039 3.111 29.576 1.00 33.74 66 GLY C CA 1
ATOM 2953 C C . GLY C 1 66 ? 39.790 3.177 28.261 1.00 32.44 66 GLY C C 1
ATOM 2954 O O . GLY C 1 66 ? 40.982 3.469 28.229 1.00 31.09 66 GLY C O 1
ATOM 2955 N N . ALA C 1 67 ? 39.087 2.906 27.168 1.00 33.08 67 ALA C N 1
ATOM 2956 C CA . ALA C 1 67 ? 39.699 2.929 25.845 1.00 33.39 67 ALA C CA 1
ATOM 2957 C C . ALA C 1 67 ? 38.940 3.855 24.914 1.00 33.59 67 ALA C C 1
ATOM 2958 O O . ALA C 1 67 ? 39.132 3.817 23.699 1.00 33.39 67 ALA C O 1
ATOM 2960 N N . TYR C 1 68 ? 38.075 4.688 25.483 1.00 32.52 68 TYR C N 1
ATOM 2961 C CA . TYR C 1 68 ? 37.302 5.610 24.671 1.00 33.81 68 TYR C CA 1
ATOM 2962 C C . TYR C 1 68 ? 38.163 6.762 24.173 1.00 33.36 68 TYR C C 1
ATOM 2963 O O . TYR C 1 68 ? 39.166 7.115 24.792 1.00 33.42 68 TYR C O 1
ATOM 2972 N N . PHE C 1 69 ? 37.760 7.331 23.040 1.00 32.58 69 PHE C N 1
ATOM 2973 C CA . PHE C 1 69 ? 38.440 8.466 22.430 1.00 32.49 69 PHE C CA 1
ATOM 2974 C C . PHE C 1 69 ? 37.384 9.139 21.556 1.00 32.98 69 PHE C C 1
ATOM 2975 O O . PHE C 1 69 ? 36.452 8.483 21.092 1.00 34.80 69 PHE C O 1
ATOM 2983 N N . PRO C 1 70 ? 37.503 10.459 21.338 1.00 34.20 70 PRO C N 1
ATOM 2984 C CA . PRO C 1 70 ? 36.572 11.261 20.532 1.00 34.16 70 PRO C CA 1
ATOM 2985 C C . PRO C 1 70 ? 36.495 10.918 19.044 1.00 33.15 70 PRO C C 1
ATOM 2986 O O . PRO C 1 70 ? 36.875 11.722 18.199 1.00 32.74 70 PRO C O 1
ATOM 2990 N N . HIS C 1 71 ? 35.971 9.737 18.731 1.00 32.66 71 HIS C N 1
ATOM 2991 C CA . HIS C 1 71 ? 35.855 9.287 17.347 1.00 31.46 71 HIS C CA 1
ATOM 2992 C C . HIS C 1 71 ? 34.795 10.002 16.519 1.00 31.58 71 HIS C C 1
ATOM 2993 O O . HIS C 1 71 ? 33.753 10.411 17.031 1.00 32.38 71 HIS C O 1
ATOM 3000 N N . VAL C 1 72 ? 35.081 10.140 15.226 1.00 31.34 72 VAL C N 1
ATOM 3001 C CA . VAL C 1 72 ? 34.166 10.745 14.266 1.00 29.97 72 VAL C CA 1
ATOM 3002 C C . VAL C 1 72 ? 34.205 9.857 13.024 1.00 29.09 72 VAL C C 1
ATOM 3003 O O . VAL C 1 72 ? 35.251 9.711 12.399 1.00 29.46 72 VAL C O 1
ATOM 3007 N N . ALA C 1 73 ? 33.069 9.263 12.676 1.00 29.45 73 ALA C N 1
ATOM 3008 C CA . ALA C 1 73 ? 32.988 8.375 11.516 1.00 28.55 73 ALA C CA 1
ATOM 3009 C C . ALA C 1 73 ? 33.346 9.082 10.215 1.00 29.00 73 ALA C C 1
ATOM 3010 O O . ALA C 1 73 ? 32.938 10.222 9.987 1.00 28.50 73 ALA C O 1
ATOM 3012 N N . ARG C 1 74 ? 34.107 8.398 9.362 1.00 27.88 74 ARG C N 1
ATOM 3013 C CA . ARG C 1 74 ? 34.506 8.953 8.071 1.00 27.37 74 ARG C CA 1
ATOM 3014 C C . ARG C 1 74 ? 34.678 7.840 7.037 1.00 27.78 74 ARG C C 1
ATOM 3015 O O . ARG C 1 74 ? 34.826 6.666 7.382 1.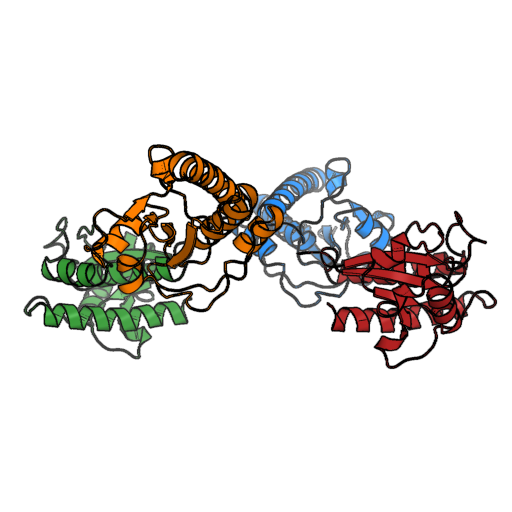00 26.28 74 ARG C O 1
ATOM 3023 N N . ARG C 1 75 ? 34.656 8.208 5.763 1.00 26.28 75 ARG C N 1
ATOM 3024 C CA . ARG C 1 75 ? 34.783 7.217 4.707 1.00 27.25 75 ARG C CA 1
ATOM 3025 C C . ARG C 1 75 ? 36.203 7.048 4.187 1.00 26.98 75 ARG C C 1
ATOM 3026 O O . ARG C 1 75 ? 36.956 8.009 4.049 1.00 26.80 75 ARG C O 1
ATOM 3034 N N . LEU C 1 76 ? 36.550 5.803 3.894 1.00 26.94 76 LEU C N 1
ATOM 3035 C CA . LEU C 1 76 ? 37.854 5.455 3.357 1.00 25.95 76 LEU C CA 1
ATOM 3036 C C . LEU C 1 76 ? 38.045 6.172 2.020 1.00 27.32 76 LEU C C 1
ATOM 3037 O O . LEU C 1 76 ? 37.127 6.206 1.204 1.00 27.12 76 LEU C O 1
ATOM 3042 N N . THR C 1 77 ? 39.235 6.728 1.796 1.00 28.12 77 THR C N 1
ATOM 3043 C CA . THR C 1 77 ? 39.536 7.433 0.547 1.00 29.39 77 THR C CA 1
ATOM 3044 C C . THR C 1 77 ? 40.764 6.815 -0.117 1.00 29.27 77 THR C C 1
ATOM 3045 O O . THR C 1 77 ? 41.510 6.073 0.517 1.00 26.86 77 THR C O 1
ATOM 3049 N N . ARG C 1 78 ? 40.985 7.136 -1.387 1.00 29.57 78 ARG C N 1
ATOM 3050 C CA . ARG C 1 78 ? 42.139 6.594 -2.087 1.00 30.97 78 ARG C CA 1
ATOM 3051 C C . ARG C 1 78 ? 43.426 7.046 -1.406 1.00 31.04 78 ARG C C 1
ATOM 3052 O O . ARG C 1 78 ? 44.408 6.311 -1.364 1.00 30.19 78 ARG C O 1
ATOM 3060 N N . GLU C 1 79 ? 43.414 8.257 -0.864 1.00 32.44 79 GLU C N 1
ATOM 3061 C CA . GLU C 1 79 ? 44.584 8.784 -0.178 1.00 34.36 79 GLU C CA 1
ATOM 3062 C C . GLU C 1 79 ? 44.920 7.915 1.041 1.00 32.40 79 GLU C C 1
ATOM 3063 O O . GLU C 1 79 ? 46.092 7.689 1.347 1.00 30.22 79 GLU C O 1
ATOM 3069 N N . ASP C 1 80 ? 43.887 7.431 1.730 1.00 30.71 80 ASP C N 1
ATOM 3070 C CA . ASP C 1 80 ? 44.086 6.579 2.900 1.00 28.70 80 ASP C CA 1
ATOM 3071 C C . ASP C 1 80 ? 44.850 5.322 2.520 1.00 27.02 80 ASP C C 1
ATOM 3072 O O . ASP C 1 80 ? 45.788 4.924 3.212 1.00 26.63 80 ASP C O 1
ATOM 3077 N N . VAL C 1 81 ? 44.429 4.695 1.426 1.00 25.75 81 VAL C N 1
ATOM 3078 C CA . VAL C 1 81 ? 45.050 3.465 0.947 1.00 26.98 81 VAL C CA 1
ATOM 3079 C C . VAL C 1 81 ? 46.541 3.636 0.684 1.00 28.66 81 VAL C C 1
ATOM 3080 O O . VAL C 1 81 ? 47.324 2.720 0.907 1.00 28.52 81 VAL C O 1
ATOM 3084 N N . LEU C 1 82 ? 46.935 4.819 0.230 1.00 30.33 82 LEU C N 1
ATOM 3085 C CA . LEU C 1 82 ? 48.339 5.069 -0.057 1.00 32.01 82 LEU C CA 1
ATOM 3086 C C . LEU C 1 82 ? 49.105 5.456 1.209 1.00 31.30 82 LEU C C 1
ATOM 3087 O O . LEU C 1 82 ? 50.227 4.994 1.433 1.00 32.09 82 LEU C O 1
ATOM 3092 N N . ALA C 1 83 ? 48.481 6.284 2.041 1.00 30.72 83 ALA C N 1
ATOM 3093 C CA . ALA C 1 83 ? 49.096 6.769 3.277 1.00 29.43 83 ALA C CA 1
ATOM 3094 C C . ALA C 1 83 ? 49.319 5.751 4.403 1.00 29.76 83 ALA C C 1
ATOM 3095 O O . ALA C 1 83 ? 50.267 5.886 5.178 1.00 30.51 83 ALA C O 1
ATOM 3097 N N . TYR C 1 84 ? 48.462 4.742 4.511 1.00 28.36 84 TYR C N 1
ATOM 3098 C CA . TYR C 1 84 ? 48.617 3.758 5.582 1.00 28.21 84 TYR C CA 1
ATOM 3099 C C . TYR C 1 84 ? 49.388 2.509 5.183 1.00 28.83 84 TYR C C 1
ATOM 3100 O O . TYR C 1 84 ? 49.346 2.081 4.032 1.00 27.74 84 TYR C O 1
ATOM 3109 N N . ASP C 1 85 ? 50.099 1.939 6.151 1.00 27.73 85 ASP C N 1
ATOM 3110 C CA . ASP C 1 85 ? 50.907 0.744 5.933 1.00 29.10 85 ASP C CA 1
ATOM 3111 C C . ASP C 1 85 ? 50.102 -0.531 6.090 1.00 28.38 85 ASP C C 1
ATOM 3112 O O . ASP C 1 85 ? 50.294 -1.492 5.345 1.00 28.25 85 ASP C O 1
ATOM 3117 N N . HIS C 1 86 ? 49.203 -0.542 7.069 1.00 28.80 86 HIS C N 1
ATOM 3118 C CA . HIS C 1 86 ? 48.360 -1.707 7.312 1.00 27.84 86 HIS C CA 1
ATOM 3119 C C . HIS C 1 86 ? 46.899 -1.293 7.312 1.00 27.10 86 HIS C C 1
ATOM 3120 O O . HIS C 1 86 ? 46.499 -0.407 8.065 1.00 27.15 86 HIS C O 1
ATOM 3127 N N . ILE C 1 87 ? 46.109 -1.928 6.456 1.00 24.69 87 ILE C N 1
ATOM 3128 C CA . ILE C 1 87 ? 44.683 -1.641 6.384 1.00 23.93 87 ILE C CA 1
ATOM 3129 C C . ILE C 1 87 ? 44.023 -2.920 6.874 1.00 24.79 87 ILE C C 1
ATOM 3130 O O . ILE C 1 87 ? 43.962 -3.921 6.155 1.00 24.25 87 ILE C O 1
ATOM 3135 N N . LEU C 1 88 ? 43.557 -2.881 8.120 1.00 23.37 88 LEU C N 1
ATOM 3136 C CA . LEU C 1 88 ? 42.955 -4.040 8.753 1.00 22.89 88 LEU C CA 1
ATOM 3137 C C . LEU C 1 88 ? 41.438 -3.980 8.765 1.00 22.62 88 LEU C C 1
ATOM 3138 O O . LEU C 1 88 ? 40.836 -3.141 9.443 1.00 21.81 88 LEU C O 1
ATOM 3143 N N . VAL C 1 89 ? 40.827 -4.878 7.999 1.00 22.78 89 VAL C N 1
ATOM 3144 C CA . VAL C 1 89 ? 39.379 -4.942 7.893 1.00 23.38 89 VAL C CA 1
ATOM 3145 C C . VAL C 1 89 ? 38.822 -5.964 8.873 1.00 24.63 89 VAL C C 1
ATOM 3146 O O . VAL C 1 89 ? 39.534 -6.872 9.311 1.00 24.53 89 VAL C O 1
ATOM 3150 N N . MET C 1 90 ? 37.550 -5.813 9.221 1.00 25.02 90 MET C N 1
ATOM 3151 C CA . MET C 1 90 ? 36.925 -6.722 10.175 1.00 27.40 90 MET C CA 1
ATOM 3152 C C . MET C 1 90 ? 36.505 -8.078 9.595 1.00 29.01 90 MET C C 1
ATOM 3153 O O . MET C 1 90 ? 36.748 -9.117 10.212 1.00 30.46 90 MET C O 1
ATOM 3158 N N . ASP C 1 91 ? 35.871 -8.069 8.425 1.00 29.68 91 ASP C N 1
ATOM 3159 C CA . ASP C 1 91 ? 35.427 -9.311 7.793 1.00 31.31 91 ASP C CA 1
ATOM 3160 C C . ASP C 1 91 ? 35.763 -9.374 6.307 1.00 31.66 91 ASP C C 1
ATOM 3161 O O . ASP C 1 91 ? 36.255 -8.403 5.726 1.00 29.98 91 ASP C O 1
ATOM 3166 N N . ARG C 1 92 ? 35.486 -10.520 5.691 1.00 32.52 92 ARG C N 1
ATOM 3167 C CA . ARG C 1 92 ? 35.774 -10.707 4.273 1.00 33.58 92 ARG C CA 1
ATOM 3168 C C . ARG C 1 92 ? 34.953 -9.817 3.352 1.00 31.00 92 ARG C C 1
ATOM 3169 O O . ARG C 1 92 ? 35.382 -9.497 2.250 1.00 31.27 92 ARG C O 1
ATOM 3177 N N . GLU C 1 93 ? 33.772 -9.413 3.798 1.00 30.38 93 GLU C N 1
ATOM 3178 C CA . GLU C 1 93 ? 32.954 -8.528 2.988 1.00 29.56 93 GLU C CA 1
ATOM 3179 C C . GLU C 1 93 ? 33.666 -7.172 2.892 1.00 28.03 93 GLU C C 1
ATOM 3180 O O . GLU C 1 93 ? 33.680 -6.544 1.835 1.00 26.27 93 GLU C O 1
ATOM 3186 N N . ASN C 1 94 ? 34.247 -6.730 4.008 1.00 27.38 94 ASN C N 1
ATOM 3187 C CA . ASN C 1 94 ? 34.979 -5.462 4.066 1.00 25.48 94 ASN C CA 1
ATOM 3188 C C . ASN C 1 94 ? 36.191 -5.542 3.131 1.00 25.75 94 ASN C C 1
ATOM 3189 O O . ASN C 1 94 ? 36.518 -4.586 2.424 1.00 24.08 94 ASN C O 1
ATOM 3194 N N . LEU C 1 95 ? 36.866 -6.689 3.162 1.00 26.86 95 LEU C N 1
ATOM 3195 C CA . LEU C 1 95 ? 38.056 -6.930 2.345 1.00 27.33 95 LEU C CA 1
ATOM 3196 C C . LEU C 1 95 ? 37.743 -6.786 0.865 1.00 27.18 95 LEU C C 1
ATOM 3197 O O . LEU C 1 95 ? 38.474 -6.129 0.125 1.00 25.21 95 LEU C O 1
ATOM 3202 N N . GLU C 1 96 ? 36.655 -7.418 0.439 1.00 27.91 96 GLU C N 1
ATOM 3203 C CA . GLU C 1 96 ? 36.241 -7.356 -0.953 1.00 27.90 96 GLU C CA 1
ATOM 3204 C C . GLU C 1 96 ? 35.828 -5.942 -1.355 1.00 27.72 96 GLU C C 1
ATOM 3205 O O . GLU C 1 96 ? 36.169 -5.474 -2.445 1.00 24.83 96 GLU C O 1
ATOM 3211 N N . GLU C 1 97 ? 35.099 -5.258 -0.477 1.00 25.80 97 GLU C N 1
ATOM 3212 C CA . GLU C 1 97 ? 34.661 -3.900 -0.783 1.00 26.98 97 GLU C CA 1
ATOM 3213 C C . GLU C 1 97 ? 35.868 -2.968 -0.924 1.00 24.70 97 GLU C C 1
ATOM 3214 O O . GLU C 1 97 ? 35.911 -2.132 -1.822 1.00 26.36 97 GLU C O 1
ATOM 3220 N N . VAL C 1 98 ? 36.856 -3.120 -0.046 1.00 24.24 98 VAL C N 1
ATOM 3221 C CA . VAL C 1 98 ? 38.052 -2.289 -0.119 1.00 22.08 98 VAL C CA 1
ATOM 3222 C C . VAL C 1 98 ? 38.800 -2.551 -1.427 1.00 22.61 98 VAL C C 1
ATOM 3223 O O . VAL C 1 98 ? 39.239 -1.617 -2.093 1.00 21.20 98 VAL C O 1
ATOM 3227 N N . LEU C 1 99 ? 38.941 -3.824 -1.793 1.00 22.61 99 LEU C N 1
ATOM 3228 C CA . LEU C 1 99 ? 39.646 -4.184 -3.024 1.00 24.12 99 LEU C CA 1
ATOM 3229 C C . LEU C 1 99 ? 38.844 -3.798 -4.265 1.00 23.97 99 LEU C C 1
ATOM 3230 O O . LEU C 1 99 ? 39.406 -3.548 -5.331 1.00 25.68 99 LEU C O 1
ATOM 3235 N N . ARG C 1 100 ? 37.529 -3.748 -4.111 1.00 23.00 100 ARG C N 1
ATOM 3236 C CA . ARG C 1 100 ? 36.622 -3.382 -5.190 1.00 24.35 100 ARG C CA 1
ATOM 3237 C C . ARG C 1 100 ? 36.853 -1.901 -5.540 1.00 25.93 100 ARG C C 1
ATOM 3238 O O . ARG C 1 100 ? 37.152 -1.551 -6.685 1.00 25.79 100 ARG C O 1
ATOM 3246 N N . ARG C 1 101 ? 36.727 -1.040 -4.538 1.00 25.41 101 ARG C N 1
ATOM 3247 C CA . ARG C 1 101 ? 36.909 0.394 -4.738 1.00 27.60 101 ARG C CA 1
ATOM 3248 C C . ARG C 1 101 ? 38.362 0.795 -4.989 1.00 27.64 101 ARG C C 1
ATOM 3249 O O . ARG C 1 101 ? 38.637 1.644 -5.830 1.00 28.29 101 ARG C O 1
ATOM 3257 N N . PHE C 1 102 ? 39.292 0.179 -4.266 1.00 26.89 102 PHE C N 1
ATOM 3258 C CA . PHE C 1 102 ? 40.707 0.514 -4.404 1.00 27.89 102 PHE C CA 1
ATOM 3259 C C . PHE C 1 102 ? 41.572 -0.731 -4.605 1.00 29.15 102 PHE C C 1
ATOM 3260 O O . PHE C 1 102 ? 42.280 -1.149 -3.693 1.00 28.91 102 PHE C O 1
ATOM 3268 N N . PRO C 1 103 ? 41.537 -1.331 -5.807 1.00 32.05 103 PRO C N 1
ATOM 3269 C CA . PRO C 1 103 ? 42.335 -2.535 -6.083 1.00 34.24 103 PRO C CA 1
ATOM 3270 C C . PRO C 1 103 ? 43.813 -2.352 -5.741 1.00 35.61 103 PRO C C 1
ATOM 3271 O O . PRO C 1 103 ? 44.556 -3.319 -5.552 1.00 35.40 103 PRO C O 1
ATOM 3275 N N . GLU C 1 104 ? 44.210 -1.090 -5.649 1.00 36.12 104 GLU C N 1
ATOM 3276 C CA . GLU C 1 104 ? 45.572 -0.686 -5.326 1.00 38.18 104 GLU C CA 1
ATOM 3277 C C . GLU C 1 104 ? 45.964 -1.081 -3.897 1.00 37.87 104 GLU C C 1
ATOM 3278 O O . GLU C 1 104 ? 47.147 -1.116 -3.556 1.00 37.62 104 GLU C O 1
ATOM 3284 N N . ALA C 1 105 ? 44.967 -1.365 -3.063 1.00 34.66 105 ALA C N 1
ATOM 3285 C CA . ALA C 1 105 ? 45.201 -1.736 -1.666 1.00 33.20 105 ALA C CA 1
ATOM 3286 C C . ALA C 1 105 ? 45.672 -3.181 -1.498 1.00 33.21 105 ALA C C 1
ATOM 3287 O O . ALA C 1 105 ? 46.049 -3.594 -0.401 1.00 30.38 105 ALA C O 1
ATOM 3289 N N . ARG C 1 106 ? 45.641 -3.936 -2.592 1.00 33.67 106 ARG C N 1
ATOM 3290 C CA . ARG C 1 106 ? 46.003 -5.372 -2.627 1.00 36.58 106 ARG C CA 1
ATOM 3291 C C . ARG C 1 106 ? 47.120 -5.792 -1.631 1.00 35.91 106 ARG C C 1
ATOM 3292 O O . ARG C 1 106 ? 46.965 -6.707 -0.833 1.00 37.57 106 ARG C O 1
ATOM 3300 N N . GLY C 1 107 ? 48.280 -5.148 -1.662 1.00 34.29 107 GLY C N 1
ATOM 3301 C CA . GLY C 1 107 ? 49.344 -5.556 -0.759 1.00 33.87 107 GLY C CA 1
ATOM 3302 C C . GLY C 1 107 ? 49.320 -4.981 0.649 1.00 33.00 107 GLY C C 1
ATOM 3303 O O . GLY C 1 107 ? 50.301 -5.117 1.384 1.00 32.70 107 GLY C O 1
ATOM 3304 N N . LYS C 1 108 ? 48.213 -4.357 1.046 1.00 30.92 108 LYS C N 1
ATOM 3305 C CA . LYS C 1 108 ? 48.130 -3.757 2.378 1.00 30.37 108 LYS C CA 1
ATOM 3306 C C . LYS C 1 108 ? 46.944 -4.202 3.225 1.00 28.70 108 LYS C C 1
ATOM 3307 O O . LYS C 1 108 ? 47.027 -4.229 4.452 1.00 28.59 108 LYS C O 1
ATOM 3313 N N . VAL C 1 109 ? 45.839 -4.532 2.572 1.00 29.01 109 VAL C N 1
ATOM 3314 C CA . VAL C 1 109 ? 44.629 -4.927 3.277 1.00 29.92 109 VAL C CA 1
ATOM 3315 C C . VAL C 1 109 ? 44.587 -6.399 3.660 1.00 32.32 109 VAL C C 1
ATOM 3316 O O . VAL C 1 109 ? 45.028 -7.266 2.909 1.00 32.20 109 VAL C O 1
ATOM 3320 N N . ARG C 1 110 ? 44.064 -6.671 4.850 1.00 33.30 110 ARG C N 1
ATOM 3321 C CA . ARG C 1 110 ? 43.929 -8.038 5.325 1.00 34.60 110 ARG C CA 1
ATOM 3322 C C . ARG C 1 110 ? 43.091 -8.055 6.592 1.00 33.36 110 ARG C C 1
ATOM 3323 O O . ARG C 1 110 ? 42.943 -7.032 7.262 1.00 32.85 110 ARG C O 1
ATOM 3331 N N . LEU C 1 111 ? 42.520 -9.213 6.897 1.00 32.71 111 LEU C N 1
ATOM 3332 C CA . LEU C 1 111 ? 41.681 -9.376 8.078 1.00 32.32 111 LEU C CA 1
ATOM 3333 C C . LEU C 1 111 ? 42.484 -9.091 9.340 1.00 33.26 111 LEU C C 1
ATOM 3334 O O . LEU C 1 111 ? 43.626 -9.530 9.470 1.00 32.47 111 LEU C O 1
ATOM 3339 N N . VAL C 1 112 ? 41.881 -8.355 10.269 1.00 34.33 112 VAL C N 1
ATOM 3340 C CA . VAL C 1 112 ? 42.550 -8.010 11.514 1.00 36.39 112 VAL C CA 1
ATOM 3341 C C . VAL C 1 112 ? 42.870 -9.252 12.340 1.00 38.84 112 VAL C C 1
ATOM 3342 O O . VAL C 1 112 ? 43.841 -9.267 13.097 1.00 38.74 112 VAL C O 1
ATOM 3346 N N . LEU C 1 113 ? 42.066 -10.298 12.184 1.00 40.64 113 LEU C N 1
ATOM 3347 C CA . LEU C 1 113 ? 42.285 -11.531 12.927 1.00 44.66 113 LEU C CA 1
ATOM 3348 C C . LEU C 1 113 ? 43.399 -12.403 12.351 1.00 47.97 113 LEU C C 1
ATOM 3349 O O . LEU C 1 113 ? 43.733 -13.443 12.920 1.00 49.29 113 LEU C O 1
ATOM 3354 N N . GLU C 1 114 ? 43.977 -11.978 11.231 1.00 51.48 114 GLU C N 1
ATOM 3355 C CA . GLU C 1 114 ? 45.054 -12.723 10.600 1.00 55.04 114 GLU C CA 1
ATOM 3356 C C . GLU C 1 114 ? 46.254 -12.842 11.535 1.00 57.12 114 GLU C C 1
ATOM 3357 O O . GLU C 1 114 ? 47.123 -13.688 11.369 1.00 57.27 114 GLU C O 1
ATOM 3363 N N . GLU C 1 115 ? 46.304 -11.967 12.534 1.00 58.81 115 GLU C N 1
ATOM 3364 C CA . GLU C 1 115 ? 47.393 -11.982 13.500 1.00 60.79 115 GLU C CA 1
ATOM 3365 C C . GLU C 1 115 ? 47.149 -13.133 14.473 1.00 61.39 115 GLU C C 1
ATOM 3366 O O . GLU C 1 115 ? 47.933 -13.361 15.394 1.00 61.59 115 GLU C O 1
ATOM 3372 N N . LEU C 1 116 ? 46.052 -13.855 14.251 1.00 62.32 116 LEU C N 1
ATOM 3373 C CA . LEU C 1 116 ? 45.670 -14.991 15.088 1.00 62.46 116 LEU C CA 1
ATOM 3374 C C . LEU C 1 116 ? 45.237 -16.180 14.234 1.00 62.10 116 LEU C C 1
ATOM 3375 O O . LEU C 1 116 ? 44.356 -16.948 14.625 1.00 62.82 116 LEU C O 1
ATOM 3380 N N . GLY C 1 117 ? 45.854 -16.325 13.066 1.00 61.72 117 GLY C N 1
ATOM 3381 C CA . GLY C 1 117 ? 45.515 -17.428 12.184 1.00 60.75 117 GLY C CA 1
ATOM 3382 C C . GLY C 1 117 ? 44.486 -17.080 11.123 1.00 59.80 117 GLY C C 1
ATOM 3383 O O . GLY C 1 117 ? 44.612 -17.496 9.970 1.00 60.66 117 GLY C O 1
ATOM 3384 N N . GLY C 1 118 ? 43.462 -16.323 11.508 1.00 57.73 118 GLY C N 1
ATOM 3385 C CA . GLY C 1 118 ? 42.433 -15.942 10.558 1.00 54.68 118 GLY C CA 1
ATOM 3386 C C . GLY C 1 118 ? 41.064 -15.803 11.193 1.00 52.69 118 GLY C C 1
ATOM 3387 O O . GLY C 1 118 ? 40.918 -15.924 12.409 1.00 52.96 118 GLY C O 1
ATOM 3388 N N . GLY C 1 119 ? 40.056 -15.548 10.365 1.00 50.64 119 GLY C N 1
ATOM 3389 C CA . GLY C 1 119 ? 38.704 -15.393 10.870 1.00 48.30 119 GLY C CA 1
ATOM 3390 C C . GLY C 1 119 ? 38.143 -14.000 10.645 1.00 46.66 119 GLY C C 1
ATOM 3391 O O . GLY C 1 119 ? 38.850 -13.096 10.200 1.00 45.83 119 GLY C O 1
ATOM 3392 N N . GLU C 1 120 ? 36.864 -13.829 10.958 1.00 45.47 120 GLU C N 1
ATOM 3393 C CA . GLU C 1 120 ? 36.194 -12.548 10.785 1.00 45.25 120 GLU C CA 1
ATOM 3394 C C . GLU C 1 120 ? 35.619 -12.025 12.092 1.00 45.56 120 GLU C C 1
ATOM 3395 O O . GLU C 1 120 ? 35.095 -12.790 12.903 1.00 44.27 120 GLU C O 1
ATOM 3401 N N . VAL C 1 121 ? 35.710 -10.715 12.290 1.00 44.77 121 VAL C N 1
ATOM 3402 C CA . VAL C 1 121 ? 35.113 -10.037 13.424 1.00 45.20 121 VAL C CA 1
ATOM 3403 C C . VAL C 1 121 ? 33.737 -9.534 13.016 1.00 45.97 121 VAL C C 1
ATOM 3404 O O . VAL C 1 121 ? 33.598 -8.527 12.342 1.00 47.04 121 VAL C O 1
ATOM 3408 N N . GLN C 1 122 ? 32.697 -10.301 13.370 1.00 47.23 122 GLN C N 1
ATOM 3409 C CA . GLN C 1 122 ? 31.428 -9.978 12.739 1.00 47.81 122 GLN C CA 1
ATOM 3410 C C . GLN C 1 122 ? 30.585 -8.978 13.525 1.00 45.98 122 GLN C C 1
ATOM 3411 O O . GLN C 1 122 ? 30.874 -8.602 14.653 1.00 44.06 122 GLN C O 1
ATOM 3417 N N . ASP C 1 123 ? 29.713 -8.386 12.687 1.00 44.71 123 ASP C N 1
ATOM 3418 C CA . ASP C 1 123 ? 28.996 -7.205 13.143 1.00 43.29 123 ASP C CA 1
ATOM 3419 C C . ASP C 1 123 ? 28.139 -7.526 14.359 1.00 42.33 123 ASP C C 1
ATOM 3420 O O . ASP C 1 123 ? 27.127 -8.209 14.272 1.00 42.28 123 ASP C O 1
ATOM 3425 N N . PRO C 1 124 ? 28.346 -6.770 15.448 1.00 40.51 124 PRO C N 1
ATOM 3426 C CA . PRO C 1 124 ? 27.435 -6.724 16.597 1.00 39.19 124 PRO C CA 1
ATOM 3427 C C . PRO C 1 124 ? 26.291 -5.721 16.493 1.00 36.91 124 PRO C C 1
ATOM 3428 O O . PRO C 1 124 ? 25.470 -5.621 17.403 1.00 37.78 124 PRO C O 1
ATOM 3432 N N . TYR C 1 125 ? 26.231 -4.989 15.386 1.00 35.66 125 TYR C N 1
ATOM 3433 C CA . TYR C 1 125 ? 25.206 -3.967 15.202 1.00 34.10 125 TYR C CA 1
ATOM 3434 C C . TYR C 1 125 ? 23.770 -4.374 15.529 1.00 34.07 125 TYR C C 1
ATOM 3435 O O . TYR C 1 125 ? 22.996 -3.562 16.029 1.00 32.26 125 TYR C O 1
ATOM 3444 N N . TYR C 1 126 ? 23.407 -5.619 15.244 1.00 36.33 126 TYR C N 1
ATOM 3445 C CA . TYR C 1 126 ? 22.045 -6.073 15.509 1.00 38.92 126 TYR C CA 1
ATOM 3446 C C . TYR C 1 126 ? 21.927 -6.855 16.814 1.00 41.04 126 TYR C C 1
ATOM 3447 O O . TYR C 1 126 ? 20.931 -7.547 17.047 1.00 42.24 126 TYR C O 1
ATOM 3456 N N . GLY C 1 127 ? 22.944 -6.732 17.662 1.00 41.05 127 GLY C N 1
ATOM 3457 C CA . GLY C 1 127 ? 22.940 -7.434 18.932 1.00 42.06 127 GLY C CA 1
ATOM 3458 C C . GLY C 1 127 ? 22.843 -6.517 20.137 1.00 42.62 127 GLY C C 1
ATOM 3459 O O . GLY C 1 127 ? 22.281 -5.422 20.051 1.00 42.42 127 GLY C O 1
ATOM 3460 N N . ASP C 1 128 ? 23.387 -6.968 21.266 1.00 42.75 128 ASP C N 1
ATOM 3461 C CA . ASP C 1 128 ? 23.360 -6.187 22.501 1.00 44.72 128 ASP C CA 1
ATOM 3462 C C . ASP C 1 128 ? 24.764 -5.904 23.022 1.00 44.82 128 ASP C C 1
ATOM 3463 O O . ASP C 1 128 ? 25.756 -6.300 22.409 1.00 44.05 128 ASP C O 1
ATOM 3468 N N . LEU C 1 129 ? 24.837 -5.223 24.162 1.00 45.80 129 LEU C N 1
ATOM 3469 C CA . LEU C 1 129 ? 26.117 -4.876 24.771 1.00 46.18 129 LEU C CA 1
ATOM 3470 C C . LEU C 1 129 ? 27.047 -6.067 24.923 1.00 46.45 129 LEU C C 1
ATOM 3471 O O . LEU C 1 129 ? 28.250 -5.954 24.687 1.00 46.28 129 LEU C O 1
ATOM 3476 N N . GLU C 1 130 ? 26.501 -7.213 25.315 1.00 47.09 130 GLU C N 1
ATOM 3477 C CA . GLU C 1 130 ? 27.334 -8.393 25.485 1.00 47.12 130 GLU C CA 1
ATOM 3478 C C . GLU C 1 130 ? 28.020 -8.739 24.169 1.00 45.38 130 GLU C C 1
ATOM 3479 O O . GLU C 1 130 ? 29.150 -9.227 24.161 1.00 45.54 130 GLU C O 1
ATOM 3485 N N . ASP C 1 131 ? 27.336 -8.481 23.057 1.00 43.42 131 ASP C N 1
ATOM 3486 C CA . ASP C 1 131 ? 27.905 -8.748 21.741 1.00 41.91 131 ASP C CA 1
ATOM 3487 C C . ASP C 1 131 ? 29.079 -7.802 21.531 1.00 40.01 131 ASP C C 1
ATOM 3488 O O . ASP C 1 131 ? 30.144 -8.207 21.069 1.00 40.96 131 ASP C O 1
ATOM 3493 N N . PHE C 1 132 ? 28.870 -6.536 21.877 1.00 39.27 132 PHE C N 1
ATOM 3494 C CA . PHE C 1 132 ? 29.908 -5.524 21.748 1.00 38.84 132 PHE C CA 1
ATOM 3495 C C . PHE C 1 132 ? 31.083 -5.845 22.661 1.00 39.53 132 PHE C C 1
ATOM 3496 O O . PHE C 1 132 ? 32.237 -5.573 22.320 1.00 38.08 132 PHE C O 1
ATOM 3504 N N . ARG C 1 133 ? 30.792 -6.434 23.820 1.00 40.26 133 ARG C N 1
ATOM 3505 C CA . ARG C 1 133 ? 31.845 -6.802 24.757 1.00 40.01 133 ARG C CA 1
ATOM 3506 C C . ARG C 1 133 ? 32.662 -7.952 24.180 1.00 40.06 133 ARG C C 1
ATOM 3507 O O . ARG C 1 133 ? 33.886 -7.981 24.311 1.00 37.73 133 ARG C O 1
ATOM 3515 N N . GLU C 1 134 ? 31.985 -8.899 23.539 1.00 40.61 134 GLU C N 1
ATOM 3516 C CA . GLU C 1 134 ? 32.677 -10.039 22.942 1.00 41.36 134 GLU C CA 1
ATOM 3517 C C . GLU C 1 134 ? 33.610 -9.540 21.843 1.00 39.78 134 GLU C C 1
ATOM 3518 O O . GLU C 1 134 ? 34.736 -10.022 21.696 1.00 40.52 134 GLU C O 1
ATOM 3524 N N . VAL C 1 135 ? 33.130 -8.564 21.080 1.00 37.46 135 VAL C N 1
ATOM 3525 C CA . VAL C 1 135 ? 33.911 -7.976 20.001 1.00 36.27 135 VAL C CA 1
ATOM 3526 C C . VAL C 1 135 ? 35.167 -7.336 20.572 1.00 35.52 135 VAL C C 1
ATOM 3527 O O . VAL C 1 135 ? 36.278 -7.582 20.100 1.00 33.35 135 VAL C O 1
ATOM 3531 N N . TYR C 1 136 ? 34.970 -6.512 21.595 1.00 35.67 136 TYR C N 1
ATOM 3532 C CA . TYR C 1 136 ? 36.070 -5.821 22.249 1.00 36.33 136 TYR C CA 1
ATOM 3533 C C . TYR C 1 136 ? 37.206 -6.779 22.588 1.00 36.05 136 TYR C C 1
ATOM 3534 O O . TYR C 1 136 ? 38.359 -6.544 22.230 1.00 35.64 136 TYR C O 1
ATOM 3543 N N . TRP C 1 137 ? 36.875 -7.862 23.281 1.00 36.56 137 TRP C N 1
ATOM 3544 C CA . TRP C 1 137 ? 37.885 -8.828 23.685 1.00 37.44 137 TRP C CA 1
ATOM 3545 C C . TRP C 1 137 ? 38.488 -9.616 22.537 1.00 35.54 137 TRP C C 1
ATOM 3546 O O . TRP C 1 137 ? 39.618 -10.088 22.635 1.00 37.24 137 TRP C O 1
ATOM 3557 N N . THR C 1 138 ? 37.745 -9.759 21.448 1.00 34.79 138 THR C N 1
ATOM 3558 C CA . THR C 1 138 ? 38.270 -10.462 20.283 1.00 33.40 138 THR C CA 1
ATOM 3559 C C . THR C 1 138 ? 39.312 -9.540 19.649 1.00 31.42 138 THR C C 1
ATOM 3560 O O . THR C 1 138 ? 40.396 -9.975 19.257 1.00 30.43 138 THR C O 1
ATOM 3564 N N . LEU C 1 139 ? 38.972 -8.257 19.558 1.00 29.38 139 LEU C N 1
ATOM 3565 C CA . LEU C 1 139 ? 39.883 -7.266 18.992 1.00 29.61 139 LEU C CA 1
ATOM 3566 C C . LEU C 1 139 ? 41.082 -7.069 19.920 1.00 29.82 139 LEU C C 1
ATOM 3567 O O . LEU C 1 139 ? 42.213 -6.918 19.463 1.00 30.67 139 LEU C O 1
ATOM 3572 N N . GLU C 1 140 ? 40.822 -7.082 21.225 1.00 30.92 140 GLU C N 1
ATOM 3573 C CA . GLU C 1 140 ? 41.866 -6.904 22.232 1.00 32.36 140 GLU C CA 1
ATOM 3574 C C . GLU C 1 140 ? 42.955 -7.949 22.031 1.00 32.66 140 GLU C C 1
ATOM 3575 O O . GLU C 1 140 ? 44.140 -7.624 21.945 1.00 33.01 140 GLU C O 1
ATOM 3581 N N . ALA C 1 141 ? 42.540 -9.208 21.939 1.00 33.94 141 ALA C N 1
ATOM 3582 C CA . ALA C 1 141 ? 43.466 -10.318 21.749 1.00 32.88 141 ALA C CA 1
ATOM 3583 C C . ALA C 1 141 ? 44.262 -10.176 20.457 1.00 32.81 141 ALA C C 1
ATOM 3584 O O . ALA C 1 141 ? 45.480 -10.345 20.442 1.00 33.10 141 ALA C O 1
ATOM 3586 N N . ALA C 1 142 ? 43.569 -9.855 19.371 1.00 33.46 142 ALA C N 1
ATOM 3587 C CA . ALA C 1 142 ? 44.219 -9.700 18.078 1.00 31.58 142 ALA C CA 1
ATOM 3588 C C . ALA C 1 142 ? 45.215 -8.552 18.075 1.00 31.37 142 ALA C C 1
ATOM 3589 O O . ALA C 1 142 ? 46.329 -8.695 17.568 1.00 31.51 142 ALA C O 1
ATOM 3591 N N . LEU C 1 143 ? 44.820 -7.412 18.639 1.00 31.32 143 LEU C N 1
ATOM 3592 C CA . LEU C 1 143 ? 45.710 -6.255 18.669 1.00 30.39 143 LEU C CA 1
ATOM 3593 C C . LEU C 1 143 ? 46.920 -6.491 19.567 1.00 30.70 143 LEU C C 1
ATOM 3594 O O . LEU C 1 143 ? 48.017 -6.025 19.269 1.00 31.85 143 LEU C O 1
ATOM 3599 N N . GLN C 1 144 ? 46.727 -7.220 20.661 1.00 32.35 144 GLN C N 1
ATOM 3600 C CA . GLN C 1 144 ? 47.842 -7.528 21.556 1.00 33.43 144 GLN C CA 1
ATOM 3601 C C . GLN C 1 144 ? 48.848 -8.340 20.747 1.00 33.24 144 GLN C C 1
ATOM 3602 O O . GLN C 1 144 ? 50.056 -8.126 20.838 1.00 32.56 144 GLN C O 1
ATOM 3608 N N . ALA C 1 145 ? 48.329 -9.266 19.944 1.00 34.23 145 ALA C N 1
ATOM 3609 C CA . ALA C 1 145 ? 49.169 -10.113 19.107 1.00 34.79 145 ALA C CA 1
ATOM 3610 C C . ALA C 1 145 ? 49.871 -9.280 18.046 1.00 34.45 145 ALA C C 1
ATOM 3611 O O . ALA C 1 145 ? 51.050 -9.488 17.773 1.00 35.83 145 ALA C O 1
ATOM 3613 N N . PHE C 1 146 ? 49.146 -8.332 17.455 1.00 34.87 146 PHE C N 1
ATOM 3614 C CA . PHE C 1 146 ? 49.719 -7.474 16.424 1.00 34.41 146 PHE C CA 1
ATOM 3615 C C . PHE C 1 146 ? 50.924 -6.739 16.988 1.00 35.52 146 PHE C C 1
ATOM 3616 O O . PHE C 1 146 ? 51.987 -6.704 16.373 1.00 35.64 146 PHE C O 1
ATOM 3624 N N . LEU C 1 147 ? 50.755 -6.154 18.168 1.00 35.89 147 LEU C N 1
ATOM 3625 C CA . LEU C 1 147 ? 51.836 -5.411 18.794 1.00 36.15 147 LEU C CA 1
ATOM 3626 C C . LEU C 1 147 ? 53.016 -6.296 19.188 1.00 37.93 147 LEU C C 1
ATOM 3627 O O . LEU C 1 147 ? 54.166 -5.867 19.099 1.00 38.20 147 LEU C O 1
ATOM 3632 N N . ASP C 1 148 ? 52.737 -7.525 19.616 1.00 40.39 148 ASP C N 1
ATOM 3633 C CA . ASP C 1 148 ? 53.807 -8.452 19.986 1.00 43.98 148 ASP C CA 1
ATOM 3634 C C . ASP C 1 148 ? 54.671 -8.743 18.762 1.00 46.67 148 ASP C C 1
ATOM 3635 O O . ASP C 1 148 ? 55.900 -8.714 18.833 1.00 48.29 148 ASP C O 1
ATOM 3640 N N . ARG C 1 149 ? 54.013 -9.017 17.640 1.00 49.68 149 ARG C N 1
ATOM 3641 C CA . ARG C 1 149 ? 54.695 -9.339 16.394 1.00 52.48 149 ARG C CA 1
ATOM 3642 C C . ARG C 1 149 ? 55.340 -8.135 15.716 1.00 53.59 149 ARG C C 1
ATOM 3643 O O . ARG C 1 149 ? 56.424 -8.246 15.148 1.00 53.71 149 ARG C O 1
ATOM 3651 N N . HIS C 1 150 ? 54.674 -6.987 15.778 1.00 55.18 150 HIS C N 1
ATOM 3652 C CA . HIS C 1 150 ? 55.176 -5.773 15.147 1.00 56.62 150 HIS C CA 1
ATOM 3653 C C . HIS C 1 150 ? 55.804 -4.824 16.170 1.00 58.06 150 HIS C C 1
ATOM 3654 O O . HIS C 1 150 ? 56.044 -3.652 15.915 1.00 57.79 150 HIS C O 1
ATOM 3661 N N . GLY C 1 151 ? 56.033 -5.365 17.382 1.00 59.62 151 GLY C N 1
ATOM 3662 C CA . GLY C 1 151 ? 56.629 -4.549 18.433 1.00 61.29 151 GLY C CA 1
ATOM 3663 C C . GLY C 1 151 ? 58.068 -4.977 18.731 1.00 62.39 151 GLY C C 1
ATOM 3664 O O . GLY C 1 151 ? 59.023 -4.497 18.134 1.00 63.67 151 GLY C O 1
ATOM 3665 N N . ASP D 1 2 ? 76.230 4.427 38.220 1.00 61.66 2 ASP D N 1
ATOM 3666 C CA . ASP D 1 2 ? 76.371 5.268 39.446 1.00 61.36 2 ASP D CA 1
ATOM 3667 C C . ASP D 1 2 ? 77.763 5.893 39.553 1.00 59.82 2 ASP D C 1
ATOM 3668 O O . ASP D 1 2 ? 77.956 7.064 39.218 1.00 60.22 2 ASP D O 1
ATOM 3673 N N . ARG D 1 3 ? 78.729 5.105 40.022 1.00 57.74 3 ARG D N 1
ATOM 3674 C CA . ARG D 1 3 ? 80.103 5.566 40.189 1.00 54.06 3 ARG D CA 1
ATOM 3675 C C . ARG D 1 3 ? 81.099 4.656 39.464 1.00 50.54 3 ARG D C 1
ATOM 3676 O O . ARG D 1 3 ? 80.914 3.451 39.356 1.00 49.97 3 ARG D O 1
ATOM 3684 N N . PRO D 1 4 ? 82.196 5.229 38.945 1.00 46.55 4 PRO D N 1
ATOM 3685 C CA . PRO D 1 4 ? 83.218 4.451 38.237 1.00 43.13 4 PRO D CA 1
ATOM 3686 C C . PRO D 1 4 ? 84.075 3.615 39.178 1.00 38.40 4 PRO D C 1
ATOM 3687 O O . PRO D 1 4 ? 84.378 4.038 40.289 1.00 38.26 4 PRO D O 1
ATOM 3691 N N . VAL D 1 5 ? 84.457 2.425 38.732 1.00 33.89 5 VAL D N 1
ATOM 3692 C CA . VAL D 1 5 ? 85.312 1.569 39.538 1.00 29.42 5 VAL D CA 1
ATOM 3693 C C . VAL D 1 5 ? 86.733 2.118 39.378 1.00 27.72 5 VAL D C 1
ATOM 3694 O O . VAL D 1 5 ? 87.209 2.309 38.256 1.00 27.41 5 VAL D O 1
ATOM 3698 N N . ARG D 1 6 ? 87.396 2.392 40.498 1.00 26.48 6 ARG D N 1
ATOM 3699 C CA . ARG D 1 6 ? 88.744 2.956 40.473 1.00 24.97 6 ARG D CA 1
ATOM 3700 C C . ARG D 1 6 ? 89.834 1.914 40.706 1.00 23.51 6 ARG D C 1
ATOM 3701 O O . ARG D 1 6 ? 89.845 1.213 41.720 1.00 23.04 6 ARG D O 1
ATOM 3709 N N . VAL D 1 7 ? 90.756 1.835 39.753 1.00 21.46 7 VAL D N 1
ATOM 3710 C CA . VAL D 1 7 ? 91.844 0.868 39.789 1.00 21.96 7 VAL D CA 1
ATOM 3711 C C . VAL D 1 7 ? 93.215 1.528 39.934 1.00 21.82 7 VAL D C 1
ATOM 3712 O O . VAL D 1 7 ? 93.551 2.457 39.198 1.00 22.66 7 VAL D O 1
ATOM 3716 N N . LEU D 1 8 ? 94.004 1.043 40.887 1.00 20.50 8 LEU D N 1
ATOM 3717 C CA . LEU D 1 8 ? 95.340 1.585 41.118 1.00 19.00 8 LEU D CA 1
ATOM 3718 C C . LEU D 1 8 ? 96.372 0.471 40.994 1.00 19.34 8 LEU D C 1
ATOM 3719 O O . LEU D 1 8 ? 96.288 -0.544 41.693 1.00 20.47 8 LEU D O 1
ATOM 3724 N N . PHE D 1 9 ? 97.333 0.656 40.096 1.00 18.74 9 PHE D N 1
ATOM 3725 C CA . PHE D 1 9 ? 98.398 -0.320 39.902 1.00 19.20 9 PHE D CA 1
ATOM 3726 C C . PHE D 1 9 ? 99.575 0.152 40.731 1.00 18.86 9 PHE D C 1
ATOM 3727 O O . PHE D 1 9 ? 99.902 1.345 40.743 1.00 20.03 9 PHE D O 1
ATOM 3735 N N . VAL D 1 10 ? 100.214 -0.779 41.424 1.00 16.82 10 VAL D N 1
ATOM 3736 C CA . VAL D 1 10 ? 101.326 -0.434 42.294 1.00 18.38 10 VAL D CA 1
ATOM 3737 C C . VAL D 1 10 ? 102.538 -1.350 42.175 1.00 18.66 10 VAL D C 1
ATOM 3738 O O . VAL D 1 10 ? 102.415 -2.575 42.042 1.00 22.09 10 VAL D O 1
ATOM 3742 N N . CYS D 1 11 ? 103.711 -0.734 42.220 1.00 21.06 11 CYS D N 1
ATOM 3743 C CA . CYS D 1 11 ? 104.974 -1.451 42.205 1.00 22.16 11 CYS D CA 1
ATOM 3744 C C . CYS D 1 11 ? 105.874 -0.654 43.153 1.00 24.41 11 CYS D C 1
ATOM 3745 O O . CYS D 1 11 ? 105.378 0.197 43.899 1.00 25.31 11 CYS D O 1
ATOM 3748 N N . LEU D 1 12 ? 107.175 -0.911 43.157 1.00 24.11 12 LEU D N 1
ATOM 3749 C CA . LEU D 1 12 ? 108.041 -0.192 44.079 1.00 24.69 12 LEU D CA 1
ATOM 3750 C C . LEU D 1 12 ? 108.363 1.239 43.648 1.00 24.87 12 LEU D C 1
ATOM 3751 O O . LEU D 1 12 ? 108.038 2.191 44.363 1.00 23.64 12 LEU D O 1
ATOM 3756 N N . GLY D 1 13 ? 108.980 1.391 42.478 1.00 24.31 13 GLY D N 1
ATOM 3757 C CA . GLY D 1 13 ? 109.348 2.715 41.996 1.00 23.93 13 GLY D CA 1
ATOM 3758 C C . GLY D 1 13 ? 108.338 3.468 41.142 1.00 24.27 13 GLY D C 1
ATOM 3759 O O . GLY D 1 13 ? 108.449 4.685 40.984 1.00 24.33 13 GLY D O 1
ATOM 3760 N N . ASN D 1 14 ? 107.357 2.760 40.591 1.00 25.47 14 ASN D N 1
ATOM 3761 C CA . ASN D 1 14 ? 106.336 3.379 39.742 1.00 26.14 14 ASN D CA 1
ATOM 3762 C C . ASN D 1 14 ? 106.929 4.010 38.471 1.00 27.93 14 ASN D C 1
ATOM 3763 O O . ASN D 1 14 ? 106.501 5.089 38.044 1.00 26.32 14 ASN D O 1
ATOM 3768 N N . ILE D 1 15 ? 107.927 3.358 37.884 1.00 27.42 15 ILE D N 1
ATOM 3769 C CA . ILE D 1 15 ? 108.524 3.861 36.651 1.00 28.53 15 ILE D CA 1
ATOM 3770 C C . ILE D 1 15 ? 108.593 2.765 35.593 1.00 27.96 15 ILE D C 1
ATOM 3771 O O . ILE D 1 15 ? 108.879 3.043 34.425 1.00 27.48 15 ILE D O 1
ATOM 3776 N N . CYS D 1 16 ? 108.331 1.524 36.000 1.00 27.05 16 CYS D N 1
ATOM 3777 C CA . CYS D 1 16 ? 108.367 0.392 35.071 1.00 27.85 16 CYS D CA 1
ATOM 3778 C C . CYS D 1 16 ? 107.044 -0.353 34.905 1.00 26.77 16 CYS D C 1
ATOM 3779 O O . CYS D 1 16 ? 106.245 -0.029 34.027 1.00 27.40 16 CYS D O 1
ATOM 3782 N N . ARG D 1 17 ? 106.825 -1.356 35.749 1.00 27.00 17 ARG D N 1
ATOM 3783 C CA . ARG D 1 17 ? 105.621 -2.181 35.683 1.00 25.23 17 ARG D CA 1
ATOM 3784 C C . ARG D 1 17 ? 104.280 -1.488 35.892 1.00 25.63 17 ARG D C 1
ATOM 3785 O O . ARG D 1 17 ? 103.392 -1.604 35.048 1.00 23.70 17 ARG D O 1
ATOM 3793 N N . SER D 1 18 ? 104.111 -0.777 37.005 1.00 24.43 18 SER D N 1
ATOM 3794 C CA . SER D 1 18 ? 102.815 -0.140 37.254 1.00 24.50 18 SER D CA 1
ATOM 3795 C C . SER D 1 18 ? 102.394 0.905 36.212 1.00 25.03 18 SER D C 1
ATOM 3796 O O . SER D 1 18 ? 101.215 0.994 35.862 1.00 22.51 18 SER D O 1
ATOM 3799 N N . PRO D 1 19 ? 103.339 1.712 35.701 1.00 26.18 19 PRO D N 1
ATOM 3800 C CA . PRO D 1 19 ? 102.907 2.694 34.699 1.00 27.20 19 PRO D CA 1
ATOM 3801 C C . PRO D 1 19 ? 102.544 1.999 33.382 1.00 27.58 19 PRO D C 1
ATOM 3802 O O . PRO D 1 19 ? 101.670 2.458 32.640 1.00 27.87 19 PRO D O 1
ATOM 3806 N N . MET D 1 20 ? 103.211 0.883 33.096 1.00 26.23 20 MET D N 1
ATOM 3807 C CA . MET D 1 20 ? 102.918 0.127 31.882 1.00 25.88 20 MET D CA 1
ATOM 3808 C C . MET D 1 20 ? 101.538 -0.494 32.024 1.00 24.05 20 MET D C 1
ATOM 3809 O O . MET D 1 20 ? 100.788 -0.604 31.053 1.00 24.18 20 MET D O 1
ATOM 3814 N N . ALA D 1 21 ? 101.211 -0.906 33.243 1.00 22.24 21 ALA D N 1
ATOM 3815 C CA . ALA D 1 21 ? 99.913 -1.506 33.521 1.00 21.56 21 ALA D CA 1
ATOM 3816 C C . ALA D 1 21 ? 98.846 -0.450 33.278 1.00 20.89 21 ALA D C 1
ATOM 3817 O O . ALA D 1 21 ? 97.832 -0.711 32.634 1.00 21.66 21 ALA D O 1
ATOM 3819 N N . GLU D 1 22 ? 99.078 0.746 33.809 1.00 21.38 22 GLU D N 1
ATOM 3820 C CA . GLU D 1 22 ? 98.131 1.840 33.638 1.00 21.70 22 GLU D CA 1
ATOM 3821 C C . GLU D 1 22 ? 97.952 2.203 32.167 1.00 21.64 22 GLU D C 1
ATOM 3822 O O . GLU D 1 22 ? 96.832 2.421 31.719 1.00 22.42 22 GLU D O 1
ATOM 3828 N N . GLY D 1 23 ? 99.054 2.275 31.424 1.00 21.51 23 GLY D N 1
ATOM 3829 C CA . GLY D 1 23 ? 98.975 2.608 30.008 1.00 22.43 23 GLY D CA 1
ATOM 3830 C C . GLY D 1 23 ? 98.121 1.626 29.227 1.00 23.34 23 GLY D C 1
ATOM 3831 O O . GLY D 1 23 ? 97.248 2.022 28.450 1.00 23.48 23 GLY D O 1
ATOM 3832 N N . ILE D 1 24 ? 98.380 0.336 29.428 1.00 22.44 24 ILE D N 1
ATOM 3833 C CA . ILE D 1 24 ? 97.624 -0.712 28.763 1.00 21.95 24 ILE D CA 1
ATOM 3834 C C . ILE D 1 24 ? 96.149 -0.608 29.133 1.00 22.02 24 ILE D C 1
ATOM 3835 O O . ILE D 1 24 ? 95.270 -0.694 28.270 1.00 20.98 24 ILE D O 1
ATOM 3840 N N . PHE D 1 25 ? 95.887 -0.433 30.426 1.00 21.64 25 PHE D N 1
ATOM 3841 C CA . PHE D 1 25 ? 94.520 -0.331 30.920 1.00 21.80 25 PHE D CA 1
ATOM 3842 C C . PHE D 1 25 ? 93.782 0.817 30.237 1.00 21.69 25 PHE D C 1
ATOM 3843 O O . PHE D 1 25 ? 92.638 0.666 29.812 1.00 20.87 25 PHE D O 1
ATOM 3851 N N . ARG D 1 26 ? 94.441 1.967 30.145 1.00 23.20 26 ARG D N 1
ATOM 3852 C CA . ARG D 1 26 ? 93.846 3.136 29.503 1.00 23.95 26 ARG D CA 1
ATOM 3853 C C . ARG D 1 26 ? 93.523 2.831 28.043 1.00 24.53 26 ARG D C 1
ATOM 3854 O O . ARG D 1 26 ? 92.504 3.267 27.511 1.00 22.97 26 ARG D O 1
ATOM 3862 N N . LYS D 1 27 ? 94.392 2.068 27.398 1.00 25.02 27 LYS D N 1
ATOM 3863 C CA . LYS D 1 27 ? 94.182 1.724 25.998 1.00 24.67 27 LYS D CA 1
ATOM 3864 C C . LYS D 1 27 ? 92.968 0.810 25.868 1.00 25.17 27 LYS D C 1
ATOM 3865 O O . LYS D 1 27 ? 92.096 1.028 25.017 1.00 24.70 27 LYS D O 1
ATOM 3871 N N . LEU D 1 28 ? 92.905 -0.199 26.729 1.00 22.86 28 LEU D N 1
ATOM 3872 C CA . LEU D 1 28 ? 91.803 -1.152 26.703 1.00 25.21 28 LEU D CA 1
ATOM 3873 C C . LEU D 1 28 ? 90.459 -0.495 27.017 1.00 24.86 28 LEU D C 1
ATOM 3874 O O . LEU D 1 28 ? 89.438 -0.856 26.432 1.00 26.42 28 LEU D O 1
ATOM 3879 N N . LEU D 1 29 ? 90.458 0.472 27.927 1.00 25.73 29 LEU D N 1
ATOM 3880 C CA . LEU D 1 29 ? 89.218 1.157 28.286 1.00 25.46 29 LEU D CA 1
ATOM 3881 C C . LEU D 1 29 ? 88.673 1.931 27.093 1.00 27.43 29 LEU D C 1
ATOM 3882 O O . LEU D 1 29 ? 87.457 2.008 26.888 1.00 27.18 29 LEU D O 1
ATOM 3887 N N . LYS D 1 30 ? 89.575 2.514 26.310 1.00 25.20 30 LYS D N 1
ATOM 3888 C CA . LYS D 1 30 ? 89.165 3.271 25.140 1.00 28.14 30 LYS D CA 1
ATOM 3889 C C . LYS D 1 30 ? 88.563 2.391 24.059 1.00 27.72 30 LYS D C 1
ATOM 3890 O O . LYS D 1 30 ? 87.472 2.670 23.560 1.00 27.03 30 LYS D O 1
ATOM 3896 N N . GLU D 1 31 ? 89.269 1.324 23.703 1.00 28.39 31 GLU D N 1
ATOM 3897 C CA . GLU D 1 31 ? 88.799 0.420 22.663 1.00 29.01 31 GLU D CA 1
ATOM 3898 C C . GLU D 1 31 ? 87.524 -0.317 23.047 1.00 29.83 31 GLU D C 1
ATOM 3899 O O . GLU D 1 31 ? 86.682 -0.575 22.189 1.00 29.10 31 GLU D O 1
ATOM 3905 N N . ARG D 1 32 ? 87.374 -0.650 24.328 1.00 28.37 32 ARG D N 1
ATOM 3906 C CA . ARG D 1 32 ? 86.176 -1.356 24.775 1.00 29.37 32 ARG D CA 1
ATOM 3907 C C . ARG D 1 32 ? 85.034 -0.409 25.094 1.00 28.95 32 ARG D C 1
ATOM 3908 O O . ARG D 1 32 ? 83.921 -0.848 25.381 1.00 29.61 32 ARG D O 1
ATOM 3916 N N . GLY D 1 33 ? 85.306 0.890 25.041 1.00 29.28 33 GLY D N 1
ATOM 3917 C CA . GLY D 1 33 ? 84.272 1.864 25.340 1.00 29.04 33 GLY D CA 1
ATOM 3918 C C . GLY D 1 33 ? 83.807 1.784 26.782 1.00 29.71 33 GLY D C 1
ATOM 3919 O O . GLY D 1 33 ? 82.605 1.847 27.060 1.00 28.12 33 GLY D O 1
ATOM 3920 N N . LEU D 1 34 ? 84.759 1.655 27.705 1.00 28.57 34 LEU D N 1
ATOM 3921 C CA . LEU D 1 34 ? 84.450 1.563 29.130 1.00 28.85 34 LEU D CA 1
ATOM 3922 C C . LEU D 1 34 ? 85.065 2.712 29.932 1.00 28.74 34 LEU D C 1
ATOM 3923 O O . LEU D 1 34 ? 85.245 2.602 31.146 1.00 29.75 34 LEU D O 1
ATOM 3928 N N . GLU D 1 35 ? 85.381 3.816 29.263 1.00 28.42 35 GLU D N 1
ATOM 3929 C CA . GLU D 1 35 ? 85.988 4.958 29.941 1.00 31.24 35 GLU D CA 1
ATOM 3930 C C . GLU D 1 35 ? 85.077 5.609 30.976 1.00 31.34 35 GLU D C 1
ATOM 3931 O O . GLU D 1 35 ? 85.545 6.337 31.851 1.00 30.63 35 GLU D O 1
ATOM 3937 N N . ASP D 1 36 ? 83.779 5.357 30.870 1.00 31.35 36 ASP D N 1
ATOM 3938 C CA . ASP D 1 36 ? 82.831 5.927 31.816 1.00 33.18 36 ASP D CA 1
ATOM 3939 C C . ASP D 1 36 ? 82.602 4.996 33.005 1.00 33.27 36 ASP D C 1
ATOM 3940 O O . ASP D 1 36 ? 81.960 5.381 33.981 1.00 33.25 36 ASP D O 1
ATOM 3945 N N . ARG D 1 37 ? 83.136 3.779 32.933 1.00 32.80 37 ARG D N 1
ATOM 3946 C CA . ARG D 1 37 ? 82.952 2.815 34.015 1.00 33.68 37 ARG D CA 1
ATOM 3947 C C . ARG D 1 37 ? 84.175 2.568 34.904 1.00 32.35 37 ARG D C 1
ATOM 3948 O O . ARG D 1 37 ? 84.054 1.958 35.964 1.00 30.49 37 ARG D O 1
ATOM 3956 N N . PHE D 1 38 ? 85.342 3.041 34.480 1.00 30.04 38 PHE D N 1
ATOM 3957 C CA . PHE D 1 38 ? 86.565 2.849 35.256 1.00 29.22 38 PHE D CA 1
ATOM 3958 C C . PHE D 1 38 ? 87.457 4.094 35.260 1.00 29.11 38 PHE D C 1
ATOM 3959 O O . PHE D 1 38 ? 87.425 4.894 34.332 1.00 28.80 38 PHE D O 1
ATOM 3967 N N . GLU D 1 39 ? 88.239 4.246 36.325 1.00 29.05 39 GLU D N 1
ATOM 3968 C CA . GLU D 1 39 ? 89.207 5.333 36.456 1.00 28.62 39 GLU D CA 1
ATOM 3969 C C . GLU D 1 39 ? 90.485 4.606 36.862 1.00 28.65 39 GLU D C 1
ATOM 3970 O O . GLU D 1 39 ? 90.429 3.601 37.573 1.00 25.15 39 GLU D O 1
ATOM 3976 N N . VAL D 1 40 ? 91.635 5.091 36.414 1.00 26.28 40 VAL D N 1
ATOM 3977 C CA . VAL D 1 40 ? 92.875 4.407 36.744 1.00 25.45 40 VAL D CA 1
ATOM 3978 C C . VAL D 1 40 ? 94.040 5.351 37.003 1.00 25.23 40 VAL D C 1
ATOM 3979 O O . VAL D 1 40 ? 94.020 6.526 36.612 1.00 24.82 40 VAL D O 1
ATOM 3983 N N . ASP D 1 41 ? 95.040 4.818 37.694 1.00 24.08 41 ASP D N 1
ATOM 3984 C CA . ASP D 1 41 ? 96.262 5.536 38.021 1.00 23.06 41 ASP D CA 1
ATOM 3985 C C . ASP D 1 41 ? 97.269 4.504 38.517 1.00 23.86 41 ASP D C 1
ATOM 3986 O O . ASP D 1 41 ? 96.946 3.316 38.637 1.00 23.30 41 ASP D O 1
ATOM 3991 N N . SER D 1 42 ? 98.491 4.948 38.783 1.00 21.75 42 SER D N 1
ATOM 3992 C CA . SER D 1 42 ? 99.526 4.060 39.289 1.00 22.90 42 SER D CA 1
ATOM 3993 C C . SER D 1 42 ? 100.367 4.819 40.312 1.00 24.79 42 SER D C 1
ATOM 3994 O O . SER D 1 42 ? 100.461 6.052 40.267 1.00 23.37 42 SER D O 1
ATOM 3997 N N . ALA D 1 43 ? 100.947 4.083 41.255 1.00 22.50 43 ALA D N 1
ATOM 3998 C CA . ALA D 1 43 ? 101.771 4.677 42.301 1.00 23.65 43 ALA D CA 1
ATOM 3999 C C . ALA D 1 43 ? 102.775 3.653 42.794 1.00 23.15 43 ALA D C 1
ATOM 4000 O O . ALA D 1 43 ? 102.597 2.454 42.585 1.00 22.56 43 ALA D O 1
ATOM 4002 N N . GLY D 1 44 ? 103.823 4.126 43.458 1.00 22.43 44 GLY D N 1
ATOM 4003 C CA . GLY D 1 44 ? 104.831 3.217 43.971 1.00 21.61 44 GLY D CA 1
ATOM 4004 C C . GLY D 1 44 ? 104.888 3.248 45.486 1.00 21.51 44 GLY D C 1
ATOM 4005 O O . GLY D 1 44 ? 104.535 4.247 46.096 1.00 21.86 44 GLY D O 1
ATOM 4006 N N . THR D 1 45 ? 105.315 2.155 46.107 1.00 22.39 45 THR D N 1
ATOM 4007 C CA . THR D 1 45 ? 105.409 2.141 47.562 1.00 24.46 45 THR D CA 1
ATOM 4008 C C . THR D 1 45 ? 106.593 2.999 48.018 1.00 27.45 45 THR D C 1
ATOM 4009 O O . THR D 1 45 ? 106.571 3.558 49.119 1.00 27.21 45 THR D O 1
ATOM 4013 N N . GLY D 1 46 ? 107.610 3.107 47.160 1.00 27.82 46 GLY D N 1
ATOM 4014 C CA . GLY D 1 46 ? 108.800 3.888 47.480 1.00 28.78 46 GLY D CA 1
ATOM 4015 C C . GLY D 1 46 ? 108.779 5.314 46.948 1.00 29.15 46 GLY D C 1
ATOM 4016 O O . GLY D 1 46 ? 107.943 5.659 46.113 1.00 30.31 46 GLY D O 1
ATOM 4017 N N . ALA D 1 47 ? 109.709 6.144 47.412 1.00 29.51 47 ALA D N 1
ATOM 4018 C CA . ALA D 1 47 ? 109.756 7.547 46.989 1.00 30.38 47 ALA D CA 1
ATOM 4019 C C . ALA D 1 47 ? 110.974 7.944 46.160 1.00 30.75 47 ALA D C 1
ATOM 4020 O O . ALA D 1 47 ? 111.136 9.115 45.809 1.00 32.00 47 ALA D O 1
ATOM 4022 N N . TRP D 1 48 ? 111.814 6.974 45.828 1.00 29.90 48 TRP D N 1
ATOM 4023 C CA . TRP D 1 48 ? 113.034 7.249 45.077 1.00 31.53 48 TRP D CA 1
ATOM 4024 C C . TRP D 1 48 ? 112.849 7.924 43.721 1.00 31.56 48 TRP D C 1
ATOM 4025 O O . TRP D 1 48 ? 113.628 8.804 43.351 1.00 30.48 48 TRP D O 1
ATOM 4036 N N . HIS D 1 49 ? 111.817 7.527 42.986 1.00 31.61 49 HIS D N 1
ATOM 4037 C CA . HIS D 1 49 ? 111.586 8.071 41.651 1.00 32.46 49 HIS D CA 1
ATOM 4038 C C . HIS D 1 49 ? 110.462 9.093 41.495 1.00 32.93 49 HIS D C 1
ATOM 4039 O O . HIS D 1 49 ? 110.066 9.396 40.367 1.00 33.91 49 HIS D O 1
ATOM 4046 N N . VAL D 1 50 ? 109.954 9.624 42.603 1.00 32.22 50 VAL D N 1
ATOM 4047 C CA . VAL D 1 50 ? 108.860 10.594 42.549 1.00 33.97 50 VAL D CA 1
ATOM 4048 C C . VAL D 1 50 ? 109.167 11.767 41.622 1.00 35.03 50 VAL D C 1
ATOM 4049 O O . VAL D 1 50 ? 110.253 12.339 41.672 1.00 35.88 50 VAL D O 1
ATOM 4053 N N . GLY D 1 51 ? 108.203 12.108 40.769 1.00 36.78 51 GLY D N 1
ATOM 4054 C CA . GLY D 1 51 ? 108.372 13.224 39.853 1.00 36.67 51 GLY D CA 1
ATOM 4055 C C . GLY D 1 51 ? 109.032 12.880 38.531 1.00 37.29 51 GLY D C 1
ATOM 4056 O O . GLY D 1 51 ? 109.085 13.712 37.626 1.00 37.88 51 GLY D O 1
ATOM 4057 N N . GLU D 1 52 ? 109.535 11.656 38.413 1.00 36.50 52 GLU D N 1
ATOM 4058 C CA . GLU D 1 52 ? 110.197 11.210 37.192 1.00 36.30 52 GLU D CA 1
ATOM 4059 C C . GLU D 1 52 ? 109.219 10.639 36.167 1.00 36.01 52 GLU D C 1
ATOM 4060 O O . GLU D 1 52 ? 108.095 10.261 36.504 1.00 34.36 52 GLU D O 1
ATOM 4066 N N . PRO D 1 53 ? 109.635 10.591 34.891 1.00 35.07 53 PRO D N 1
ATOM 4067 C CA . PRO D 1 53 ? 108.774 10.038 33.844 1.00 34.82 53 PRO D CA 1
ATOM 4068 C C . PRO D 1 53 ? 109.034 8.540 33.948 1.00 33.18 53 PRO D C 1
ATOM 4069 O O . PRO D 1 53 ? 109.919 8.131 34.694 1.00 32.91 53 PRO D O 1
ATOM 4073 N N . MET D 1 54 ? 108.281 7.720 33.228 1.00 32.49 54 MET D N 1
ATOM 4074 C CA . MET D 1 54 ? 108.512 6.286 33.306 1.00 31.56 54 MET D CA 1
ATOM 4075 C C . MET D 1 54 ? 109.866 5.975 32.678 1.00 31.90 54 MET D C 1
ATOM 4076 O O . MET D 1 54 ? 110.457 6.822 32.007 1.00 31.17 54 MET D O 1
ATOM 4081 N N . ASP D 1 55 ? 110.348 4.759 32.898 1.00 32.51 55 ASP D N 1
ATOM 4082 C CA . ASP D 1 55 ? 111.630 4.322 32.350 1.00 33.11 55 ASP D CA 1
ATOM 4083 C C . ASP D 1 55 ? 111.588 4.370 30.819 1.00 33.62 55 ASP D C 1
ATOM 4084 O O . ASP D 1 55 ? 110.555 4.086 30.214 1.00 32.82 55 ASP D O 1
ATOM 4089 N N . PRO D 1 56 ? 112.713 4.740 30.175 1.00 34.04 56 PRO D N 1
ATOM 4090 C CA . PRO D 1 56 ? 112.822 4.832 28.711 1.00 33.59 56 PRO D CA 1
ATOM 4091 C C . PRO D 1 56 ? 112.413 3.552 27.983 1.00 33.20 56 PRO D C 1
ATOM 4092 O O . PRO D 1 56 ? 111.842 3.597 26.891 1.00 33.36 56 PRO D O 1
ATOM 4096 N N . ARG D 1 57 ? 112.717 2.410 28.585 1.00 32.05 57 ARG D N 1
ATOM 4097 C CA . ARG D 1 57 ? 112.361 1.132 27.994 1.00 32.16 57 ARG D CA 1
ATOM 4098 C C . ARG D 1 57 ? 110.851 0.936 28.110 1.00 32.75 57 ARG D C 1
ATOM 4099 O O . ARG D 1 57 ? 110.228 0.295 27.259 1.00 31.46 57 ARG D O 1
ATOM 4107 N N . ALA D 1 58 ? 110.271 1.490 29.172 1.00 30.15 58 ALA D N 1
ATOM 4108 C CA . ALA D 1 58 ? 108.834 1.379 29.394 1.00 31.77 58 ALA D CA 1
ATOM 4109 C C . ALA D 1 58 ? 108.117 2.258 28.377 1.00 31.49 58 ALA D C 1
ATOM 4110 O O . ALA D 1 58 ? 107.150 1.832 27.750 1.00 31.15 58 ALA D O 1
ATOM 4112 N N . ARG D 1 59 ? 108.601 3.487 28.220 1.00 32.80 59 ARG D N 1
ATOM 4113 C CA . ARG D 1 59 ? 108.021 4.421 27.267 1.00 35.07 59 ARG D CA 1
ATOM 4114 C C . ARG D 1 59 ? 108.116 3.863 25.851 1.00 35.32 59 ARG D C 1
ATOM 4115 O O . ARG D 1 59 ? 107.144 3.890 25.096 1.00 34.24 59 ARG D O 1
ATOM 4123 N N . ARG D 1 60 ? 109.288 3.350 25.494 1.00 36.50 60 ARG D N 1
ATOM 4124 C CA . ARG D 1 60 ? 109.479 2.792 24.160 1.00 37.51 60 ARG D CA 1
ATOM 4125 C C . ARG D 1 60 ? 108.509 1.655 23.853 1.00 37.05 60 ARG D C 1
ATOM 4126 O O . ARG D 1 60 ? 107.927 1.608 22.772 1.00 35.94 60 ARG D O 1
ATOM 4134 N N . VAL D 1 61 ? 108.335 0.736 24.797 1.00 36.74 61 VAL D N 1
ATOM 4135 C CA . VAL D 1 61 ? 107.433 -0.391 24.581 1.00 37.41 61 VAL D CA 1
ATOM 4136 C C . VAL D 1 61 ? 105.974 0.063 24.486 1.00 37.76 61 VAL D C 1
ATOM 4137 O O . VAL D 1 61 ? 105.224 -0.416 23.635 1.00 38.03 61 VAL D O 1
ATOM 4141 N N . LEU D 1 62 ? 105.567 0.991 25.345 1.00 36.24 62 LEU D N 1
ATOM 4142 C CA . LEU D 1 62 ? 104.194 1.472 25.290 1.00 36.92 62 LEU D CA 1
ATOM 4143 C C . LEU D 1 62 ? 103.946 2.157 23.948 1.00 38.27 62 LEU D C 1
ATOM 4144 O O . LEU D 1 62 ? 102.887 1.990 23.343 1.00 37.21 62 LEU D O 1
ATOM 4149 N N . GLU D 1 63 ? 104.929 2.918 23.479 1.00 38.60 63 GLU D N 1
ATOM 4150 C CA . GLU D 1 63 ? 104.800 3.609 22.204 1.00 39.74 63 GLU D CA 1
ATOM 4151 C C . GLU D 1 63 ? 104.666 2.622 21.049 1.00 40.25 63 GLU D C 1
ATOM 4152 O O . GLU D 1 63 ? 103.885 2.847 20.125 1.00 41.15 63 GLU D O 1
ATOM 4158 N N . GLU D 1 64 ? 105.421 1.529 21.101 1.00 40.02 64 GLU D N 1
ATOM 4159 C CA . GLU D 1 64 ? 105.358 0.524 20.046 1.00 41.07 64 GLU D CA 1
ATOM 4160 C C . GLU D 1 64 ? 103.942 -0.034 19.931 1.00 41.04 64 GLU D C 1
ATOM 4161 O O . GLU D 1 64 ? 103.504 -0.424 18.846 1.00 41.60 64 GLU D O 1
ATOM 4167 N N . GLU D 1 65 ? 103.235 -0.074 21.055 1.00 40.03 65 GLU D N 1
ATOM 4168 C CA . GLU D 1 65 ? 101.872 -0.595 21.087 1.00 39.07 65 GLU D CA 1
ATOM 4169 C C . GLU D 1 65 ? 100.823 0.510 21.139 1.00 36.30 65 GLU D C 1
ATOM 4170 O O . GLU D 1 65 ? 99.626 0.234 21.180 1.00 36.72 65 GLU D O 1
ATOM 4176 N N . GLY D 1 66 ? 101.274 1.759 21.138 1.00 35.45 66 GLY D N 1
ATOM 4177 C CA . GLY D 1 66 ? 100.347 2.878 21.188 1.00 34.58 66 GLY D CA 1
ATOM 4178 C C . GLY D 1 66 ? 99.581 2.947 22.498 1.00 34.37 66 GLY D C 1
ATOM 4179 O O . GLY D 1 66 ? 98.381 3.219 22.511 1.00 32.64 66 GLY D O 1
ATOM 4180 N N . ALA D 1 67 ? 100.277 2.707 23.605 1.00 33.93 67 ALA D N 1
ATOM 4181 C CA . ALA D 1 67 ? 99.654 2.741 24.924 1.00 33.44 67 ALA D CA 1
ATOM 4182 C C . ALA D 1 67 ? 100.368 3.733 25.827 1.00 34.29 67 ALA D C 1
ATOM 4183 O O . ALA D 1 67 ? 100.257 3.666 27.051 1.00 32.22 67 ALA D O 1
ATOM 4185 N N . TYR D 1 68 ? 101.108 4.655 25.223 1.00 34.34 68 TYR D N 1
ATOM 4186 C CA . TYR D 1 68 ? 101.827 5.646 26.002 1.00 34.30 68 TYR D CA 1
ATOM 4187 C C . TYR D 1 68 ? 100.888 6.726 26.524 1.00 34.17 68 TYR D C 1
ATOM 4188 O O . TYR D 1 68 ? 99.820 6.975 25.960 1.00 34.67 68 TYR D O 1
ATOM 4197 N N . PHE D 1 69 ? 101.301 7.356 27.615 1.00 33.76 69 PHE D N 1
ATOM 4198 C CA . PHE D 1 69 ? 100.546 8.426 28.245 1.00 33.60 69 PHE D CA 1
ATOM 4199 C C . PHE D 1 69 ? 101.560 9.145 29.124 1.00 34.42 69 PHE D C 1
ATOM 4200 O O . PHE D 1 69 ? 102.513 8.532 29.600 1.00 32.83 69 PHE D O 1
ATOM 4208 N N . PRO D 1 70 ? 101.381 10.460 29.327 1.00 35.72 70 PRO D N 1
ATOM 4209 C CA . PRO D 1 70 ? 102.272 11.298 30.140 1.00 35.74 70 PRO D CA 1
ATOM 4210 C C . PRO D 1 70 ? 102.334 10.928 31.622 1.00 35.01 70 PRO D C 1
ATOM 4211 O O . PRO D 1 70 ? 101.888 11.691 32.474 1.00 34.85 70 PRO D O 1
ATOM 4215 N N . HIS D 1 71 ? 102.899 9.766 31.927 1.00 34.83 71 HIS D N 1
ATOM 4216 C CA . HIS D 1 71 ? 103.007 9.322 33.310 1.00 33.27 71 HIS D CA 1
ATOM 4217 C C . HIS D 1 71 ? 104.017 10.123 34.122 1.00 33.62 71 HIS D C 1
ATOM 4218 O O . HIS D 1 71 ? 105.038 10.577 33.603 1.00 34.20 71 HIS D O 1
ATOM 4225 N N . VAL D 1 72 ? 103.712 10.294 35.402 1.00 33.13 72 VAL D N 1
ATOM 4226 C CA . VAL D 1 72 ? 104.596 10.983 36.333 1.00 33.41 72 VAL D CA 1
ATOM 4227 C C . VAL D 1 72 ? 104.578 10.132 37.597 1.00 32.11 72 VAL D C 1
ATOM 4228 O O . VAL D 1 72 ? 103.528 9.941 38.215 1.00 32.35 72 VAL D O 1
ATOM 4232 N N . ALA D 1 73 ? 105.740 9.610 37.966 1.00 30.61 73 ALA D N 1
ATOM 4233 C CA . ALA D 1 73 ? 105.852 8.757 39.141 1.00 29.87 73 ALA D CA 1
ATOM 4234 C C . ALA D 1 73 ? 105.439 9.461 40.427 1.00 30.11 73 ALA D C 1
ATOM 4235 O O . ALA D 1 73 ? 105.741 10.639 40.630 1.00 29.88 73 ALA D O 1
ATOM 4237 N N . ARG D 1 74 ? 104.730 8.735 41.286 1.00 28.88 74 ARG D N 1
ATOM 4238 C CA . ARG D 1 74 ? 104.302 9.275 42.566 1.00 27.75 74 ARG D CA 1
ATOM 4239 C C . ARG D 1 74 ? 104.250 8.153 43.590 1.00 27.70 74 ARG D C 1
ATOM 4240 O O . ARG D 1 74 ? 104.226 6.976 43.229 1.00 26.86 74 ARG D O 1
ATOM 4248 N N . ARG D 1 75 ? 104.243 8.518 44.867 1.00 26.70 75 ARG D N 1
ATOM 4249 C CA . ARG D 1 75 ? 104.206 7.533 45.940 1.00 26.99 75 ARG D CA 1
ATOM 4250 C C . ARG D 1 75 ? 102.799 7.304 46.481 1.00 25.91 75 ARG D C 1
ATOM 4251 O O . ARG D 1 75 ? 102.017 8.236 46.613 1.00 26.80 75 ARG D O 1
ATOM 4259 N N . LEU D 1 76 ? 102.506 6.051 46.803 1.00 24.56 76 LEU D N 1
ATOM 4260 C CA . LEU D 1 76 ? 101.217 5.639 47.358 1.00 24.97 76 LEU D CA 1
ATOM 4261 C C . LEU D 1 76 ? 100.964 6.350 48.693 1.00 26.09 76 LEU D C 1
ATOM 4262 O O . LEU D 1 76 ? 101.866 6.439 49.522 1.00 24.82 76 LEU D O 1
ATOM 4267 N N . THR D 1 77 ? 99.743 6.843 48.898 1.00 26.42 77 THR D N 1
ATOM 4268 C CA . THR D 1 77 ? 99.382 7.530 50.147 1.00 27.62 77 THR D CA 1
ATOM 4269 C C . THR D 1 77 ? 98.193 6.831 50.801 1.00 27.39 77 THR D C 1
ATOM 4270 O O . THR D 1 77 ? 97.483 6.068 50.151 1.00 26.69 77 THR D O 1
ATOM 4274 N N . ARG D 1 78 ? 97.968 7.096 52.084 1.00 27.94 78 ARG D N 1
ATOM 4275 C CA . ARG D 1 78 ? 96.841 6.484 52.770 1.00 30.20 78 ARG D CA 1
ATOM 4276 C C . ARG D 1 78 ? 95.540 6.919 52.104 1.00 29.51 78 ARG D C 1
ATOM 4277 O O . ARG D 1 78 ? 94.539 6.203 52.137 1.00 29.53 78 ARG D O 1
ATOM 4285 N N . GLU D 1 79 ? 95.552 8.128 51.565 1.00 29.05 79 GLU D N 1
ATOM 4286 C CA . GLU D 1 79 ? 94.437 8.682 50.817 1.00 30.74 79 GLU D CA 1
ATOM 4287 C C . GLU 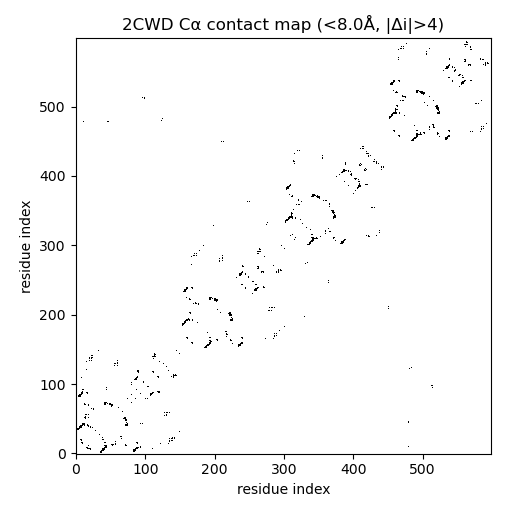D 1 79 ? 94.126 7.823 49.597 1.00 28.92 79 GLU D C 1
ATOM 4288 O O . GLU D 1 79 ? 92.992 7.436 49.350 1.00 26.56 79 GLU D O 1
ATOM 4294 N N . ASP D 1 80 ? 95.101 7.285 48.897 1.00 26.10 80 ASP D N 1
ATOM 4295 C CA . ASP D 1 80 ? 94.914 6.418 47.733 1.00 25.67 80 ASP D CA 1
ATOM 4296 C C . ASP D 1 80 ? 94.218 5.127 48.142 1.00 24.69 80 ASP D C 1
ATOM 4297 O O . ASP D 1 80 ? 93.309 4.662 47.456 1.00 23.84 80 ASP D O 1
ATOM 4302 N N . VAL D 1 81 ? 94.660 4.550 49.258 1.00 23.96 81 VAL D N 1
ATOM 4303 C CA . VAL D 1 81 ? 94.100 3.293 49.753 1.00 25.10 81 VAL D CA 1
ATOM 4304 C C . VAL D 1 81 ? 92.600 3.392 49.995 1.00 26.92 81 VAL D C 1
ATOM 4305 O O . VAL D 1 81 ? 91.856 2.448 49.747 1.00 26.93 81 VAL D O 1
ATOM 4309 N N . LEU D 1 82 ? 92.157 4.548 50.470 1.00 28.03 82 LEU D N 1
ATOM 4310 C CA . LEU D 1 82 ? 90.740 4.741 50.735 1.00 28.73 82 LEU D CA 1
ATOM 4311 C C . LEU D 1 82 ? 89.965 5.058 49.455 1.00 27.11 82 LEU D C 1
ATOM 4312 O O . LEU D 1 82 ? 88.873 4.534 49.241 1.00 26.86 82 LEU D O 1
ATOM 4317 N N . ALA D 1 83 ? 90.554 5.894 48.601 1.00 27.05 83 ALA D N 1
ATOM 4318 C CA . ALA D 1 83 ? 89.935 6.331 47.352 1.00 25.72 83 ALA D CA 1
ATOM 4319 C C . ALA D 1 83 ? 89.786 5.298 46.229 1.00 26.69 83 ALA D C 1
ATOM 4320 O O . ALA D 1 83 ? 88.882 5.422 45.400 1.00 27.12 83 ALA D O 1
ATOM 4322 N N . TYR D 1 84 ? 90.662 4.297 46.182 1.00 25.38 84 TYR D N 1
ATOM 4323 C CA . TYR D 1 84 ? 90.583 3.284 45.126 1.00 23.87 84 TYR D CA 1
ATOM 4324 C C . TYR D 1 84 ? 89.878 1.995 45.540 1.00 25.68 84 TYR D C 1
ATOM 4325 O O . TYR D 1 84 ? 89.912 1.598 46.701 1.00 24.95 84 TYR D O 1
ATOM 4334 N N . ASP D 1 85 ? 89.235 1.356 44.568 1.00 23.96 85 ASP D N 1
ATOM 4335 C CA . ASP D 1 85 ? 88.445 0.153 44.794 1.00 25.47 85 ASP D CA 1
ATOM 4336 C C . ASP D 1 85 ? 89.315 -1.097 44.684 1.00 24.53 85 ASP D C 1
ATOM 4337 O O . ASP D 1 85 ? 89.273 -2.004 45.504 1.00 24.65 85 ASP D O 1
ATOM 4342 N N . HIS D 1 86 ? 90.099 -1.136 43.592 1.00 25.11 86 HIS D N 1
ATOM 4343 C CA . HIS D 1 86 ? 91.056 -2.220 43.431 1.00 24.84 86 HIS D CA 1
ATOM 4344 C C . HIS D 1 86 ? 92.489 -1.703 43.557 1.00 23.22 86 HIS D C 1
ATOM 4345 O O . HIS D 1 86 ? 92.975 -0.937 42.735 1.00 24.31 86 HIS D O 1
ATOM 4352 N N . ILE D 1 87 ? 93.399 -2.312 44.339 1.00 22.18 87 ILE D N 1
ATOM 4353 C CA . ILE D 1 87 ? 94.805 -1.947 44.384 1.00 22.12 87 ILE D CA 1
ATOM 4354 C C . ILE D 1 87 ? 95.521 -3.199 43.884 1.00 22.25 87 ILE D C 1
ATOM 4355 O O . ILE D 1 87 ? 95.616 -4.205 44.587 1.00 24.67 87 ILE D O 1
ATOM 4360 N N . LEU D 1 88 ? 95.999 -3.127 42.648 1.00 21.29 88 LEU D N 1
ATOM 4361 C CA . LEU D 1 88 ? 96.663 -4.248 42.008 1.00 20.60 88 LEU D CA 1
ATOM 4362 C C . LEU D 1 88 ? 98.180 -4.104 42.010 1.00 20.59 88 LEU D C 1
ATOM 4363 O O . LEU D 1 88 ? 98.741 -3.246 41.320 1.00 20.78 88 LEU D O 1
ATOM 4368 N N . VAL D 1 89 ? 98.836 -4.954 42.796 1.00 20.06 89 VAL D N 1
ATOM 4369 C CA . VAL D 1 89 ? 100.285 -4.940 42.911 1.00 20.57 89 VAL D CA 1
ATOM 4370 C C . VAL D 1 89 ? 100.931 -5.930 41.944 1.00 23.76 89 VAL D C 1
ATOM 4371 O O . VAL D 1 89 ? 100.294 -6.892 41.496 1.00 22.62 89 VAL D O 1
ATOM 4375 N N . MET D 1 90 ? 102.196 -5.684 41.620 1.00 22.77 90 MET D N 1
ATOM 4376 C CA . MET D 1 90 ? 102.919 -6.533 40.688 1.00 25.59 90 MET D CA 1
ATOM 4377 C C . MET D 1 90 ? 103.415 -7.847 41.295 1.00 28.24 90 MET D C 1
ATOM 4378 O O . MET D 1 90 ? 103.221 -8.910 40.709 1.00 28.43 90 MET D O 1
ATOM 4383 N N . ASP D 1 91 ? 104.058 -7.782 42.458 1.00 28.44 91 ASP D N 1
ATOM 4384 C CA . ASP D 1 91 ? 104.555 -8.995 43.098 1.00 31.02 91 ASP D CA 1
ATOM 4385 C C . ASP D 1 91 ? 104.225 -9.036 44.585 1.00 31.38 91 ASP D C 1
ATOM 4386 O O . ASP D 1 91 ? 103.578 -8.128 45.110 1.00 30.34 91 ASP D O 1
ATOM 4391 N N . ARG D 1 92 ? 104.668 -10.094 45.260 1.00 32.41 92 ARG D N 1
ATOM 4392 C CA . ARG D 1 92 ? 104.348 -10.246 46.682 1.00 32.19 92 ARG D CA 1
ATOM 4393 C C . ARG D 1 92 ? 105.150 -9.286 47.577 1.00 30.43 92 ARG D C 1
ATOM 4394 O O . ARG D 1 92 ? 104.766 -8.971 48.695 1.00 29.71 92 ARG D O 1
ATOM 4402 N N . GLU D 1 93 ? 106.283 -8.778 47.105 1.00 29.49 93 GLU D N 1
ATOM 4403 C CA . GLU D 1 93 ? 107.015 -7.810 47.908 1.00 30.13 93 GLU D CA 1
ATOM 4404 C C . GLU D 1 93 ? 106.183 -6.536 47.991 1.00 27.72 93 GLU D C 1
ATOM 4405 O O . GLU D 1 93 ? 106.114 -5.907 49.046 1.00 25.62 93 GLU D O 1
ATOM 4411 N N . ASN D 1 94 ? 105.555 -6.173 46.871 1.00 25.88 94 ASN D N 1
ATOM 4412 C CA . ASN D 1 94 ? 104.712 -4.979 46.783 1.00 25.59 94 ASN D CA 1
ATOM 4413 C C . ASN D 1 94 ? 103.505 -5.139 47.700 1.00 26.17 94 ASN D C 1
ATOM 4414 O O . ASN D 1 94 ? 103.108 -4.209 48.402 1.00 24.27 94 ASN D O 1
ATOM 4419 N N . LEU D 1 95 ? 102.912 -6.326 47.658 1.00 25.47 95 LEU D N 1
ATOM 4420 C CA . LEU D 1 95 ? 101.750 -6.649 48.476 1.00 26.32 95 LEU D CA 1
ATOM 4421 C C . LEU D 1 95 ? 102.087 -6.452 49.950 1.00 26.80 95 LEU D C 1
ATOM 4422 O O . LEU D 1 95 ? 101.386 -5.740 50.669 1.00 26.45 95 LEU D O 1
ATOM 4427 N N . GLU D 1 96 ? 103.170 -7.083 50.398 1.00 27.51 96 GLU D N 1
ATOM 4428 C CA . GLU D 1 96 ? 103.592 -6.972 51.786 1.00 28.49 96 GLU D CA 1
ATOM 4429 C C . GLU D 1 96 ? 103.902 -5.522 52.165 1.00 27.67 96 GLU D C 1
ATOM 4430 O O . GLU D 1 96 ? 103.533 -5.063 53.245 1.00 26.78 96 GLU D O 1
ATOM 4436 N N . GLU D 1 97 ? 104.579 -4.798 51.281 1.00 26.00 97 GLU D N 1
ATOM 4437 C CA . GLU D 1 97 ? 104.910 -3.408 51.574 1.00 25.98 97 GLU D CA 1
ATOM 4438 C C . GLU D 1 97 ? 103.650 -2.541 51.707 1.00 23.76 97 GLU D C 1
ATOM 4439 O O . GLU D 1 97 ? 103.565 -1.696 52.596 1.00 24.34 97 GLU D O 1
ATOM 4445 N N . VAL D 1 98 ? 102.676 -2.743 50.826 1.00 22.39 98 VAL D N 1
ATOM 4446 C CA . VAL D 1 98 ? 101.433 -1.977 50.902 1.00 21.32 98 VAL D CA 1
ATOM 4447 C C . VAL D 1 98 ? 100.727 -2.278 52.224 1.00 20.89 98 VAL D C 1
ATOM 4448 O O . VAL D 1 98 ? 100.241 -1.368 52.892 1.00 21.00 98 VAL D O 1
ATOM 4452 N N . LEU D 1 99 ? 100.669 -3.555 52.595 1.00 21.75 99 LEU D N 1
ATOM 4453 C CA . LEU D 1 99 ? 100.017 -3.953 53.840 1.00 23.46 99 LEU D CA 1
ATOM 4454 C C . LEU D 1 99 ? 100.796 -3.480 55.068 1.00 24.34 99 LEU D C 1
ATOM 4455 O O . LEU D 1 99 ? 100.203 -3.184 56.104 1.00 25.29 99 LEU D O 1
ATOM 4460 N N . ARG D 1 100 ? 102.120 -3.397 54.953 1.00 24.81 100 ARG D N 1
ATOM 4461 C CA . ARG D 1 100 ? 102.944 -2.921 56.066 1.00 25.64 100 ARG D CA 1
ATOM 4462 C C . ARG D 1 100 ? 102.622 -1.456 56.369 1.00 26.03 100 ARG D C 1
ATOM 4463 O O . ARG D 1 100 ? 102.329 -1.092 57.509 1.00 26.10 100 ARG D O 1
ATOM 4471 N N . ARG D 1 101 ? 102.684 -0.618 55.340 1.00 27.21 101 ARG D N 1
ATOM 4472 C CA . ARG D 1 101 ? 102.425 0.806 55.499 1.00 28.12 101 ARG D CA 1
ATOM 4473 C C . ARG D 1 101 ? 100.961 1.155 55.742 1.00 28.39 101 ARG D C 1
ATOM 4474 O O . ARG D 1 101 ? 100.662 2.031 56.547 1.00 28.42 101 ARG D O 1
ATOM 4482 N N . PHE D 1 102 ? 100.055 0.476 55.045 1.00 26.53 102 PHE D N 1
ATOM 4483 C CA . PHE D 1 102 ? 98.622 0.743 55.176 1.00 28.27 102 PHE D CA 1
ATOM 4484 C C . PHE D 1 102 ? 97.858 -0.567 55.389 1.00 29.57 102 PHE D C 1
ATOM 4485 O O . PHE D 1 102 ? 97.251 -1.098 54.460 1.00 27.29 102 PHE D O 1
ATOM 4493 N N . PRO D 1 103 ? 97.869 -1.098 56.619 1.00 31.94 103 PRO D N 1
ATOM 4494 C CA . PRO D 1 103 ? 97.169 -2.356 56.901 1.00 33.02 103 PRO D CA 1
ATOM 4495 C C . PRO D 1 103 ? 95.686 -2.373 56.530 1.00 34.15 103 PRO D C 1
ATOM 4496 O O . PRO D 1 103 ? 95.118 -3.438 56.279 1.00 34.51 103 PRO D O 1
ATOM 4500 N N . GLU D 1 104 ? 95.069 -1.197 56.481 1.00 33.84 104 GLU D N 1
ATOM 4501 C CA . GLU D 1 104 ? 93.656 -1.106 56.139 1.00 33.73 104 GLU D CA 1
ATOM 4502 C C . GLU D 1 104 ? 93.401 -1.365 54.655 1.00 33.16 104 GLU D C 1
ATOM 4503 O O . GLU D 1 104 ? 92.270 -1.251 54.186 1.00 32.18 104 GLU D O 1
ATOM 4509 N N . ALA D 1 105 ? 94.452 -1.707 53.915 1.00 29.97 105 ALA D N 1
ATOM 4510 C CA . ALA D 1 105 ? 94.317 -1.984 52.486 1.00 29.71 105 ALA D CA 1
ATOM 4511 C C . ALA D 1 105 ? 93.986 -3.462 52.274 1.00 28.59 105 ALA D C 1
ATOM 4512 O O . ALA D 1 105 ? 93.698 -3.894 51.161 1.00 26.61 105 ALA D O 1
ATOM 4514 N N . ARG D 1 106 ? 94.024 -4.218 53.366 1.00 29.81 106 ARG D N 1
ATOM 4515 C CA . ARG D 1 106 ? 93.764 -5.656 53.365 1.00 32.99 106 ARG D CA 1
ATOM 4516 C C . ARG D 1 106 ? 92.718 -6.178 52.381 1.00 32.50 106 ARG D C 1
ATOM 4517 O O . ARG D 1 106 ? 93.001 -7.076 51.588 1.00 36.47 106 ARG D O 1
ATOM 4525 N N . GLY D 1 107 ? 91.511 -5.631 52.434 1.00 31.13 107 GLY D N 1
ATOM 4526 C CA . GLY D 1 107 ? 90.469 -6.098 51.537 1.00 29.77 107 GLY D CA 1
ATOM 4527 C C . GLY D 1 107 ? 90.433 -5.493 50.141 1.00 28.63 107 GLY D C 1
ATOM 4528 O O . GLY D 1 107 ? 89.454 -5.682 49.421 1.00 29.52 107 GLY D O 1
ATOM 4529 N N . LYS D 1 108 ? 91.486 -4.783 49.741 1.00 25.36 108 LYS D N 1
ATOM 4530 C CA . LYS D 1 108 ? 91.515 -4.154 48.416 1.00 25.16 108 LYS D CA 1
ATOM 4531 C C . LYS D 1 108 ? 92.742 -4.484 47.579 1.00 23.64 108 LYS D C 1
ATOM 4532 O O . LYS D 1 108 ? 92.708 -4.379 46.356 1.00 24.20 108 LYS D O 1
ATOM 4538 N N . VAL D 1 109 ? 93.832 -4.855 48.233 1.00 24.36 109 VAL D N 1
ATOM 4539 C CA . VAL D 1 109 ? 95.059 -5.148 47.515 1.00 26.67 109 VAL D CA 1
ATOM 4540 C C . VAL D 1 109 ? 95.250 -6.617 47.160 1.00 29.23 109 VAL D C 1
ATOM 4541 O O . VAL D 1 109 ? 95.005 -7.504 47.974 1.00 30.36 109 VAL D O 1
ATOM 4545 N N . ARG D 1 110 ? 95.676 -6.865 45.925 1.00 30.96 110 ARG D N 1
ATOM 4546 C CA . ARG D 1 110 ? 95.926 -8.221 45.460 1.00 32.67 110 ARG D CA 1
ATOM 4547 C C . ARG D 1 110 ? 96.816 -8.224 44.220 1.00 31.09 110 ARG D C 1
ATOM 4548 O O . ARG D 1 110 ? 96.938 -7.216 43.527 1.00 30.38 110 ARG D O 1
ATOM 4556 N N . LEU D 1 111 ? 97.466 -9.354 43.963 1.00 31.27 111 LEU D N 1
ATOM 4557 C CA . LEU D 1 111 ? 98.355 -9.484 42.812 1.00 29.63 111 LEU D CA 1
ATOM 4558 C C . LEU D 1 111 ? 97.579 -9.269 41.518 1.00 30.13 111 LEU D C 1
ATOM 4559 O O . LEU D 1 111 ? 96.475 -9.786 41.364 1.00 30.23 111 LEU D O 1
ATOM 4564 N N . VAL D 1 112 ? 98.155 -8.514 40.585 1.00 29.29 112 VAL D N 1
ATOM 4565 C CA . VAL D 1 112 ? 97.479 -8.249 39.321 1.00 29.82 112 VAL D CA 1
ATOM 4566 C C . VAL D 1 112 ? 97.297 -9.528 38.504 1.00 32.46 112 VAL D C 1
ATOM 4567 O O . VAL D 1 112 ? 96.304 -9.683 37.800 1.00 30.64 112 VAL D O 1
ATOM 4571 N N . LEU D 1 113 ? 98.244 -10.453 38.614 1.00 36.02 113 LEU D N 1
ATOM 4572 C CA . LEU D 1 113 ? 98.113 -11.695 37.863 1.00 40.34 113 LEU D CA 1
ATOM 4573 C C . LEU D 1 113 ? 97.142 -12.663 38.543 1.00 44.60 113 LEU D C 1
ATOM 4574 O O . LEU D 1 113 ? 96.899 -13.774 38.088 1.00 45.18 113 LEU D O 1
ATOM 4579 N N . GLU D 1 114 ? 96.610 -12.218 39.696 1.00 48.31 114 GLU D N 1
ATOM 4580 C CA . GLU D 1 114 ? 95.651 -13.050 40.412 1.00 52.73 114 GLU D CA 1
ATOM 4581 C C . GLU D 1 114 ? 94.418 -13.342 39.555 1.00 54.59 114 GLU D C 1
ATOM 4582 O O . GLU D 1 114 ? 93.589 -14.189 39.865 1.00 55.10 114 GLU D O 1
ATOM 4588 N N . GLU D 1 115 ? 94.293 -12.570 38.459 1.00 57.06 115 GLU D N 1
ATOM 4589 C CA . GLU D 1 115 ? 93.170 -12.778 37.554 1.00 59.16 115 GLU D CA 1
ATOM 4590 C C . GLU D 1 115 ? 93.317 -14.086 36.773 1.00 59.96 115 GLU D C 1
ATOM 4591 O O . GLU D 1 115 ? 92.388 -14.870 36.627 1.00 60.51 115 GLU D O 1
ATOM 4597 N N . LEU D 1 116 ? 94.530 -14.287 36.227 1.00 59.61 116 LEU D N 1
ATOM 4598 C CA . LEU D 1 116 ? 94.789 -15.510 35.478 1.00 59.16 116 LEU D CA 1
ATOM 4599 C C . LEU D 1 116 ? 95.240 -16.645 36.399 1.00 59.33 116 LEU D C 1
ATOM 4600 O O . LEU D 1 116 ? 95.986 -17.535 36.012 1.00 59.64 116 LEU D O 1
ATOM 4605 N N . GLY D 1 117 ? 94.792 -16.659 37.650 1.00 59.42 117 GLY D N 1
ATOM 4606 C CA . GLY D 1 117 ? 95.178 -17.723 38.560 1.00 58.83 117 GLY D CA 1
ATOM 4607 C C . GLY D 1 117 ? 96.110 -17.260 39.667 1.00 58.25 117 GLY D C 1
ATOM 4608 O O . GLY D 1 117 ? 95.828 -17.463 40.850 1.00 59.14 117 GLY D O 1
ATOM 4609 N N . GLY D 1 118 ? 97.223 -16.641 39.285 1.00 57.05 118 GLY D N 1
ATOM 4610 C CA . GLY D 1 118 ? 98.180 -16.158 40.267 1.00 54.06 118 GLY D CA 1
ATOM 4611 C C . GLY D 1 118 ? 99.547 -15.929 39.655 1.00 51.93 118 GLY D C 1
ATOM 4612 O O . GLY D 1 118 ? 99.725 -16.096 38.450 1.00 53.18 118 GLY D O 1
ATOM 4613 N N . GLY D 1 119 ? 100.515 -15.545 40.481 1.00 49.89 119 GLY D N 1
ATOM 4614 C CA . GLY D 1 119 ? 101.856 -15.304 39.981 1.00 46.94 119 GLY D CA 1
ATOM 4615 C C . GLY D 1 119 ? 102.308 -13.864 40.152 1.00 44.99 119 GLY D C 1
ATOM 4616 O O . GLY D 1 119 ? 101.513 -12.984 40.472 1.00 43.00 119 GLY D O 1
ATOM 4617 N N . GLU D 1 120 ? 103.594 -13.625 39.930 1.00 43.53 120 GLU D N 1
ATOM 4618 C CA . GLU D 1 120 ? 104.160 -12.291 40.069 1.00 43.74 120 GLU D CA 1
ATOM 4619 C C . GLU D 1 120 ? 104.712 -11.780 38.743 1.00 42.29 120 GLU D C 1
ATOM 4620 O O . GLU D 1 120 ? 105.323 -12.532 37.988 1.00 42.25 120 GLU D O 1
ATOM 4626 N N . VAL D 1 121 ? 104.485 -10.502 38.457 1.00 40.48 121 VAL D N 1
ATOM 4627 C CA . VAL D 1 121 ? 105.010 -9.898 37.239 1.00 38.33 121 VAL D CA 1
ATOM 4628 C C . VAL D 1 121 ? 106.461 -9.585 37.594 1.00 39.82 121 VAL D C 1
ATOM 4629 O O . VAL D 1 121 ? 106.724 -8.768 38.477 1.00 37.45 121 VAL D O 1
ATOM 4633 N N . GLN D 1 122 ? 107.402 -10.241 36.923 1.00 40.39 122 GLN D N 1
ATOM 4634 C CA . GLN D 1 122 ? 108.808 -10.026 37.232 1.00 41.19 122 GLN D CA 1
ATOM 4635 C C . GLN D 1 122 ? 109.285 -8.619 36.900 1.00 39.91 122 GLN D C 1
ATOM 4636 O O . GLN D 1 122 ? 108.850 -8.007 35.924 1.00 37.76 122 GLN D O 1
ATOM 4642 N N . ASP D 1 123 ? 110.187 -8.118 37.735 1.00 38.21 123 ASP D N 1
ATOM 4643 C CA . ASP D 1 123 ? 110.761 -6.795 37.567 1.00 37.41 123 ASP D CA 1
ATOM 4644 C C . ASP D 1 123 ? 111.778 -6.807 36.419 1.00 37.16 123 ASP D C 1
ATOM 4645 O O . ASP D 1 123 ? 112.775 -7.529 36.468 1.00 36.75 123 ASP D O 1
ATOM 4650 N N . PRO D 1 124 ? 111.529 -6.009 35.368 1.00 35.91 124 PRO D N 1
ATOM 4651 C CA . PRO D 1 124 ? 112.425 -5.935 34.206 1.00 34.06 124 PRO D CA 1
ATOM 4652 C C . PRO D 1 124 ? 113.450 -4.806 34.267 1.00 34.31 124 PRO D C 1
ATOM 4653 O O . PRO D 1 124 ? 114.169 -4.556 33.296 1.00 34.99 124 PRO D O 1
ATOM 4657 N N . TYR D 1 125 ? 113.528 -4.131 35.407 1.00 32.90 125 TYR D N 1
ATOM 4658 C CA . TYR D 1 125 ? 114.437 -3.005 35.560 1.00 33.54 125 TYR D CA 1
ATOM 4659 C C . TYR D 1 125 ? 115.902 -3.286 35.217 1.00 33.79 125 TYR D C 1
ATOM 4660 O O . TYR D 1 125 ? 116.588 -2.424 34.666 1.00 32.43 125 TYR D O 1
ATOM 4669 N N . TYR D 1 126 ? 116.376 -4.481 35.550 1.00 33.70 126 TYR D N 1
ATOM 4670 C CA . TYR D 1 126 ? 117.763 -4.862 35.293 1.00 37.41 126 TYR D CA 1
ATOM 4671 C C . TYR D 1 126 ? 117.922 -5.631 33.985 1.00 39.97 126 TYR D C 1
ATOM 4672 O O . TYR D 1 126 ? 119.007 -6.119 33.668 1.00 40.36 126 TYR D O 1
ATOM 4681 N N . GLY D 1 127 ? 116.832 -5.742 33.230 1.00 42.25 127 GLY D N 1
ATOM 4682 C CA . GLY D 1 127 ? 116.878 -6.446 31.963 1.00 43.72 127 GLY D CA 1
ATOM 4683 C C . GLY D 1 127 ? 117.059 -5.467 30.824 1.00 45.16 127 GLY D C 1
ATOM 4684 O O . GLY D 1 127 ? 117.728 -4.446 30.979 1.00 45.98 127 GLY D O 1
ATOM 4685 N N . ASP D 1 128 ? 116.472 -5.772 29.673 1.00 46.75 128 ASP D N 1
ATOM 4686 C CA . ASP D 1 128 ? 116.574 -4.885 28.523 1.00 48.34 128 ASP D CA 1
ATOM 4687 C C . ASP D 1 128 ? 115.197 -4.625 27.925 1.00 48.64 128 ASP D C 1
ATOM 4688 O O . ASP D 1 128 ? 114.176 -4.905 28.554 1.00 48.51 128 ASP D O 1
ATOM 4693 N N . LEU D 1 129 ? 115.179 -4.101 26.703 1.00 48.80 129 LEU D N 1
ATOM 4694 C CA . LEU D 1 129 ? 113.935 -3.786 26.013 1.00 48.53 129 LEU D CA 1
ATOM 4695 C C . LEU D 1 129 ? 113.017 -4.996 25.838 1.00 47.31 129 LEU D C 1
ATOM 4696 O O . LEU D 1 129 ? 111.798 -4.873 25.950 1.00 48.29 129 LEU D O 1
ATOM 4701 N N . GLU D 1 130 ? 113.598 -6.161 25.566 1.00 45.90 130 GLU D N 1
ATOM 4702 C CA . GLU D 1 130 ? 112.809 -7.381 25.381 1.00 45.37 130 GLU D CA 1
ATOM 4703 C C . GLU D 1 130 ? 112.101 -7.852 26.648 1.00 43.34 130 GLU D C 1
ATOM 4704 O O . GLU D 1 130 ? 110.962 -8.318 26.591 1.00 42.53 130 GLU D O 1
ATOM 4710 N N . ASP D 1 131 ? 112.781 -7.749 27.786 1.00 41.77 131 ASP D N 1
ATOM 4711 C CA . ASP D 1 131 ? 112.186 -8.151 29.055 1.00 39.76 131 ASP D CA 1
ATOM 4712 C C . ASP D 1 131 ? 110.942 -7.302 29.287 1.00 38.01 131 ASP D C 1
ATOM 4713 O O . ASP D 1 131 ? 109.929 -7.794 29.780 1.00 38.94 131 ASP D O 1
ATOM 4718 N N . PHE D 1 132 ? 111.033 -6.024 28.927 1.00 34.98 132 PHE D N 1
ATOM 4719 C CA . PHE D 1 132 ? 109.919 -5.095 29.073 1.00 34.84 132 PHE D CA 1
ATOM 4720 C C . PHE D 1 132 ? 108.769 -5.493 28.149 1.00 34.65 132 PHE D C 1
ATOM 4721 O O . PHE D 1 132 ? 107.600 -5.335 28.501 1.00 32.43 132 PHE D O 1
ATOM 4729 N N . ARG D 1 133 ? 109.100 -6.003 26.965 1.00 36.13 133 ARG D N 1
ATOM 4730 C CA . ARG D 1 133 ? 108.070 -6.440 26.028 1.00 35.93 133 ARG D CA 1
ATOM 4731 C C . ARG D 1 133 ? 107.360 -7.649 26.632 1.00 36.03 133 ARG D C 1
ATOM 4732 O O . ARG D 1 133 ? 106.141 -7.787 26.527 1.00 34.74 133 ARG D O 1
ATOM 4740 N N . GLU D 1 134 ? 108.132 -8.517 27.279 1.00 37.06 134 GLU D N 1
ATOM 4741 C CA . GLU D 1 134 ? 107.575 -9.704 27.917 1.00 38.82 134 GLU D CA 1
ATOM 4742 C C . GLU D 1 134 ? 106.621 -9.283 29.038 1.00 37.57 134 GLU D C 1
ATOM 4743 O O . GLU D 1 134 ? 105.593 -9.922 29.267 1.00 36.91 134 GLU D O 1
ATOM 4749 N N . VAL D 1 135 ? 106.975 -8.208 29.735 1.00 35.65 135 VAL D N 1
ATOM 4750 C CA . VAL D 1 135 ? 106.146 -7.691 30.821 1.00 34.59 135 VAL D CA 1
ATOM 4751 C C . VAL D 1 135 ? 104.853 -7.112 30.251 1.00 32.46 135 VAL D C 1
ATOM 4752 O O . VAL D 1 135 ? 103.767 -7.350 30.779 1.00 31.35 135 VAL D O 1
ATOM 4756 N N . TYR D 1 136 ? 104.979 -6.354 29.168 1.00 32.20 136 TYR D N 1
ATOM 4757 C CA . TYR D 1 136 ? 103.823 -5.742 28.523 1.00 33.01 136 TYR D CA 1
ATOM 4758 C C . TYR D 1 136 ? 102.758 -6.783 28.184 1.00 33.40 136 TYR D C 1
ATOM 4759 O O . TYR D 1 136 ? 101.598 -6.647 28.571 1.00 32.81 136 TYR D O 1
ATOM 4768 N N . TRP D 1 137 ? 103.153 -7.824 27.459 1.00 33.75 137 TRP D N 1
ATOM 4769 C CA . TRP D 1 137 ? 102.204 -8.858 27.067 1.00 34.89 137 TRP D CA 1
ATOM 4770 C C . TRP D 1 137 ? 101.674 -9.666 28.236 1.00 33.90 137 TRP D C 1
ATOM 4771 O O . TRP D 1 137 ? 100.554 -10.169 28.188 1.00 33.93 137 TRP D O 1
ATOM 4782 N N . THR D 1 138 ? 102.468 -9.791 29.293 1.00 33.53 138 THR D N 1
ATOM 4783 C CA . THR D 1 138 ? 102.001 -10.510 30.468 1.00 32.35 138 THR D CA 1
ATOM 4784 C C . THR D 1 138 ? 100.882 -9.670 31.108 1.00 30.64 138 THR D C 1
ATOM 4785 O O . THR D 1 138 ? 99.834 -10.193 31.482 1.00 30.20 138 THR D O 1
ATOM 4789 N N . LEU D 1 139 ? 101.106 -8.364 31.221 1.00 29.75 139 LEU D N 1
ATOM 4790 C CA . LEU D 1 139 ? 100.097 -7.469 31.801 1.00 29.38 139 LEU D CA 1
ATOM 4791 C C . LEU D 1 139 ? 98.886 -7.326 30.884 1.00 29.28 139 LEU D C 1
ATOM 4792 O O . LEU D 1 139 ? 97.748 -7.244 31.344 1.00 27.63 139 LEU D O 1
ATOM 4797 N N . GLU D 1 140 ? 99.141 -7.290 29.580 1.00 29.78 140 GLU D N 1
ATOM 4798 C CA . GLU D 1 140 ? 98.072 -7.154 28.600 1.00 31.18 140 GLU D CA 1
ATOM 4799 C C . GLU D 1 140 ? 97.048 -8.278 28.756 1.00 30.52 140 GLU D C 1
ATOM 4800 O O . GLU D 1 140 ? 95.842 -8.032 28.757 1.00 29.72 140 GLU D O 1
ATOM 4806 N N . ALA D 1 141 ? 97.530 -9.510 28.906 1.00 30.42 141 ALA D N 1
ATOM 4807 C CA . ALA D 1 141 ? 96.636 -10.661 29.059 1.00 29.85 141 ALA D CA 1
ATOM 4808 C C . ALA D 1 141 ? 95.850 -10.587 30.363 1.00 27.61 141 ALA D C 1
ATOM 4809 O O . ALA D 1 141 ? 94.661 -10.878 30.402 1.00 28.42 141 ALA D O 1
ATOM 4811 N N . ALA D 1 142 ? 96.517 -10.195 31.438 1.00 28.37 142 ALA D N 1
ATOM 4812 C CA . ALA D 1 142 ? 95.852 -10.088 32.729 1.00 27.82 142 ALA D CA 1
ATOM 4813 C C . ALA D 1 142 ? 94.774 -9.000 32.718 1.00 26.04 142 ALA D C 1
ATOM 4814 O O . ALA D 1 142 ? 93.688 -9.193 33.263 1.00 25.47 142 ALA D O 1
ATOM 4816 N N . LEU D 1 143 ? 95.071 -7.862 32.093 1.00 25.96 143 LEU D N 1
ATOM 4817 C CA . LEU D 1 143 ? 94.110 -6.762 32.054 1.00 25.68 143 LEU D CA 1
ATOM 4818 C C . LEU D 1 143 ? 92.923 -7.056 31.140 1.00 26.29 143 LEU D C 1
ATOM 4819 O O . LEU D 1 143 ? 91.807 -6.614 31.410 1.00 25.61 143 LEU D O 1
ATOM 4824 N N . GLN D 1 144 ? 93.155 -7.804 30.065 1.00 27.18 144 GLN D N 1
ATOM 4825 C CA . GLN D 1 144 ? 92.063 -8.166 29.166 1.00 28.79 144 GLN D CA 1
ATOM 4826 C C . GLN D 1 144 ? 91.128 -9.050 29.988 1.00 30.56 144 GLN D C 1
ATOM 4827 O O . GLN D 1 144 ? 89.906 -8.893 29.950 1.00 28.80 144 GLN D O 1
ATOM 4833 N N . ALA D 1 145 ? 91.721 -9.968 30.749 1.00 31.94 145 ALA D N 1
ATOM 4834 C CA . ALA D 1 145 ? 90.956 -10.876 31.594 1.00 33.33 145 ALA D CA 1
ATOM 4835 C C . ALA D 1 145 ? 90.189 -10.116 32.671 1.00 34.29 145 ALA D C 1
ATOM 4836 O O . ALA D 1 145 ? 89.072 -10.489 33.017 1.00 35.59 145 ALA D O 1
ATOM 4838 N N . PHE D 1 146 ? 90.794 -9.054 33.197 1.00 34.46 146 PHE D N 1
ATOM 4839 C CA . PHE D 1 146 ? 90.167 -8.239 34.237 1.00 33.62 146 PHE D CA 1
ATOM 4840 C C . PHE D 1 146 ? 88.899 -7.586 33.705 1.00 34.01 146 PHE D C 1
ATOM 4841 O O . PHE D 1 146 ? 87.838 -7.659 34.325 1.00 33.05 146 PHE D O 1
ATOM 4849 N N . LEU D 1 147 ? 89.021 -6.936 32.554 1.00 33.92 147 LEU D N 1
ATOM 4850 C CA . LEU D 1 147 ? 87.884 -6.264 31.949 1.00 34.75 147 LEU D CA 1
ATOM 4851 C C . LEU D 1 147 ? 86.807 -7.255 31.510 1.00 36.57 147 LEU D C 1
ATOM 4852 O O . LEU D 1 147 ? 85.625 -6.915 31.477 1.00 35.59 147 LEU D O 1
ATOM 4857 N N . ASP D 1 148 ? 87.205 -8.483 31.184 1.00 39.30 148 ASP D N 1
ATOM 4858 C CA . ASP D 1 148 ? 86.222 -9.489 30.791 1.00 41.50 148 ASP D CA 1
ATOM 4859 C C . ASP D 1 148 ? 85.356 -9.839 32.002 1.00 43.13 148 ASP D C 1
ATOM 4860 O O . ASP D 1 148 ? 84.190 -10.196 31.851 1.00 42.87 148 ASP D O 1
ATOM 4865 N N . ARG D 1 149 ? 85.925 -9.727 33.203 1.00 44.90 149 ARG D N 1
ATOM 4866 C CA . ARG D 1 149 ? 85.291 -10.015 34.494 1.00 47.49 149 ARG D CA 1
ATOM 4867 C C . ARG D 1 149 ? 84.400 -8.863 34.992 1.00 47.67 149 ARG D C 1
ATOM 4868 O O . ARG D 1 149 ? 83.202 -9.011 35.192 1.00 47.89 149 ARG D O 1
ATOM 4876 N N . HIS D 1 150 ? 85.090 -7.753 35.242 1.00 48.58 150 HIS D N 1
ATOM 4877 C CA . HIS D 1 150 ? 84.449 -6.568 35.808 1.00 49.72 150 HIS D CA 1
ATOM 4878 C C . HIS D 1 150 ? 83.851 -5.645 34.756 1.00 49.99 150 HIS D C 1
ATOM 4879 O O . HIS D 1 150 ? 83.184 -4.668 35.090 1.00 50.29 150 HIS D O 1
ATOM 4886 N N . GLY D 1 151 ? 84.094 -5.947 33.486 1.00 51.28 151 GLY D N 1
ATOM 4887 C CA . GLY D 1 151 ? 83.550 -5.116 32.428 1.00 53.16 151 GLY D CA 1
ATOM 4888 C C . GLY D 1 151 ? 82.101 -5.453 32.132 1.00 54.54 151 GLY D C 1
ATOM 4889 O O . GLY D 1 151 ? 81.567 -6.394 32.760 1.00 55.15 151 GLY D O 1
#

Nearest PDB structures (foldseek):
  2cwd-assembly3_C  TM=1.007E+00  e=1.926E-31  Thermus thermophilus HB8
  1c0e-assembly2_B  TM=9.550E-01  e=2.436E-16  Bos taurus
  5jnu-assembly1_B  TM=9.496E-01  e=2.593E-16  Mus musculus
  3js5-assembly1_A  TM=9.490E-01  e=5.500E-16  Entamoeba histolytica HM-1:IMSS
  5jnw-assembly1_A  TM=9.585E-01  e=1.408E-15  Bos taurus

Organism: Thermus thermophilus (strain ATCC 27634 / DSM 579 / HB8) (NCBI:txid300852)

Secondary structure (DSSP, 8-state):
-PPEEEEEEESSSSSHHHHHHHHHHHHHHHHT-TTTEEEEEEESS-TTTTPPPPHHHHHHHHHHT--------B--HHHHHH-SEEEESSHHHHHHHHHH-GGGTTTEEEGGGGGT-------TTS-HHHHHHHHHHHHHHHHHHHHHH-/-PPPEEEEEEESSSSSHHHHHHHHHHHHHHHHT-TTTEEEEEEESS-TTTT----HHHHHHHHHHT--------B--HHHHHH-SEEEESSHHHHHHHHHH-GGGTTTEEEGGGGGTS------TTS-HHHHHHHHHHHHHHHHHHHHHH-/-EEEEEEESSSSSHHHHHHHHHHHHHHHHT-TTTEEEEEEESS-TTTT----HHHHHHHHTTT--------B--HHHHHH-SEEEESSHHHHHHHHHH-GGGTTTEEEGGGGGT-------TTS-HHHHHHHHHHHHHHHHHHHHH--/--PEEEEEEESSSSSHHHHHHHHHHHHHHHHT-TTTEEEEEEESS-TTTTPPPPHHHHHHHHHHT--------B--HHHHHH-SEEEESSHHHHHHHHHH-GGGTTTEEEGGGGGT-------TTS-HHHHHHHHHHHHHHHHHHHHHH-

Foldseek 3Di:
DAAAEEEEEEAFQQAQRVLLQLLLVVVCVVVVNPRRYDYAYEYQDAPQAQHFHDPLSQVLCVVVVRDDTHGYHHDDQVNLVPHQAYEYAADVRVVSCCVVCVVSVPRYDHLCVLVPDDGQDDCVVDGSVSSNVSNVSSNVSSVSVVVVVD/DDAAAEEEEEEAFQQALRQLLQLLLVVVCVVVVNPRRYHYDYAYQYCPQAQHFHDPLSQVLCVVVVSDDGDGYHHDDQVNLVPHQAYAYADPVRVCSCCVVCVVNVPRYDHLCVLVPDDGQDDCVVHDSVSRNVSSVSSNVSSVSVVVVVD/DAEEEEEEAFQQAQRLLLQLLLVVVCVVVVNPVPYDYYYAHQYCPQAQHHHDPLSQVLSVVVVSDDGDGYHHDDLVNLVPHQAYEYQAPVRVCSCCVVHVVSVVHYDHLCVLVVDDGLDDCPVDHSVNSNVSSVSSNVSSVSVVVVVD/DQAAEEEEEEAFQQAQRVLLQLLLVVVCVVVVNPRRYDYDYAYQYDPQAQHFHDPLSQVLCVVVVSDDRDGYHHDDLVNLVPHQAYEYQDVVRVVSCCVVHVVSVVHYDHLQVLVPDDGQDDCPVPGSVSSNVSSVSSNVSSVSVVVPVD

Sequence (599 aa):
DRPVRVLFVCLGNICRSPMAEGIFRKLLKERGLEDRFEVDSAGTGAWHVGEPMDPRARRVLEEEGAYFPHVARRLTREDVLAYDHILVMDRENLEEVLRRFPEARGKVRLVLEELGGGEVQDPYYGDLEDFREVYWTLEAALQAFLDRHGMDRPVRVLFVCLGNICRSPMAEGIFRKLLKERGLEDRFEVDSAGTGAWHVGEPMDPRARRVLEEEGAYFPHVARRLTREDVLAYDHILVMDRENLEEVLRRFPEARGKVRLVLEELGGGEVQDPYYGDLEDFREVYWTLEAALQAFLDRHGPVRVLFVCLGNICRSPMAEGIFRKLLKERGLEDRFEVDSAGTGAWHVGEPMDPRARRVLEEEGAYFPHVARRLTREDVLAYDHILVMDRENLEEVLRRFPEARGKVRLVLEELGGGEVQDPYYGDLEDFREVYWTLEAALQAFLDRHGDRPVRVLFVCLGNICRSPMAEGIFRKLLKERGLEDRFEVDSAGTGAWHVGEPMDPRARRVLEEEGAYFPHVARRLTREDVLAYDHILVMDRENLEEVLRRFPEARGKVRLVLEELGGGEVQDPYYGDLEDFREVYWTLEAALQAFLDRHG

InterPro domains:
  IPR017867 Protein-tyrosine phosphatase, low molecular weight [PR00719] (7-24)
  IPR017867 Protein-tyrosine phosphatase, low molecular weight [PR00719] (50-66)
  IPR017867 Protein-tyrosine phosphatase, low molecular weight [PR00719] (83-98)
  IPR017867 Protein-tyrosine phosphatase, low molecular weight [PR00719] (121-136)
  IPR023485 Phosphotyrosine protein phosphatase I [PF01451] (6-148)
  IPR023485 Phosphotyrosine protein phosphatase I [SM00226] (5-149)
  IPR036196 Phosphotyrosine protein phosphatase I superfamily [SSF52788] (3-148)
  IPR050438 Low Molecular Weight Phosphotyrosine Protein Phosphatase [PTHR11717] (4-150)

Radius of gyration: 31.81 Å; Cα contacts (8 Å, |Δi|>4): 1146; chains: 4; bounding box: 96×44×82 Å

Solvent-accessible surface area: 28365 Å² total; per-residue (Å²): 202,112,47,48,65,0,0,0,0,4,45,19,0,14,8,9,0,0,0,0,4,1,1,0,91,60,12,9,130,127,91,56,21,97,112,112,6,80,14,37,0,0,0,6,7,55,126,25,86,52,72,93,9,11,108,60,0,112,122,1,0,79,63,55,50,4,83,20,124,14,97,1,65,88,2,60,135,128,8,2,122,33,32,44,26,0,0,0,0,22,127,106,6,24,114,27,0,64,80,64,4,62,71,0,179,76,61,11,57,9,0,17,78,29,99,72,35,34,92,3,101,60,2,65,84,31,55,52,85,43,0,70,101,3,5,130,56,0,34,45,0,0,57,22,0,0,96,174,54,42,233,141,114,47,34,64,0,0,0,0,4,51,17,0,15,7,8,0,0,0,0,4,1,0,0,93,63,13,7,137,128,90,56,28,103,113,117,7,79,18,37,0,0,0,8,9,51,120,23,86,52,73,92,8,11,107,62,0,106,98,0,0,36,71,50,54,3,80,23,120,12,98,2,66,83,2,61,133,131,11,2,116,32,32,46,26,0,1,0,0,22,138,101,7,24,124,33,1,65,82,82,3,62,77,0,187,82,59,13,59,13,0,18,79,25,97,73,30,35,89,0,95,76,5,64,86,31,60,49,96,52,0,61,106,0,2,126,49,0,36,42,0,0,52,23,1,1,100,150,45,52,110,50,65,0,0,0,0,3,88,18,0,13,6,13,0,0,0,0,4,1,1,0,93,52,12,8,78,37,32,15,24,83,90,113,6,74,15,36,1,0,0,1,22,51,221,32,80,52,69,88,7,13,109,49,0,110,126,2,0,64,48,47,23,4,65,25,122,11,92,2,67,99,1,61,145,137,12,5,149,46,14,68,38,0,3,0,0,17,128,119,2,33,108,49,0,38,168,57,5,81,94,0,185,82,55,13,60,4,5,15,75,18,89,79,30,31,80,4,136,60,6,82,201,34,81,55,94,50,0,72,102,12,5,134,56,0,35,45,1,0,51,20,2,0,99,153,60,58,121,199,52,49,68,0,0,0,0,4,104,17,0,13,7,14,0,0,0,0,4,1,0,0,91,44,10,10,80,47,29,14,25,81,87,114,6,79,16,36,0,0,0,1,19,53,220,32,82,54,68,87,6,13,105,59,0,111,117,2,0,72,45,46,27,5,69,26,122,11,94,2,66,96,2,62,134,143,12,3,148,54,14,68,38,0,0,0,0,21,129,140,6,27,109,51,0,42,160,58,7,83,93,0,189,82,58,12,66,3,0,16,72,20,96,66,37,36,91,3,154,61,6,85,194,33,79,46,92,47,0,62,105,10,5,130,56,0,33,45,0,0,52,20,0,2,100,135,56,43

B-factor: mean 31.99, std 9.92, range [14.69, 69.11]

CATH classification: 3.40.50.2300